Protein 7OD9 (pdb70)

CATH classification: 3.40.50.2300

Radius of gyration: 24.14 Å; Cα contacts (8 Å, |Δi|>4): 744; chains: 4; bounding box: 56×52×69 Å

Organism: NCBI:txid1053692

Foldseek 3Di:
DLQAFAEEEEALDVVVVVVVCVLQVVDRHYDHPYYHNALVVLLVCCVVVVTQEYAAEAPGPPHGRLVSLLSNCVVPVNRAYAYEYQDPPVVVVVSSVVSNHPHYDHPPDDSVVVVVRVCVVRPDDDPDD/DAFAEEEEALDPVVSVVVVVLCVPDPHYDHPYYHNFLVVLQVVCVVPVTQEYAFEADGPPHGRLVSLLSNCVVPVNRAYEYAYQDPDVVVVVSNVVSNHQYYHHPPDDSVVSVVSVCVVVPD/DCVVVVVPDPVNVCVVVVVDDPVLVVCLVCVVVPQDLVRPCVPPVHDNVVSVVSVVVCVVVPVDDDPDDDDDDDDDVVNVVVCVVCVVVD/DVVVVVVVVVQDVLNVVQLVCVVVPNDLQCSCVVVVHDNVVSVVSVVVCVVVPSDDDPDDDDDDDADPVRVVVCVVCVVVD

InterPro domains:
  IPR001789 Signal transduction response regulator, receiver domain [PF00072] (8-117)
  IPR001789 Signal transduction response regulator, receiver domain [PS50110] (6-122)
  IPR001789 Signal transduction response regulator, receiver domain [SM00448] (5-118)
  IPR011006 CheY-like superfamily [SSF52172] (7-122)
  IPR052048 Signal Transduction Response Regulator [PTHR43228] (8-114)

Nearest PDB structures (foldseek):
  7od9-assembly1_B  TM=1.008E+00  e=4.216E-27  Methanococcus maripaludis X1
  6ekh-assembly1_Y  TM=9.976E-01  e=4.167E-21  Methanococcus maripaludis
  5hev-assembly1_A  TM=9.602E-01  e=1.058E-12  Enterococcus faecium SD3B-2
  7ve6-assembly1_B  TM=9.636E-01  e=3.472E-12  Staphylococcus aureus subsp. aureus Mu50
  4gvp-assembly1_A  TM=9.614E-01  e=1.218E-11  Staphylococcus aureus subsp. aureus Mu50

Sequence (422 aa):
HHSIVKTMIVDDSAFMRNILKRILSTTNKYVVIGEAANGADAIKMAEELQPDLISMDIVMPETDGITATKAIKEKTPEIKIVMCTSVDQEQKMIDAVNAGADGYIVKPFQAPKILEQFNKLFPVLFQGPSIVKTMIVDDSAFMRNILKRILSTTNKYVVIGEAANGADAIKMAEELQPDLISMDIVMPETDGITATKAIKEKTPEIKIVMCTSVDQEQKMIDAVNAGADGYIVKPFQAPKILEQFNKLFPVSEMAVESWSGDKLKNEVEQLAPEEQEILTAIYTGITSLELPGMMGMDIDEVEKVLEKLIDQGFLDLVRIRKETDLTEKGRAVTNFIITNFGDKLKNEVEQLAPEEQEILTAIYTGITSLELPGMMGMDIDEVEKVLEKLIDQGFLDLVRIRKETDLTEKGRAVTNFIITNF

B-factor: mean 79.76, std 21.7, range [36.81, 163.74]

Structure (mmCIF, N/CA/C/O backbone):
data_7OD9
#
_entry.id   7OD9
#
_cell.length_a   56.290
_cell.length_b   70.870
_cell.length_c   59.820
_cell.angle_alpha   90.000
_cell.angle_beta   91.603
_cell.angle_gamma   90.000
#
_symmetry.space_group_name_H-M   'P 1 21 1'
#
loop_
_entity.id
_entity.type
_entity.pdbx_description
1 polymer 'Response regulator receiver protein'
2 polymer 'C-terminal domain of CheF from Methanococcus maripaludis'
3 non-polymer 'MAGNESIUM ION'
4 non-polymer 'BERYLLIUM TRIFLUORIDE ION'
5 water water
#
loop_
_atom_site.group_PDB
_atom_site.id
_atom_site.type_symbol
_atom_site.label_atom_id
_atom_site.label_alt_id
_atom_site.label_comp_id
_atom_site.label_asym_id
_atom_site.label_entity_id
_atom_site.label_seq_id
_atom_site.pdbx_PDB_ins_code
_atom_site.Cartn_x
_atom_site.Cartn_y
_atom_site.Cartn_z
_atom_site.occupancy
_atom_site.B_iso_or_equiv
_atom_site.auth_seq_id
_atom_site.auth_comp_id
_atom_site.auth_asym_id
_atom_site.auth_atom_id
_atom_site.pdbx_PDB_model_num
ATOM 1 N N . HIS A 1 7 ? 31.16121 -12.82630 10.61350 1.000 110.53358 1 HIS B N 1
ATOM 2 C CA . HIS A 1 7 ? 29.94808 -13.58006 10.90784 1.000 110.09385 1 HIS B CA 1
ATOM 3 C C . HIS A 1 7 ? 28.71446 -12.87879 10.34544 1.000 107.41427 1 HIS B C 1
ATOM 4 O O . HIS A 1 7 ? 27.66599 -13.50115 10.16771 1.000 108.46859 1 HIS B O 1
ATOM 11 N N . HIS A 1 8 ? 28.85765 -11.58041 10.07868 1.000 91.88741 2 HIS B N 1
ATOM 12 C CA . HIS A 1 8 ? 27.86997 -10.66882 9.49484 1.000 85.45567 2 HIS B CA 1
ATOM 13 C C . HIS A 1 8 ? 26.80810 -10.22202 10.49479 1.000 82.58887 2 HIS B C 1
ATOM 14 O O . HIS A 1 8 ? 25.91954 -9.45138 10.11110 1.000 85.37115 2 HIS B O 1
ATOM 21 N N . SER A 1 9 ? 26.85758 -10.66759 11.75217 1.000 78.62773 3 SER B N 1
ATOM 22 C CA . SER A 1 9 ? 25.90346 -10.17346 12.73788 1.000 73.49579 3 SER B CA 1
ATOM 23 C C . SER A 1 9 ? 26.12138 -8.69953 13.05544 1.000 69.07081 3 SER B C 1
ATOM 24 O O . SER A 1 9 ? 25.19504 -8.03731 13.53502 1.000 61.38691 3 SER B O 1
ATOM 27 N N . ILE A 1 10 ? 27.32077 -8.17671 12.80188 1.000 61.96214 4 ILE B N 1
ATOM 28 C CA . ILE A 1 10 ? 27.63026 -6.76009 12.96793 1.000 60.03138 4 ILE B CA 1
ATOM 29 C C . ILE A 1 10 ? 28.44420 -6.32278 11.75875 1.000 66.34911 4 ILE B C 1
ATOM 30 O O . ILE A 1 10 ? 29.50880 -6.88940 11.48789 1.000 69.40543 4 ILE B O 1
ATOM 35 N N . VAL A 1 11 ? 27.95260 -5.32295 11.03370 1.000 59.38490 5 VAL B N 1
ATOM 36 C CA . VAL A 1 11 ? 28.59500 -4.84273 9.81439 1.000 60.77965 5 VAL B CA 1
ATOM 37 C C . VAL A 1 11 ? 29.02033 -3.40132 10.06151 1.000 64.50656 5 VAL B C 1
ATOM 38 O O . VAL A 1 11 ? 28.18636 -2.48711 10.05862 1.000 56.11462 5 VAL B O 1
ATOM 42 N N . LYS A 1 12 ? 30.31725 -3.19166 10.27790 1.000 64.61600 6 LYS B N 1
ATOM 43 C CA . LYS A 1 12 ? 30.85154 -1.84206 10.40644 1.000 53.44699 6 LYS B CA 1
ATOM 44 C C . LYS A 1 12 ? 30.68761 -1.10861 9.08131 1.000 58.61774 6 LYS B C 1
ATOM 45 O O . LYS A 1 12 ? 31.27617 -1.50177 8.06869 1.000 49.04075 6 LYS B O 1
ATOM 51 N N . THR A 1 13 ? 29.88293 -0.04986 9.08508 1.000 56.17278 7 THR B N 1
ATOM 52 C CA . THR A 1 13 ? 29.47963 0.63304 7.86568 1.000 47.45538 7 THR B CA 1
ATOM 53 C C . THR A 1 13 ? 29.99513 2.06494 7.86385 1.000 53.76118 7 THR B C 1
ATOM 54 O O . THR A 1 13 ? 30.05215 2.72117 8.90867 1.000 55.12633 7 THR B O 1
ATOM 58 N N . MET A 1 14 ? 30.36663 2.53916 6.67815 1.000 55.16810 8 MET B N 1
ATOM 59 C CA . MET A 1 14 ? 30.89037 3.88315 6.47835 1.000 44.74180 8 MET B CA 1
ATOM 60 C C . MET A 1 14 ? 30.09686 4.53293 5.35611 1.000 44.19441 8 MET B C 1
ATOM 61 O O . MET A 1 14 ? 30.01183 3.97988 4.25563 1.000 47.73400 8 MET B O 1
ATOM 66 N N . ILE A 1 15 ? 29.50859 5.69192 5.63394 1.000 52.47418 9 ILE B N 1
ATOM 67 C CA . ILE A 1 15 ? 28.61737 6.36650 4.69660 1.000 46.13724 9 ILE B CA 1
ATOM 68 C C . ILE A 1 15 ? 29.37201 7.51762 4.04983 1.000 52.74248 9 ILE B C 1
ATOM 69 O O . ILE A 1 15 ? 29.86788 8.41505 4.74129 1.000 52.59311 9 ILE B O 1
ATOM 74 N N . VAL A 1 16 ? 29.44740 7.50224 2.72359 1.000 50.25322 10 VAL B N 1
ATOM 75 C CA . VAL A 1 16 ? 30.20011 8.49093 1.96480 1.000 51.41382 10 VAL B CA 1
ATOM 76 C C . VAL A 1 16 ? 29.23086 9.21368 1.03934 1.000 53.84092 10 VAL B C 1
ATOM 77 O O . VAL A 1 16 ? 28.75717 8.63856 0.05048 1.000 45.31018 10 VAL B O 1
ATOM 81 N N . ASP A 1 17 ? 28.93455 10.47155 1.36146 1.000 47.61734 11 ASP B N 1
ATOM 82 C CA . ASP A 1 17 ? 28.11148 11.32941 0.52058 1.000 45.22795 11 ASP B CA 1
ATOM 83 C C . ASP A 1 17 ? 28.36122 12.77212 0.93223 1.000 50.42413 11 ASP B C 1
ATOM 84 O O . ASP A 1 17 ? 28.49202 13.06765 2.12253 1.000 49.48139 11 ASP B O 1
ATOM 89 N N . ASP A 1 18 ? 28.42299 13.66452 -0.05678 1.000 49.75607 12 ASP B N 1
ATOM 90 C CA . ASP A 1 18 ? 28.60731 15.07993 0.23572 1.000 47.08359 12 ASP B CA 1
ATOM 91 C C . ASP A 1 18 ? 27.33933 15.73749 0.75948 1.000 46.30156 12 ASP B C 1
ATOM 92 O O . ASP A 1 18 ? 27.42405 16.78614 1.40791 1.000 54.23737 12 ASP B O 1
ATOM 97 N N . SER A 1 19 ? 26.17382 15.15315 0.49262 1.000 42.74706 13 SER B N 1
ATOM 98 C CA . SER A 1 19 ? 24.91653 15.65981 1.03097 1.000 43.75758 13 SER B CA 1
ATOM 99 C C . SER A 1 19 ? 24.76836 15.16413 2.46311 1.000 53.65957 13 SER B C 1
ATOM 100 O O . SER A 1 19 ? 24.61043 13.96114 2.69772 1.000 52.16318 13 SER B O 1
ATOM 103 N N . ALA A 1 20 ? 24.83066 16.08909 3.42367 1.000 48.18333 14 ALA B N 1
ATOM 104 C CA . ALA A 1 20 ? 24.66004 15.70978 4.82189 1.000 56.46640 14 ALA B CA 1
ATOM 105 C C . ALA A 1 20 ? 23.28494 15.10205 5.06064 1.000 53.99039 14 ALA B C 1
ATOM 106 O O . ALA A 1 20 ? 23.14656 14.14272 5.82887 1.000 53.30595 14 ALA B O 1
ATOM 108 N N . PHE A 1 21 ? 22.25587 15.64247 4.40258 1.000 46.41561 15 PHE B N 1
ATOM 109 C CA . PHE A 1 21 ? 20.91148 15.10011 4.56402 1.000 54.39253 15 PHE B CA 1
ATOM 110 C C . PHE A 1 21 ? 20.82890 13.66641 4.05527 1.000 54.23174 15 PHE B C 1
ATOM 111 O O . PHE A 1 21 ? 20.21572 12.80787 4.69940 1.000 53.81963 15 PHE B O 1
ATOM 119 N N . MET A 1 22 ? 21.43985 13.38801 2.90020 1.000 54.06695 16 MET B N 1
ATOM 120 C CA . MET A 1 22 ? 21.45528 12.02235 2.38383 1.000 54.77045 16 MET B CA 1
ATOM 121 C C . MET A 1 22 ? 22.20870 11.09043 3.32389 1.000 55.00883 16 MET B C 1
ATOM 122 O O . MET A 1 22 ? 21.78349 9.95228 3.55391 1.000 45.60716 16 MET B O 1
ATOM 127 N N . ARG A 1 23 ? 23.33427 11.55468 3.87397 1.000 53.07704 17 ARG B N 1
ATOM 128 C CA . ARG A 1 23 ? 24.03173 10.77575 4.89169 1.000 53.44358 17 ARG B CA 1
ATOM 129 C C . ARG A 1 23 ? 23.12538 10.50909 6.08432 1.000 59.16924 17 ARG B C 1
ATOM 130 O O . ARG A 1 23 ? 23.12005 9.40304 6.63723 1.000 59.92309 17 ARG B O 1
ATOM 138 N N . ASN A 1 24 ? 22.34504 11.51356 6.49007 1.000 55.98627 18 ASN B N 1
ATOM 139 C CA . ASN A 1 24 ? 21.38835 11.31918 7.57213 1.000 58.04618 18 ASN B CA 1
ATOM 140 C C . ASN A 1 24 ? 20.28908 10.34078 7.17821 1.000 60.20605 18 ASN B C 1
ATOM 141 O O . ASN A 1 24 ? 19.78589 9.60419 8.03407 1.000 66.66383 18 ASN B O 1
ATOM 146 N N . ILE A 1 25 ? 19.89462 10.32758 5.90139 1.000 56.79150 19 ILE B N 1
ATOM 147 C CA . ILE A 1 25 ? 18.92574 9.33915 5.42794 1.000 53.93341 19 ILE B CA 1
ATOM 148 C C . ILE A 1 25 ? 19.44759 7.93558 5.69136 1.000 61.16344 19 ILE B C 1
ATOM 149 O O . ILE A 1 25 ? 18.80302 7.12272 6.36390 1.000 50.16149 19 ILE B O 1
ATOM 154 N N . LEU A 1 26 ? 20.64101 7.64424 5.17340 1.000 60.36108 20 LEU B N 1
ATOM 155 C CA . LEU A 1 26 ? 21.24080 6.32704 5.32535 1.000 58.45415 20 LEU B CA 1
ATOM 156 C C . LEU A 1 26 ? 21.50302 5.97134 6.78218 1.000 55.03022 20 LEU B C 1
ATOM 157 O O . LEU A 1 26 ? 21.68428 4.79064 7.09509 1.000 59.66673 20 LEU B O 1
ATOM 162 N N . LYS A 1 27 ? 21.51846 6.95706 7.68118 1.000 59.13466 21 LYS B N 1
ATOM 163 C CA . LYS A 1 27 ? 21.75569 6.65768 9.08829 1.000 60.10248 21 LYS B CA 1
ATOM 164 C C . LYS A 1 27 ? 20.47774 6.22284 9.79432 1.000 63.93537 21 LYS B C 1
ATOM 165 O O . LYS A 1 27 ? 20.51596 5.32490 10.64133 1.000 65.96796 21 LYS B O 1
ATOM 171 N N . ARG A 1 28 ? 19.34151 6.84573 9.46847 1.000 56.48946 22 ARG B N 1
ATOM 172 C CA . ARG A 1 28 ? 18.06564 6.37196 9.99846 1.000 74.06553 22 ARG B CA 1
ATOM 173 C C . ARG A 1 28 ? 17.79184 4.94222 9.55103 1.000 73.30336 22 ARG B C 1
ATOM 174 O O . ARG A 1 28 ? 17.37683 4.09568 10.35052 1.000 75.73758 22 ARG B O 1
ATOM 182 N N . ILE A 1 29 ? 18.02871 4.65767 8.26859 1.000 62.47781 23 ILE B N 1
ATOM 183 C CA . ILE A 1 29 ? 17.74767 3.33330 7.71936 1.000 64.59995 23 ILE B CA 1
ATOM 184 C C . ILE A 1 29 ? 18.57572 2.27166 8.43095 1.000 62.16543 23 ILE B C 1
ATOM 185 O O . ILE A 1 29 ? 18.04957 1.25160 8.89158 1.000 72.79396 23 ILE B O 1
ATOM 190 N N . LEU A 1 30 ? 19.88711 2.49514 8.52888 1.000 60.72503 24 LEU B N 1
ATOM 191 C CA . LEU A 1 30 ? 20.76821 1.50212 9.12988 1.000 64.93593 24 LEU B CA 1
ATOM 192 C C . LEU A 1 30 ? 20.63267 1.44126 10.64590 1.000 68.88539 24 LEU B C 1
ATOM 193 O O . LEU A 1 30 ? 21.01272 0.43082 11.24708 1.000 72.30849 24 LEU B O 1
ATOM 198 N N . SER A 1 31 ? 20.09878 2.49096 11.27535 1.000 66.78393 25 SER B N 1
ATOM 199 C CA . SER A 1 31 ? 19.98240 2.49768 12.73048 1.000 68.47291 25 SER B CA 1
ATOM 200 C C . SER A 1 31 ? 18.96142 1.47530 13.21351 1.000 72.76642 25 SER B C 1
ATOM 201 O O . SER A 1 31 ? 19.18599 0.79786 14.22346 1.000 72.03981 25 SER B O 1
ATOM 204 N N . THR A 1 32 ? 17.83129 1.35259 12.51056 1.000 69.30731 26 THR B N 1
ATOM 205 C CA . THR A 1 32 ? 16.80392 0.40242 12.92653 1.000 73.76077 26 THR B CA 1
ATOM 206 C C . THR A 1 32 ? 17.28802 -1.03675 12.81253 1.000 60.88603 26 THR B C 1
ATOM 207 O O . THR A 1 32 ? 16.81895 -1.90665 13.55515 1.000 80.62142 26 THR B O 1
ATOM 211 N N . THR A 1 33 ? 18.21339 -1.30809 11.89731 1.000 65.98206 27 THR B N 1
ATOM 212 C CA . THR A 1 33 ? 18.77401 -2.64458 11.78369 1.000 67.72818 27 THR B CA 1
ATOM 213 C C . THR A 1 33 ? 19.64941 -2.95519 12.99022 1.000 65.66090 27 THR B C 1
ATOM 214 O O . THR A 1 33 ? 20.21307 -2.06108 13.62724 1.000 68.68343 27 THR B O 1
ATOM 218 N N . ASN A 1 34 ? 19.75713 -4.24207 13.30141 1.000 52.67944 28 ASN B N 1
ATOM 219 C CA . ASN A 1 34 ? 20.55514 -4.70616 14.42458 1.000 56.20756 28 ASN B CA 1
ATOM 220 C C . ASN A 1 34 ? 21.97236 -5.09240 14.02457 1.000 56.76840 28 ASN B C 1
ATOM 221 O O . ASN A 1 34 ? 22.68989 -5.68119 14.83688 1.000 65.29633 28 ASN B O 1
ATOM 226 N N . LYS A 1 35 ? 22.39107 -4.78332 12.81032 1.000 59.03746 29 LYS B N 1
ATOM 227 C CA . LYS A 1 35 ? 23.72517 -5.19651 12.38839 1.000 54.55100 29 LYS B CA 1
ATOM 228 C C . LYS A 1 35 ? 24.56694 -4.05620 11.83910 1.000 53.53155 29 LYS B C 1
ATOM 229 O O . LYS A 1 35 ? 25.77847 -4.03170 12.07112 1.000 50.03534 29 LYS B O 1
ATOM 235 N N . TYR A 1 36 ? 23.96221 -3.11009 11.12460 1.000 41.70748 30 TYR B N 1
ATOM 236 C CA . TYR A 1 36 ? 24.71998 -2.06038 10.45216 1.000 52.12825 30 TYR B CA 1
ATOM 237 C C . TYR A 1 36 ? 25.00162 -0.93245 11.43594 1.000 46.01323 30 TYR B C 1
ATOM 238 O O . TYR A 1 36 ? 24.08134 -0.24403 11.88952 1.000 37.54774 30 TYR B O 1
ATOM 247 N N . VAL A 1 37 ? 26.27624 -0.74923 11.76617 1.000 39.94437 31 VAL B N 1
ATOM 248 C CA . VAL A 1 37 ? 26.72523 0.26883 12.70728 1.000 60.40988 31 VAL B CA 1
ATOM 249 C C . VAL A 1 37 ? 27.56288 1.27124 11.92374 1.000 50.97758 31 VAL B C 1
ATOM 250 O O . VAL A 1 37 ? 28.65731 0.94343 11.44887 1.000 48.35697 31 VAL B O 1
ATOM 254 N N . VAL A 1 38 ? 27.04934 2.49066 11.77896 1.000 43.78435 32 VAL B N 1
ATOM 255 C CA . VAL A 1 38 ? 27.74130 3.53391 11.02570 1.000 53.64427 32 VAL B CA 1
ATOM 256 C C . VAL A 1 38 ? 28.96351 3.97602 11.82542 1.000 54.37524 32 VAL B C 1
ATOM 257 O O . VAL A 1 38 ? 28.84346 4.72837 12.79450 1.000 57.21565 32 VAL B O 1
ATOM 261 N N . ILE A 1 39 ? 30.15145 3.52911 11.41677 1.000 52.04904 33 ILE B N 1
ATOM 262 C CA . ILE A 1 39 ? 31.36361 3.84746 12.16075 1.000 48.36666 33 ILE B CA 1
ATOM 263 C C . ILE A 1 39 ? 32.09541 5.06097 11.60692 1.000 46.34683 33 ILE B C 1
ATOM 264 O O . ILE A 1 39 ? 33.17313 5.40195 12.11237 1.000 50.18042 33 ILE B O 1
ATOM 269 N N . GLY A 1 40 ? 31.54848 5.72873 10.59920 1.000 41.92775 34 GLY B N 1
ATOM 270 C CA . GLY A 1 40 ? 32.21041 6.89735 10.04949 1.000 51.81575 34 GLY B CA 1
ATOM 271 C C . GLY A 1 40 ? 31.42152 7.48444 8.89898 1.000 53.73123 34 GLY B C 1
ATOM 272 O O . GLY A 1 40 ? 30.56564 6.82523 8.29839 1.000 56.38678 34 GLY B O 1
ATOM 273 N N . GLU A 1 41 ? 31.72903 8.74830 8.60635 1.000 55.59343 35 GLU B N 1
ATOM 274 C CA . GLU A 1 41 ? 31.14383 9.47167 7.48655 1.000 47.28130 35 GLU B CA 1
ATOM 275 C C . GLU A 1 41 ? 32.21495 10.30546 6.80589 1.000 57.50422 35 GLU B C 1
ATOM 276 O O . GLU A 1 41 ? 33.02557 10.95018 7.47575 1.000 57.89277 35 GLU B O 1
ATOM 282 N N . ALA A 1 42 ? 32.19392 10.31371 5.47699 1.000 60.08858 36 ALA B N 1
ATOM 283 C CA . ALA A 1 42 ? 33.07338 11.15510 4.68085 1.000 55.38978 36 ALA B CA 1
ATOM 284 C C . ALA A 1 42 ? 32.23696 12.05133 3.77990 1.000 46.36689 36 ALA B C 1
ATOM 285 O O . ALA A 1 42 ? 31.23315 11.61169 3.20980 1.000 47.58751 36 ALA B O 1
ATOM 287 N N . ALA A 1 43 ? 32.65129 13.31251 3.65945 1.000 49.60335 37 ALA B N 1
ATOM 288 C CA . ALA A 1 43 ? 31.95363 14.26894 2.81222 1.000 51.78703 37 ALA B CA 1
ATOM 289 C C . ALA A 1 43 ? 32.54459 14.37768 1.41384 1.000 57.53565 37 ALA B C 1
ATOM 290 O O . ALA A 1 43 ? 31.85862 14.86052 0.50629 1.000 56.96304 37 ALA B O 1
ATOM 292 N N . ASN A 1 44 ? 33.78943 13.94803 1.21741 1.000 63.00235 38 ASN B N 1
ATOM 293 C CA . ASN A 1 44 ? 34.40682 13.95606 -0.09942 1.000 48.46741 38 ASN B CA 1
ATOM 294 C C . ASN A 1 44 ? 35.13645 12.63459 -0.31010 1.000 56.21325 38 ASN B C 1
ATOM 295 O O . ASN A 1 44 ? 35.43293 11.90665 0.64095 1.000 46.32599 38 ASN B O 1
ATOM 300 N N . GLY A 1 45 ? 35.40633 12.32248 -1.58056 1.000 49.02252 39 GLY B N 1
ATOM 301 C CA . GLY A 1 45 ? 36.06871 11.07038 -1.90472 1.000 47.46286 39 GLY B CA 1
ATOM 302 C C . GLY A 1 45 ? 37.47092 10.96331 -1.34059 1.000 54.10086 39 GLY B C 1
ATOM 303 O O . GLY A 1 45 ? 37.92697 9.86382 -1.01228 1.000 54.86320 39 GLY B O 1
ATOM 304 N N . ALA A 1 46 ? 38.17575 12.09237 -1.22376 1.000 51.88583 40 ALA B N 1
ATOM 305 C CA . ALA A 1 46 ? 39.50593 12.07017 -0.62312 1.000 53.48569 40 ALA B CA 1
ATOM 306 C C . ALA A 1 46 ? 39.44075 11.65469 0.84085 1.000 57.84878 40 ALA B C 1
ATOM 307 O O . ALA A 1 46 ? 40.28252 10.88093 1.31250 1.000 64.28919 40 ALA B O 1
ATOM 309 N N . ASP A 1 47 ? 38.45053 12.16273 1.57944 1.000 59.74161 41 ASP B N 1
ATOM 310 C CA . ASP A 1 47 ? 38.26691 11.72004 2.95785 1.000 57.50202 41 ASP B CA 1
ATOM 311 C C . ASP A 1 47 ? 37.77378 10.28005 3.00552 1.000 58.92199 41 ASP B C 1
ATOM 312 O O . ASP A 1 47 ? 38.13341 9.52498 3.91576 1.000 59.07004 41 ASP B O 1
ATOM 317 N N . ALA A 1 48 ? 36.94889 9.88388 2.03230 1.000 52.08519 42 ALA B N 1
ATOM 318 C CA . ALA A 1 48 ? 36.49124 8.50033 1.96392 1.000 52.54478 42 ALA B CA 1
ATOM 319 C C . ALA A 1 48 ? 37.66152 7.53960 1.82098 1.000 58.00898 42 ALA B C 1
ATOM 320 O O . ALA A 1 48 ? 37.69691 6.48889 2.47195 1.000 54.05528 42 ALA B O 1
ATOM 322 N N . ILE A 1 49 ? 38.62807 7.88565 0.97073 1.000 56.09185 43 ILE B N 1
ATOM 323 C CA . ILE A 1 49 ? 39.80039 7.03779 0.77690 1.000 58.25191 43 ILE B CA 1
ATOM 324 C C . ILE A 1 49 ? 40.56054 6.87893 2.08728 1.000 60.13444 43 ILE B C 1
ATOM 325 O O . ILE A 1 49 ? 40.90628 5.76427 2.49753 1.000 53.94079 43 ILE B O 1
ATOM 330 N N . LYS A 1 50 ? 40.81784 7.99507 2.77142 1.000 57.96122 44 LYS B N 1
ATOM 331 C CA . LYS A 1 50 ? 41.63300 7.95101 3.98032 1.000 67.41833 44 LYS B CA 1
ATOM 332 C C . LYS A 1 50 ? 40.88788 7.29549 5.13592 1.000 68.95918 44 LYS B C 1
ATOM 333 O O . LYS A 1 50 ? 41.46903 6.50400 5.88750 1.000 63.21709 44 LYS B O 1
ATOM 339 N N . MET A 1 51 ? 39.60365 7.61577 5.29631 1.000 62.82068 45 MET B N 1
ATOM 340 C CA . MET A 1 51 ? 38.83650 7.06876 6.40959 1.000 61.92383 45 MET B CA 1
ATOM 341 C C . MET A 1 51 ? 38.67231 5.55927 6.28238 1.000 64.77466 45 MET B C 1
ATOM 342 O O . MET A 1 51 ? 38.77567 4.83314 7.27785 1.000 59.20792 45 MET B O 1
ATOM 347 N N . ALA A 1 52 ? 38.41799 5.06832 5.06642 1.000 61.70416 46 ALA B N 1
ATOM 348 C CA . ALA A 1 52 ? 38.37669 3.62606 4.84778 1.000 55.73376 46 ALA B CA 1
ATOM 349 C C . ALA A 1 52 ? 39.72552 2.99020 5.15348 1.000 61.68900 46 ALA B C 1
ATOM 350 O O . ALA A 1 52 ? 39.79172 1.87197 5.67814 1.000 65.99772 46 ALA B O 1
ATOM 352 N N . GLU A 1 53 ? 40.81282 3.69074 4.82683 1.000 56.56512 47 GLU B N 1
ATOM 353 C CA . GLU A 1 53 ? 42.14481 3.22065 5.19003 1.000 65.23245 47 GLU B CA 1
ATOM 354 C C . GLU A 1 53 ? 42.28721 3.09413 6.70190 1.000 73.75007 47 GLU B C 1
ATOM 355 O O . GLU A 1 53 ? 42.77399 2.07770 7.21112 1.000 73.32412 47 GLU B O 1
ATOM 361 N N . GLU A 1 54 ? 41.84944 4.11733 7.43745 1.000 70.81054 48 GLU B N 1
ATOM 362 C CA . GLU A 1 54 ? 42.07891 4.16275 8.87706 1.000 72.26769 48 GLU B CA 1
ATOM 363 C C . GLU A 1 54 ? 41.04657 3.35008 9.64963 1.000 65.58502 48 GLU B C 1
ATOM 364 O O . GLU A 1 54 ? 41.39212 2.67551 10.62611 1.000 67.15012 48 GLU B O 1
ATOM 370 N N . LEU A 1 55 ? 39.78128 3.40147 9.23738 1.000 64.65184 49 LEU B N 1
ATOM 371 C CA . LEU A 1 55 ? 38.71022 2.77578 10.00148 1.000 65.40215 49 LEU B CA 1
ATOM 372 C C . LEU A 1 55 ? 38.40048 1.35243 9.55668 1.000 60.97104 49 LEU B C 1
ATOM 373 O O . LEU A 1 55 ? 37.72868 0.62695 10.29858 1.000 58.10870 49 LEU B O 1
ATOM 378 N N . GLN A 1 56 ? 38.87209 0.94204 8.38047 1.000 62.39263 50 GLN B N 1
ATOM 379 C CA . GLN A 1 56 ? 38.69546 -0.41501 7.87226 1.000 58.81249 50 GLN B CA 1
ATOM 380 C C . GLN A 1 56 ? 37.25420 -0.90592 7.97344 1.000 54.44737 50 GLN B C 1
ATOM 381 O O . GLN A 1 56 ? 36.99711 -1.97254 8.57044 1.000 59.96053 50 GLN B O 1
ATOM 387 N N . PRO A 1 57 ? 36.28657 -0.18981 7.41609 1.000 54.21013 51 PRO B N 1
ATOM 388 C CA . PRO A 1 57 ? 34.89081 -0.60991 7.54972 1.000 49.79700 51 PRO B CA 1
ATOM 389 C C . PRO A 1 57 ? 34.62866 -1.89501 6.78260 1.000 52.95411 51 PRO B C 1
ATOM 390 O O . PRO A 1 57 ? 35.35443 -2.26403 5.85734 1.000 56.32537 51 PRO B O 1
ATOM 394 N N . ASP A 1 58 ? 33.57305 -2.59308 7.19741 1.000 58.68261 52 ASP B N 1
ATOM 395 C CA . ASP A 1 58 ? 33.14009 -3.76415 6.44801 1.000 59.92560 52 ASP B CA 1
ATOM 396 C C . ASP A 1 58 ? 32.42642 -3.37262 5.16310 1.000 55.32626 52 ASP B C 1
ATOM 397 O O . ASP A 1 58 ? 32.44386 -4.13449 4.19056 1.000 41.74354 52 ASP B O 1
ATOM 402 N N . LEU A 1 59 ? 31.81545 -2.19115 5.13495 1.000 50.25821 53 LEU B N 1
ATOM 403 C CA . LEU A 1 59 ? 30.95440 -1.79620 4.03240 1.000 49.84475 53 LEU B CA 1
ATOM 404 C C . LEU A 1 59 ? 30.95374 -0.27979 3.90850 1.000 55.34585 53 LEU B C 1
ATOM 405 O O . LEU A 1 59 ? 30.94105 0.43177 4.91635 1.000 47.69060 53 LEU B O 1
ATOM 410 N N . ILE A 1 60 ? 30.97066 0.20553 2.66887 1.000 50.25200 54 ILE B N 1
ATOM 411 C CA . ILE A 1 60 ? 30.96401 1.63414 2.37747 1.000 46.64018 54 ILE B CA 1
ATOM 412 C C . ILE A 1 60 ? 29.80357 1.93222 1.43941 1.000 47.94402 54 ILE B C 1
ATOM 413 O O . ILE A 1 60 ? 29.72875 1.36898 0.34081 1.000 43.15993 54 ILE B O 1
ATOM 418 N N . SER A 1 61 ? 28.90140 2.80936 1.87036 1.000 40.08206 55 SER B N 1
ATOM 419 C CA . SER A 1 61 ? 27.90424 3.39669 0.98485 1.000 41.04901 55 SER B CA 1
ATOM 420 C C . SER A 1 61 ? 28.54078 4.60392 0.30747 1.000 53.67079 55 SER B C 1
ATOM 421 O O . SER A 1 61 ? 28.95923 5.54841 0.98556 1.000 50.35714 55 SER B O 1
ATOM 424 N N . MET A 1 62 ? 28.62113 4.57408 -1.02201 1.000 40.71943 56 MET B N 1
ATOM 425 C CA . MET A 1 62 ? 29.49988 5.47319 -1.76479 1.000 48.66854 56 MET B CA 1
ATOM 426 C C . MET A 1 62 ? 28.71075 6.28257 -2.78704 1.000 46.04977 56 MET B C 1
ATOM 427 O O . MET A 1 62 ? 28.28580 5.74907 -3.81695 1.000 46.82973 56 MET B O 1
ATOM 432 N N . ASP A 1 63 ? 28.53535 7.57179 -2.51042 1.000 53.60322 57 ASP B N 1
ATOM 433 C CA . ASP A 1 63 ? 28.05623 8.50453 -3.51817 1.000 47.90658 57 ASP B CA 1
ATOM 434 C C . ASP A 1 63 ? 29.12517 8.69519 -4.59356 1.000 49.22068 57 ASP B C 1
ATOM 435 O O . ASP A 1 63 ? 30.30019 8.37564 -4.39715 1.000 42.02973 57 ASP B O 1
ATOM 440 N N . ILE A 1 64 ? 28.70703 9.20973 -5.75045 1.000 50.31195 58 ILE B N 1
ATOM 441 C CA . ILE A 1 64 ? 29.63580 9.40681 -6.85988 1.000 52.81965 58 ILE B CA 1
ATOM 442 C C . ILE A 1 64 ? 29.97809 10.88557 -7.00632 1.000 48.79123 58 ILE B C 1
ATOM 443 O O . ILE A 1 64 ? 31.15167 11.26726 -6.93791 1.000 47.73481 58 ILE B O 1
ATOM 448 N N . VAL A 1 65 ? 28.96547 11.72939 -7.20141 1.000 42.92891 59 VAL B N 1
ATOM 449 C CA . VAL A 1 65 ? 29.18691 13.14919 -7.47976 1.000 55.02900 59 VAL B CA 1
ATOM 450 C C . VAL A 1 65 ? 29.47407 13.84308 -6.15156 1.000 54.00011 59 VAL B C 1
ATOM 451 O O . VAL A 1 65 ? 28.56401 14.10968 -5.36495 1.000 42.83205 59 VAL B O 1
ATOM 455 N N . MET A 1 66 ? 30.74651 14.12568 -5.89261 1.000 46.83743 60 MET B N 1
ATOM 456 C CA . MET A 1 66 ? 31.19512 14.66014 -4.61558 1.000 49.18602 60 MET B CA 1
ATOM 457 C C . MET A 1 66 ? 32.39278 15.56352 -4.87036 1.000 59.68473 60 MET B C 1
ATOM 458 O O . MET A 1 66 ? 33.05578 15.44049 -5.90663 1.000 57.06148 60 MET B O 1
ATOM 463 N N . PRO A 1 67 ? 32.68581 16.49175 -3.95965 1.000 56.63637 61 PRO B N 1
ATOM 464 C CA . PRO A 1 67 ? 33.84695 17.36874 -4.15155 1.000 45.17526 61 PRO B CA 1
ATOM 465 C C . PRO A 1 67 ? 35.15605 16.59916 -4.04770 1.000 50.85054 61 PRO B C 1
ATOM 466 O O . PRO A 1 67 ? 35.21011 15.44457 -3.61758 1.000 43.14501 61 PRO B O 1
ATOM 470 N N . GLU A 1 68 ? 36.22575 17.27255 -4.47819 1.000 47.75407 62 GLU B N 1
ATOM 471 C CA . GLU A 1 68 ? 37.60161 16.80551 -4.32899 1.000 54.29710 62 GLU B CA 1
ATOM 472 C C . GLU A 1 68 ? 37.87989 15.53959 -5.13310 1.000 59.03221 62 GLU B C 1
ATOM 473 O O . GLU A 1 68 ? 38.72422 15.54836 -6.03472 1.000 63.58450 62 GLU B O 1
ATOM 479 N N . THR A 1 69 ? 37.19252 14.44591 -4.81308 1.000 61.68541 63 THR B N 1
ATOM 480 C CA . THR A 1 69 ? 37.34936 13.19573 -5.54199 1.000 57.78896 63 THR B CA 1
ATOM 481 C C . THR A 1 69 ? 35.99820 12.50440 -5.63460 1.000 48.91251 63 THR B C 1
ATOM 482 O O . THR A 1 69 ? 35.23438 12.48551 -4.66591 1.000 51.97475 63 THR B O 1
ATOM 486 N N . ASP A 1 70 ? 35.70448 11.95074 -6.80779 1.000 47.99212 64 ASP B N 1
ATOM 487 C CA . ASP A 1 70 ? 34.44178 11.26746 -7.02779 1.000 45.61445 64 ASP B CA 1
ATOM 488 C C . ASP A 1 70 ? 34.43157 9.91065 -6.32547 1.000 46.17198 64 ASP B C 1
ATOM 489 O O . ASP A 1 70 ? 35.44273 9.43825 -5.79720 1.000 42.81122 64 ASP B O 1
ATOM 494 N N . GLY A 1 71 ? 33.25981 9.27070 -6.34419 1.000 42.48342 65 GLY B N 1
ATOM 495 C CA . GLY A 1 71 ? 33.10656 7.99504 -5.66814 1.000 53.64320 65 GLY B CA 1
ATOM 496 C C . GLY A 1 71 ? 33.69275 6.81978 -6.41756 1.000 53.77720 65 GLY B C 1
ATOM 497 O O . GLY A 1 71 ? 34.16205 5.86262 -5.79458 1.000 42.55409 65 GLY B O 1
ATOM 498 N N . ILE A 1 72 ? 33.67069 6.86112 -7.75150 1.000 48.93093 66 ILE B N 1
ATOM 499 C CA . ILE A 1 72 ? 34.26875 5.77958 -8.52813 1.000 51.40630 66 ILE B CA 1
ATOM 500 C C . ILE A 1 72 ? 35.78055 5.76732 -8.34259 1.000 55.05080 66 ILE B C 1
ATOM 501 O O . ILE A 1 72 ? 36.38773 4.70691 -8.14856 1.000 58.21948 66 ILE B O 1
ATOM 506 N N . THR A 1 73 ? 36.41163 6.94347 -8.39473 1.000 53.51544 67 THR B N 1
ATOM 507 C CA . THR A 1 73 ? 37.83625 7.03186 -8.09092 1.000 50.23010 67 THR B CA 1
ATOM 508 C C . THR A 1 73 ? 38.11478 6.60213 -6.65617 1.000 55.09402 67 THR B C 1
ATOM 509 O O . THR A 1 73 ? 39.13222 5.95593 -6.37805 1.000 54.42590 67 THR B O 1
ATOM 513 N N . ALA A 1 74 ? 37.21712 6.94844 -5.73095 1.000 49.03771 68 ALA B N 1
ATOM 514 C CA . ALA A 1 74 ? 37.36394 6.49710 -4.35181 1.000 55.96787 68 ALA B CA 1
ATOM 515 C C . ALA A 1 74 ? 37.15868 4.99199 -4.24802 1.000 55.45407 68 ALA B C 1
ATOM 516 O O . ALA A 1 74 ? 37.95635 4.29094 -3.61454 1.000 52.88999 68 ALA B O 1
ATOM 518 N N . THR A 1 75 ? 36.09026 4.47921 -4.86739 1.000 47.99878 69 THR B N 1
ATOM 519 C CA . THR A 1 75 ? 35.84664 3.03969 -4.87917 1.000 47.35774 69 THR B CA 1
ATOM 520 C C . THR A 1 75 ? 37.08087 2.28191 -5.34690 1.000 59.40656 69 THR B C 1
ATOM 521 O O . THR A 1 75 ? 37.50097 1.30439 -4.71935 1.000 50.88805 69 THR B O 1
ATOM 525 N N . LYS A 1 76 ? 37.69379 2.74209 -6.43811 1.000 55.17796 70 LYS B N 1
ATOM 526 C CA . LYS A 1 76 ? 38.84878 2.03967 -6.98473 1.000 60.47731 70 LYS B CA 1
ATOM 527 C C . LYS A 1 76 ? 40.04980 2.12959 -6.05121 1.000 57.45735 70 LYS B C 1
ATOM 528 O O . LYS A 1 76 ? 40.71837 1.12348 -5.78738 1.000 65.32053 70 LYS B O 1
ATOM 534 N N . ALA A 1 77 ? 40.34506 3.32956 -5.54604 1.000 57.31174 71 ALA B N 1
ATOM 535 C CA . ALA A 1 77 ? 41.52685 3.50049 -4.70681 1.000 57.77327 71 ALA B CA 1
ATOM 536 C C . ALA A 1 77 ? 41.39304 2.73750 -3.39524 1.000 59.94729 71 ALA B C 1
ATOM 537 O O . ALA A 1 77 ? 42.37282 2.16803 -2.90037 1.000 56.87542 71 ALA B O 1
ATOM 539 N N . ILE A 1 78 ? 40.18990 2.71375 -2.81701 1.000 60.57637 72 ILE B N 1
ATOM 540 C CA . ILE A 1 78 ? 39.97416 1.93597 -1.60170 1.000 63.13086 72 ILE B CA 1
ATOM 541 C C . ILE A 1 78 ? 40.12218 0.44608 -1.88474 1.000 67.89731 72 ILE B C 1
ATOM 542 O O . ILE A 1 78 ? 40.60744 -0.31039 -1.03410 1.000 56.60905 72 ILE B O 1
ATOM 547 N N . LYS A 1 79 ? 39.74010 0.00206 -3.08467 1.000 66.78716 73 LYS B N 1
ATOM 548 C CA . LYS A 1 79 ? 39.72759 -1.42622 -3.37887 1.000 60.54896 73 LYS B CA 1
ATOM 549 C C . LYS A 1 79 ? 41.11340 -1.97960 -3.68029 1.000 66.69829 73 LYS B C 1
ATOM 550 O O . LYS A 1 79 ? 41.37096 -3.15473 -3.40418 1.000 74.89202 73 LYS B O 1
ATOM 556 N N . GLU A 1 80 ? 42.01359 -1.17831 -4.25139 1.000 62.01588 74 GLU B N 1
ATOM 557 C CA . GLU A 1 80 ? 43.36125 -1.68479 -4.47648 1.000 70.93985 74 GLU B CA 1
ATOM 558 C C . GLU A 1 80 ? 44.19368 -1.71708 -3.20093 1.000 72.67111 74 GLU B C 1
ATOM 559 O O . GLU A 1 80 ? 45.21180 -2.41697 -3.16460 1.000 77.81107 74 GLU B O 1
ATOM 565 N N . LYS A 1 81 ? 43.79307 -0.98503 -2.15909 1.000 74.52489 75 LYS B N 1
ATOM 566 C CA . LYS A 1 81 ? 44.33395 -1.22924 -0.82457 1.000 84.51650 75 LYS B CA 1
ATOM 567 C C . LYS A 1 81 ? 43.47949 -2.27681 -0.11518 1.000 76.36816 75 LYS B C 1
ATOM 568 O O . LYS A 1 81 ? 43.98193 -3.33822 0.26547 1.000 76.98845 75 LYS B O 1
ATOM 574 N N . THR A 1 82 ? 42.19094 -1.99620 0.06472 1.000 74.46227 76 THR B N 1
ATOM 575 C CA . THR A 1 82 ? 41.33641 -2.93389 0.78062 1.000 61.87668 76 THR B CA 1
ATOM 576 C C . THR A 1 82 ? 40.32557 -3.58521 -0.15512 1.000 68.04473 76 THR B C 1
ATOM 577 O O . THR A 1 82 ? 39.16254 -3.16295 -0.19353 1.000 68.27406 76 THR B O 1
ATOM 581 N N . PRO A 1 83 ? 40.71340 -4.61324 -0.91646 1.000 72.54071 77 PRO B N 1
ATOM 582 C CA . PRO A 1 83 ? 39.70708 -5.34581 -1.69923 1.000 69.50832 77 PRO B CA 1
ATOM 583 C C . PRO A 1 83 ? 38.67532 -6.04634 -0.83491 1.000 58.68167 77 PRO B C 1
ATOM 584 O O . PRO A 1 83 ? 37.58250 -6.34713 -1.32934 1.000 53.16161 77 PRO B O 1
ATOM 588 N N . GLU A 1 84 ? 38.97521 -6.30375 0.44192 1.000 65.78416 78 GLU B N 1
ATOM 589 C CA . GLU A 1 84 ? 38.01459 -6.98158 1.30511 1.000 67.48814 78 GLU B CA 1
ATOM 590 C C . GLU A 1 84 ? 36.84517 -6.08541 1.68994 1.000 57.03586 78 GLU B C 1
ATOM 591 O O . GLU A 1 84 ? 35.81005 -6.59730 2.12926 1.000 57.76875 78 GLU B O 1
ATOM 597 N N . ILE A 1 85 ? 36.98442 -4.76773 1.54508 1.000 51.43313 79 ILE B N 1
ATOM 598 C CA . ILE A 1 85 ? 35.88438 -3.86301 1.85031 1.000 51.16947 79 ILE B CA 1
ATOM 599 C C . ILE A 1 85 ? 34.82378 -3.97713 0.76656 1.000 40.05983 79 ILE B C 1
ATOM 600 O O . ILE A 1 85 ? 35.12827 -3.92731 -0.43147 1.000 52.46792 79 ILE B O 1
ATOM 605 N N . LYS A 1 86 ? 33.57249 -4.13686 1.18167 1.000 40.06818 80 LYS B N 1
ATOM 606 C CA . LYS A 1 86 ? 32.44910 -4.10965 0.25755 1.000 40.92537 80 LYS B CA 1
ATOM 607 C C . LYS A 1 86 ? 32.01034 -2.66412 0.06891 1.000 49.73939 80 LYS B C 1
ATOM 608 O O . LYS A 1 86 ? 31.80069 -1.94159 1.04716 1.000 47.07768 80 LYS B O 1
ATOM 614 N N . ILE A 1 87 ? 31.89591 -2.23608 -1.18407 1.000 48.92170 81 ILE B N 1
ATOM 615 C CA . ILE A 1 87 ? 31.50157 -0.87237 -1.51222 1.000 41.56623 81 ILE B CA 1
ATOM 616 C C . ILE A 1 87 ? 30.25108 -0.93003 -2.37447 1.000 39.77298 81 ILE B C 1
ATOM 617 O O . ILE A 1 87 ? 30.22326 -1.63032 -3.39314 1.000 45.61989 81 ILE B O 1
ATOM 622 N N . VAL A 1 88 ? 29.21962 -0.20229 -1.95856 1.000 39.49398 82 VAL B N 1
ATOM 623 C CA . VAL A 1 88 ? 27.95233 -0.12758 -2.67281 1.000 40.53062 82 VAL B CA 1
ATOM 624 C C . VAL A 1 88 ? 27.74557 1.31876 -3.09191 1.000 48.39446 82 VAL B C 1
ATOM 625 O O . VAL A 1 88 ? 27.61371 2.20372 -2.23710 1.000 39.36581 82 VAL B O 1
ATOM 629 N N . MET A 1 89 ? 27.72440 1.56268 -4.39889 1.000 46.90053 83 MET B N 1
ATOM 630 C CA . MET A 1 89 ? 27.47416 2.91061 -4.88689 1.000 40.30712 83 MET B CA 1
ATOM 631 C C . MET A 1 89 ? 26.05135 3.32941 -4.54792 1.000 52.06948 83 MET B C 1
ATOM 632 O O . MET A 1 89 ? 25.09001 2.61907 -4.85813 1.000 52.00087 83 MET B O 1
ATOM 637 N N . CYS A 1 90 ? 25.92228 4.47939 -3.89526 1.000 50.27384 84 CYS B N 1
ATOM 638 C CA . CYS A 1 90 ? 24.63086 5.06924 -3.55902 1.000 56.94335 84 CYS B CA 1
ATOM 639 C C . CYS A 1 90 ? 24.61741 6.45510 -4.18951 1.000 46.81514 84 CYS B C 1
ATOM 640 O O . CYS A 1 90 ? 25.09294 7.42552 -3.59716 1.000 41.06338 84 CYS B O 1
ATOM 643 N N . THR A 1 91 ? 24.07035 6.54375 -5.39732 1.000 55.77828 85 THR B N 1
ATOM 644 C CA . THR A 1 91 ? 24.20613 7.74246 -6.20565 1.000 55.14383 85 THR B CA 1
ATOM 645 C C . THR A 1 91 ? 22.92252 7.99354 -6.98021 1.000 54.72784 85 THR B C 1
ATOM 646 O O . THR A 1 91 ? 22.08601 7.10348 -7.14932 1.000 51.77909 85 THR B O 1
ATOM 650 N N . SER A 1 92 ? 22.77948 9.22939 -7.45030 1.000 56.49691 86 SER B N 1
ATOM 651 C CA . SER A 1 92 ? 21.66973 9.61444 -8.30653 1.000 57.47919 86 SER B CA 1
ATOM 652 C C . SER A 1 92 ? 22.02550 9.55909 -9.78450 1.000 61.06871 86 SER B C 1
ATOM 653 O O . SER A 1 92 ? 21.14875 9.77893 -10.62639 1.000 62.66886 86 SER B O 1
ATOM 656 N N . VAL A 1 93 ? 23.28083 9.27890 -10.12403 1.000 59.51827 87 VAL B N 1
ATOM 657 C CA . VAL A 1 93 ? 23.65694 9.12397 -11.52428 1.000 62.37846 87 VAL B CA 1
ATOM 658 C C . VAL A 1 93 ? 23.14028 7.77344 -12.01206 1.000 69.50793 87 VAL B C 1
ATOM 659 O O . VAL A 1 93 ? 23.49528 6.71760 -11.47609 1.000 64.37434 87 VAL B O 1
ATOM 663 N N . ASP A 1 94 ? 22.24614 7.80950 -12.99619 1.000 77.43593 88 ASP B N 1
ATOM 664 C CA . ASP A 1 94 ? 21.62976 6.60312 -13.52692 1.000 80.33022 88 ASP B CA 1
ATOM 665 C C . ASP A 1 94 ? 22.13822 6.25442 -14.91626 1.000 85.84589 88 ASP B C 1
ATOM 666 O O . ASP A 1 94 ? 21.61514 5.32582 -15.54087 1.000 80.78170 88 ASP B O 1
ATOM 671 N N . GLN A 1 95 ? 23.13713 6.96986 -15.41938 1.000 81.15224 89 GLN B N 1
ATOM 672 C CA . GLN A 1 95 ? 23.66290 6.65422 -16.73519 1.000 87.39982 89 GLN B CA 1
ATOM 673 C C . GLN A 1 95 ? 24.45718 5.35797 -16.67605 1.000 81.03531 89 GLN B C 1
ATOM 674 O O . GLN A 1 95 ? 25.38393 5.21705 -15.87179 1.000 68.79022 89 GLN B O 1
ATOM 680 N N . GLU A 1 96 ? 24.09368 4.42147 -17.55320 1.000 89.97467 90 GLU B N 1
ATOM 681 C CA . GLU A 1 96 ? 24.59671 3.05736 -17.46586 1.000 83.20510 90 GLU B CA 1
ATOM 682 C C . GLU A 1 96 ? 26.11176 2.99543 -17.61126 1.000 80.04829 90 GLU B C 1
ATOM 683 O O . GLU A 1 96 ? 26.73993 2.04293 -17.13442 1.000 73.07507 90 GLU B O 1
ATOM 689 N N . GLN A 1 97 ? 26.71711 3.99775 -18.25133 1.000 76.76361 91 GLN B N 1
ATOM 690 C CA . GLN A 1 97 ? 28.16907 4.01250 -18.40091 1.000 77.34740 91 GLN B CA 1
ATOM 691 C C . GLN A 1 97 ? 28.85900 4.18516 -17.05196 1.000 77.57392 91 GLN B C 1
ATOM 692 O O . GLN A 1 97 ? 29.67481 3.34756 -16.64956 1.000 83.67315 91 GLN B O 1
ATOM 698 N N . LYS A 1 98 ? 28.54042 5.27449 -16.33929 1.000 73.26602 92 LYS B N 1
ATOM 699 C CA . LYS A 1 98 ? 29.06134 5.49126 -14.98911 1.000 80.61106 92 LYS B CA 1
ATOM 700 C C . LYS A 1 98 ? 28.91646 4.24819 -14.12894 1.000 67.74774 92 LYS B C 1
ATOM 701 O O . LYS A 1 98 ? 29.77157 3.95982 -13.28274 1.000 68.27369 92 LYS B O 1
ATOM 707 N N . MET A 1 99 ? 27.84028 3.50125 -14.34655 1.000 69.59088 93 MET B N 1
ATOM 708 C CA . MET A 1 99 ? 27.54065 2.32000 -13.55559 1.000 59.04372 93 MET B CA 1
ATOM 709 C C . MET A 1 99 ? 28.46151 1.16503 -13.92929 1.000 64.16838 93 MET B C 1
ATOM 710 O O . MET A 1 99 ? 28.97325 0.45958 -13.05202 1.000 59.36348 93 MET B O 1
ATOM 715 N N . ILE A 1 100 ? 28.68963 0.96935 -15.22996 1.000 65.42686 94 ILE B N 1
ATOM 716 C CA . ILE A 1 100 ? 29.72313 0.04574 -15.68852 1.000 64.20202 94 ILE B CA 1
ATOM 717 C C . ILE A 1 100 ? 31.07835 0.44361 -15.11784 1.000 63.49355 94 ILE B C 1
ATOM 718 O O . ILE A 1 100 ? 31.86727 -0.41010 -14.69269 1.000 59.71722 94 ILE B O 1
ATOM 723 N N . ASP A 1 101 ? 31.36347 1.74911 -15.08775 1.000 61.51567 95 ASP B N 1
ATOM 724 C CA . ASP A 1 101 ? 32.62987 2.22222 -14.53768 1.000 63.81765 95 ASP B CA 1
ATOM 725 C C . ASP A 1 101 ? 32.73965 1.90838 -13.05198 1.000 59.81106 95 ASP B C 1
ATOM 726 O O . ASP A 1 101 ? 33.81464 1.53604 -12.56655 1.000 59.36543 95 ASP B O 1
ATOM 731 N N . ALA A 1 102 ? 31.63892 2.05937 -12.31252 1.000 62.32643 96 ALA B N 1
ATOM 732 C CA . ALA A 1 102 ? 31.66143 1.76872 -10.88312 1.000 67.69946 96 ALA B CA 1
ATOM 733 C C . ALA A 1 102 ? 31.94194 0.29280 -10.63086 1.000 55.99389 96 ALA B C 1
ATOM 734 O O . ALA A 1 102 ? 32.78996 -0.05729 -9.80167 1.000 54.85561 96 ALA B O 1
ATOM 736 N N . VAL A 1 103 ? 31.24135 -0.58937 -11.34852 1.000 57.45517 97 VAL B N 1
ATOM 737 C CA . VAL A 1 103 ? 31.45446 -2.02503 -11.18197 1.000 68.37411 97 VAL B CA 1
ATOM 738 C C . VAL A 1 103 ? 32.88242 -2.39967 -11.55798 1.000 60.58354 97 VAL B C 1
ATOM 739 O O . VAL A 1 103 ? 33.51957 -3.22532 -10.89248 1.000 64.63972 97 VAL B O 1
ATOM 743 N N . ASN A 1 104 ? 33.41229 -1.79372 -12.62319 1.000 61.44406 98 ASN B N 1
ATOM 744 C CA . ASN A 1 104 ? 34.78869 -2.06496 -13.01961 1.000 62.31894 98 ASN B CA 1
ATOM 745 C C . ASN A 1 104 ? 35.79789 -1.49111 -12.03505 1.000 57.37948 98 ASN B C 1
ATOM 746 O O . ASN A 1 104 ? 36.92811 -1.98572 -11.96856 1.000 57.38552 98 ASN B O 1
ATOM 751 N N . ALA A 1 105 ? 35.42163 -0.45962 -11.27667 1.000 57.09847 99 ALA B N 1
ATOM 752 C CA . ALA A 1 105 ? 36.30101 0.07053 -10.24373 1.000 56.82409 99 ALA B CA 1
ATOM 753 C C . ALA A 1 105 ? 36.33300 -0.80764 -9.00122 1.000 61.31627 99 ALA B C 1
ATOM 754 O O . ALA A 1 105 ? 37.27559 -0.70343 -8.20885 1.000 72.15561 99 ALA B O 1
ATOM 756 N N . GLY A 1 106 ? 35.33200 -1.66460 -8.81423 1.000 61.16110 100 GLY B N 1
ATOM 757 C CA . GLY A 1 106 ? 35.31099 -2.56651 -7.68079 1.000 55.90254 100 GLY B CA 1
ATOM 758 C C . GLY A 1 106 ? 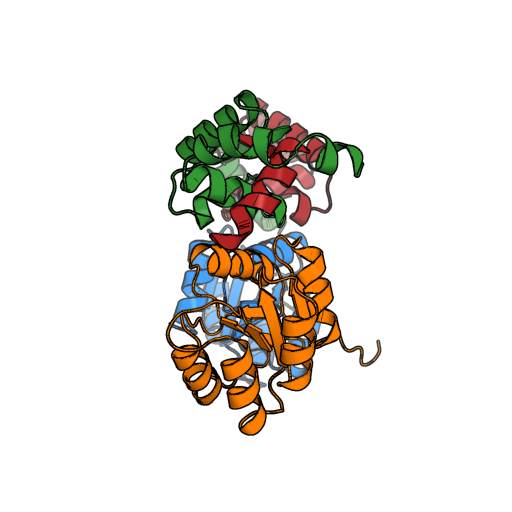33.99309 -2.57724 -6.93533 1.000 59.34935 100 GLY B C 1
ATOM 759 O O . GLY A 1 106 ? 33.81046 -3.36702 -6.00497 1.000 60.69550 100 GLY B O 1
ATOM 760 N N . ALA A 1 107 ? 33.06531 -1.71200 -7.33980 1.000 58.00102 101 ALA B N 1
ATOM 761 C CA . ALA A 1 107 ? 31.78927 -1.59833 -6.64546 1.000 49.10252 101 ALA B CA 1
ATOM 762 C C . ALA A 1 107 ? 31.05519 -2.93175 -6.62979 1.000 49.38211 101 ALA B C 1
ATOM 763 O O . ALA A 1 107 ? 30.87775 -3.57273 -7.66943 1.000 53.28147 101 ALA B O 1
ATOM 765 N N . ASP A 1 108 ? 30.63297 -3.34911 -5.43888 1.000 46.31415 102 ASP B N 1
ATOM 766 C CA . ASP A 1 108 ? 29.86572 -4.57557 -5.28732 1.000 45.19673 102 ASP B CA 1
ATOM 767 C C . ASP A 1 108 ? 28.36469 -4.34009 -5.35552 1.000 43.47084 102 ASP B C 1
ATOM 768 O O . ASP A 1 108 ? 27.60694 -5.29868 -5.54454 1.000 46.34608 102 ASP B O 1
ATOM 773 N N . GLY A 1 109 ? 27.92192 -3.08896 -5.20815 1.000 39.29394 103 GLY B N 1
ATOM 774 C CA . GLY A 1 109 ? 26.51591 -2.76538 -5.29881 1.000 42.81626 103 GLY B CA 1
ATOM 775 C C . GLY A 1 109 ? 26.31742 -1.43166 -5.99010 1.000 47.66001 103 GLY B C 1
ATOM 776 O O . GLY A 1 109 ? 27.26110 -0.66255 -6.18909 1.000 41.57732 103 GLY B O 1
ATOM 777 N N . TYR A 1 110 ? 25.06418 -1.17052 -6.35420 1.000 47.89691 104 TYR B N 1
ATOM 778 C CA . TYR A 1 110 ? 24.71949 0.06790 -7.04691 1.000 43.80823 104 TYR B CA 1
ATOM 779 C C . TYR A 1 110 ? 23.24219 0.34012 -6.80653 1.000 52.21367 104 TYR B C 1
ATOM 780 O O . TYR A 1 110 ? 22.39118 -0.41396 -7.28460 1.000 59.36391 104 TYR B O 1
ATOM 789 N N . ILE A 1 111 ? 22.94128 1.40303 -6.06911 1.000 46.50817 105 ILE B N 1
ATOM 790 C CA . ILE A 1 111 ? 21.56911 1.81542 -5.81027 1.000 57.57325 105 ILE B CA 1
ATOM 791 C C . ILE A 1 111 ? 21.39118 3.23184 -6.33884 1.000 55.13892 105 ILE B C 1
ATOM 792 O O . ILE A 1 111 ? 22.28619 4.07416 -6.20480 1.000 46.64080 105 ILE B O 1
ATOM 797 N N . VAL A 1 112 ? 20.24685 3.48264 -6.96733 1.000 54.16697 106 VAL B N 1
ATOM 798 C CA . VAL A 1 112 ? 19.96808 4.75636 -7.61867 1.000 61.80532 106 VAL B CA 1
ATOM 799 C C . VAL A 1 112 ? 19.01311 5.55820 -6.74838 1.000 57.62176 106 VAL B C 1
ATOM 800 O O . VAL A 1 112 ? 17.93350 5.07383 -6.38470 1.000 58.58828 106 VAL B O 1
ATOM 804 N N . LYS A 1 113 ? 19.41129 6.78100 -6.40910 1.000 51.90046 107 LYS B N 1
ATOM 805 C CA . LYS A 1 113 ? 18.49488 7.67037 -5.71464 1.000 58.62494 107 LYS B CA 1
ATOM 806 C C . LYS A 1 113 ? 17.49900 8.26759 -6.70987 1.000 54.86322 107 LYS B C 1
ATOM 807 O O . LYS A 1 113 ? 17.87274 8.59634 -7.83873 1.000 48.94994 107 LYS B O 1
ATOM 813 N N . PRO A 1 114 ? 16.22338 8.42253 -6.32155 1.000 53.78188 108 PRO B N 1
ATOM 814 C CA . PRO A 1 114 ? 15.70350 8.07922 -4.99616 1.000 58.07267 108 PRO B CA 1
ATOM 815 C C . PRO A 1 114 ? 15.47608 6.58144 -4.83129 1.000 57.65433 108 PRO B C 1
ATOM 816 O O . PRO A 1 114 ? 15.09612 5.89577 -5.78125 1.000 60.87437 108 PRO B O 1
ATOM 820 N N . PHE A 1 115 ? 15.72531 6.08584 -3.62470 1.000 62.24162 109 PHE B N 1
ATOM 821 C CA . PHE A 1 115 ? 15.59137 4.67424 -3.31014 1.000 60.91927 109 PHE B CA 1
ATOM 822 C C . PHE A 1 115 ? 14.67552 4.51384 -2.10866 1.000 63.15671 109 PHE B C 1
ATOM 823 O O . PHE A 1 115 ? 14.53606 5.42636 -1.29158 1.000 61.95260 109 PHE B O 1
ATOM 831 N N . GLN A 1 116 ? 14.05132 3.34627 -2.00826 1.000 63.57149 110 GLN B N 1
ATOM 832 C CA . GLN A 1 116 ? 13.28715 2.99285 -0.82341 1.000 62.42696 110 GLN B CA 1
ATOM 833 C C . GLN A 1 116 ? 14.17952 2.21912 0.13768 1.000 64.98109 110 GLN B C 1
ATOM 834 O O . GLN A 1 116 ? 15.01098 1.41006 -0.28456 1.000 67.27536 110 GLN B O 1
ATOM 840 N N . ALA A 1 117 ? 14.00992 2.48806 1.43257 1.000 65.09970 111 ALA B N 1
ATOM 841 C CA . ALA A 1 117 ? 14.87089 1.90152 2.46038 1.000 66.24637 111 ALA B CA 1
ATOM 842 C C . ALA A 1 117 ? 14.95539 0.37896 2.41280 1.000 67.69572 111 ALA B C 1
ATOM 843 O O . ALA A 1 117 ? 16.07095 -0.15165 2.53225 1.000 58.26980 111 ALA B O 1
ATOM 845 N N . PRO A 1 118 ? 13.86152 -0.37970 2.26444 1.000 64.10070 112 PRO B N 1
ATOM 846 C CA . PRO A 1 118 ? 14.02487 -1.84341 2.20164 1.000 77.37868 112 PRO B CA 1
ATOM 847 C C . PRO A 1 118 ? 14.87702 -2.29452 1.03068 1.000 74.96180 112 PRO B C 1
ATOM 848 O O . PRO A 1 118 ? 15.56977 -3.31342 1.13821 1.000 79.50297 112 PRO B O 1
ATOM 852 N N . LYS A 1 119 ? 14.86272 -1.55322 -0.07983 1.000 70.07032 113 LYS B N 1
ATOM 853 C CA . LYS A 1 119 ? 15.65168 -1.94545 -1.24183 1.000 72.81954 113 LYS B CA 1
ATOM 854 C C . LYS A 1 119 ? 17.14799 -1.80505 -0.98751 1.000 64.51048 113 LYS B C 1
ATOM 855 O O . LYS A 1 119 ? 17.93966 -2.58866 -1.52410 1.000 79.50122 113 LYS B O 1
ATOM 861 N N . ILE A 1 120 ? 17.56054 -0.82607 -0.18066 1.000 63.18593 114 ILE B N 1
ATOM 862 C CA . ILE A 1 120 ? 18.98790 -0.67581 0.08076 1.000 69.64582 114 ILE B CA 1
ATOM 863 C C . ILE A 1 120 ? 19.43990 -1.63104 1.18418 1.000 76.32934 114 ILE B C 1
ATOM 864 O O . ILE A 1 120 ? 20.59893 -2.06464 1.19627 1.000 73.68707 114 ILE B O 1
ATOM 869 N N . LEU A 1 121 ? 18.54911 -1.98844 2.11289 1.000 63.75852 115 LEU B N 1
ATOM 870 C CA . LEU A 1 121 ? 18.86975 -3.06299 3.04689 1.000 72.20432 115 LEU B CA 1
ATOM 871 C C . LEU A 1 121 ? 18.88316 -4.40986 2.33819 1.000 72.48994 115 LEU B C 1
ATOM 872 O O . LEU A 1 121 ? 19.77708 -5.23173 2.57187 1.000 64.51671 115 LEU B O 1
ATOM 877 N N . GLU A 1 122 ? 17.89385 -4.65376 1.47356 1.000 77.53012 116 GLU B N 1
ATOM 878 C CA . GLU A 1 122 ? 17.95052 -5.80572 0.58047 1.000 72.56321 116 GLU B CA 1
ATOM 879 C C . GLU A 1 122 ? 19.23982 -5.79722 -0.22624 1.000 70.78981 116 GLU B C 1
ATOM 880 O O . GLU A 1 122 ? 19.86712 -6.84326 -0.42602 1.000 72.16963 116 GLU B O 1
ATOM 886 N N . GLN A 1 123 ? 19.65314 -4.61799 -0.69228 1.000 71.82235 117 GLN B N 1
ATOM 887 C CA . GLN A 1 123 ? 20.95577 -4.48139 -1.33232 1.000 80.65432 117 GLN B CA 1
ATOM 888 C C . GLN A 1 123 ? 22.06995 -4.89938 -0.38099 1.000 59.28079 117 GLN B C 1
ATOM 889 O O . GLN A 1 123 ? 22.84994 -5.80780 -0.68128 1.000 61.84463 117 GLN B O 1
ATOM 895 N N . PHE A 1 124 ? 22.13379 -4.26493 0.79435 1.000 68.09147 118 PHE B N 1
ATOM 896 C CA . PHE A 1 124 ? 23.23175 -4.52134 1.72349 1.000 69.17432 118 PHE B CA 1
ATOM 897 C C . PHE A 1 124 ? 23.23706 -5.96467 2.21515 1.000 63.09850 118 PHE B C 1
ATOM 898 O O . PHE A 1 124 ? 24.30553 -6.55024 2.42587 1.000 61.33184 118 PHE B O 1
ATOM 906 N N . ASN A 1 125 ? 22.05573 -6.55333 2.41703 1.000 55.99949 119 ASN B N 1
ATOM 907 C CA . ASN A 1 125 ? 21.99010 -7.87468 3.03180 1.000 60.25417 119 ASN B CA 1
ATOM 908 C C . ASN A 1 125 ? 22.45803 -8.98525 2.09915 1.000 68.25537 119 ASN B C 1
ATOM 909 O O . ASN A 1 125 ? 22.75427 -10.08594 2.57420 1.000 61.14401 119 ASN B O 1
ATOM 914 N N . LYS A 1 126 ? 22.53129 -8.73354 0.79002 1.000 57.44632 120 LYS B N 1
ATOM 915 C CA . LYS A 1 126 ? 23.13501 -9.72078 -0.09945 1.000 63.16996 120 LYS B CA 1
ATOM 916 C C . LYS A 1 126 ? 24.62626 -9.86308 0.17889 1.000 62.57621 120 LYS B C 1
ATOM 917 O O . LYS A 1 126 ? 25.16458 -10.97653 0.16262 1.000 63.49337 120 LYS B O 1
ATOM 923 N N . LEU A 1 127 ? 25.30855 -8.74530 0.44476 1.000 60.69593 121 LEU B N 1
ATOM 924 C CA . LEU A 1 127 ? 26.74272 -8.79606 0.70699 1.000 61.36126 121 LEU B CA 1
ATOM 925 C C . LEU A 1 127 ? 27.04166 -9.32717 2.10322 1.000 62.81672 121 LEU B C 1
ATOM 926 O O . LEU A 1 127 ? 28.10771 -9.91159 2.32598 1.000 61.48159 121 LEU B O 1
ATOM 931 N N . PHE A 1 128 ? 26.12451 -9.13323 3.04924 1.000 55.29213 122 PHE B N 1
ATOM 932 C CA . PHE A 1 128 ? 26.29886 -9.57288 4.43361 1.000 63.52659 122 PHE B CA 1
ATOM 933 C C . PHE A 1 128 ? 25.03187 -10.28332 4.89048 1.000 69.32920 122 PHE B C 1
ATOM 934 O O . PHE A 1 128 ? 24.25148 -9.74845 5.68761 1.000 55.25302 122 PHE B O 1
ATOM 942 N N . PRO A 1 129 ? 24.80025 -11.49861 4.40662 1.000 57.33949 123 PRO B N 1
ATOM 943 C CA . PRO A 1 129 ? 23.56012 -12.20313 4.73340 1.000 56.12928 123 PRO B CA 1
ATOM 944 C C . PRO A 1 129 ? 23.59035 -12.79972 6.13130 1.000 56.87552 123 PRO B C 1
ATOM 945 O O . PRO A 1 129 ? 24.64618 -13.04003 6.72042 1.000 55.54172 123 PRO B O 1
ATOM 949 N N . VAL A 1 130 ? 22.38884 -13.02957 6.66053 1.000 56.87745 124 VAL B N 1
ATOM 950 C CA . VAL A 1 130 ? 22.25748 -13.80146 7.88835 1.000 56.84831 124 VAL B CA 1
ATOM 951 C C . VAL A 1 130 ? 22.75158 -15.21372 7.61729 1.000 61.52776 124 VAL B C 1
ATOM 952 O O . VAL A 1 130 ? 22.24646 -15.90341 6.72270 1.000 60.28570 124 VAL B O 1
ATOM 956 N N . LEU A 1 131 ? 23.75293 -15.64477 8.37761 1.000 55.87161 125 LEU B N 1
ATOM 957 C CA . LEU A 1 131 ? 24.39696 -16.93514 8.17462 1.000 59.08321 125 LEU B CA 1
ATOM 958 C C . LEU A 1 131 ? 23.92872 -17.90099 9.25491 1.000 66.63880 125 LEU B C 1
ATOM 959 O O . LEU A 1 131 ? 24.11522 -17.64249 10.44896 1.000 68.42989 125 LEU B O 1
ATOM 964 N N . PHE A 1 132 ? 23.32541 -19.00767 8.83388 1.000 59.06400 126 PHE B N 1
ATOM 965 C CA . PHE A 1 132 ? 22.75446 -19.98875 9.74527 1.000 56.63699 126 PHE B CA 1
ATOM 966 C C . PHE A 1 132 ? 23.71798 -21.15595 9.91940 1.000 65.05446 126 PHE B C 1
ATOM 967 O O . PHE A 1 132 ? 24.20385 -21.71904 8.93278 1.000 56.80710 126 PHE B O 1
ATOM 975 N N . GLN A 1 133 ? 23.99524 -21.50846 11.17425 1.000 57.75332 127 GLN B N 1
ATOM 976 C CA . GLN A 1 133 ? 24.83016 -22.65396 11.51126 1.000 65.88001 127 GLN B CA 1
ATOM 977 C C . GLN A 1 133 ? 24.00336 -23.89017 11.85260 1.000 64.87323 127 GLN B C 1
ATOM 978 O O . GLN A 1 133 ? 24.56622 -24.97264 12.04769 1.000 63.55062 127 GLN B O 1
ATOM 984 N N . GLY A 1 134 ? 22.68177 -23.76366 11.90566 1.000 66.75157 128 GLY B N 1
ATOM 985 C CA . GLY A 1 134 ? 21.83446 -24.86911 12.27742 1.000 66.76660 128 GLY B CA 1
ATOM 986 C C . GLY A 1 134 ? 21.25432 -24.71084 13.66489 1.000 89.55960 128 GLY B C 1
ATOM 987 O O . GLY A 1 134 ? 21.83651 -24.05965 14.53836 1.000 82.29626 128 GLY B O 1
ATOM 988 N N . PRO A 1 135 ? 20.05740 -25.27739 13.88207 1.000 98.71358 129 PRO B N 1
ATOM 989 C CA . PRO A 1 135 ? 19.44201 -25.33829 15.21143 1.000 84.26607 129 PRO B CA 1
ATOM 990 C C . PRO A 1 135 ? 20.28602 -26.13967 16.20161 1.000 80.80527 129 PRO B C 1
ATOM 991 O O . PRO A 1 135 ? 21.35916 -25.69471 16.60794 1.000 94.86933 129 PRO B O 1
ATOM 995 N N . SER B 1 9 ? 32.93936 2.53207 18.45748 1.000 67.94158 3 SER A N 1
ATOM 996 C CA . SER B 1 9 ? 32.62548 1.75246 19.64892 1.000 74.72791 3 SER A CA 1
ATOM 997 C C . SER B 1 9 ? 31.36782 0.91666 19.44110 1.000 70.07543 3 SER A C 1
ATOM 998 O O . SER B 1 9 ? 30.27835 1.45400 19.24188 1.000 72.63802 3 SER A O 1
ATOM 1001 N N . ILE B 1 10 ? 31.52777 -0.40304 19.48631 1.000 52.26487 4 ILE A N 1
ATOM 1002 C CA . ILE B 1 10 ? 30.42679 -1.34504 19.33098 1.000 55.73511 4 ILE A CA 1
ATOM 1003 C C . ILE B 1 10 ? 30.39095 -2.23612 20.56252 1.000 60.84164 4 ILE A C 1
ATOM 1004 O O . ILE B 1 10 ? 31.41212 -2.82185 20.94135 1.000 58.57172 4 ILE A O 1
ATOM 1009 N N . VAL B 1 11 ? 29.22225 -2.33543 21.18364 1.000 55.74696 5 VAL A N 1
ATOM 1010 C CA . VAL B 1 11 ? 29.04167 -3.10391 22.40780 1.000 54.54431 5 VAL A CA 1
ATOM 1011 C C . VAL B 1 11 ? 28.13216 -4.27875 22.07425 1.000 46.64954 5 VAL A C 1
ATOM 1012 O O . VAL B 1 11 ? 26.91543 -4.11570 21.92595 1.000 45.75926 5 VAL A O 1
ATOM 1016 N N . LYS B 1 12 ? 28.71954 -5.46829 21.94658 1.000 52.62377 6 LYS A N 1
ATOM 1017 C CA . LYS B 1 12 ? 27.92877 -6.68566 21.82655 1.000 56.66154 6 LYS A CA 1
ATOM 1018 C C . LYS B 1 12 ? 27.11234 -6.86138 23.09954 1.000 62.12167 6 LYS A C 1
ATOM 1019 O O . LYS B 1 12 ? 27.67403 -7.06716 24.18051 1.000 51.27772 6 LYS A O 1
ATOM 1025 N N . THR B 1 13 ? 25.79110 -6.76642 22.98545 1.000 58.37876 7 THR A N 1
ATOM 1026 C CA . THR B 1 13 ? 24.91040 -6.66829 24.13933 1.000 59.97522 7 THR A CA 1
ATOM 1027 C C . THR B 1 13 ? 23.96508 -7.86065 24.18733 1.000 61.67716 7 THR A C 1
ATOM 1028 O O . THR B 1 13 ? 23.46895 -8.31883 23.15355 1.000 56.96561 7 THR A O 1
ATOM 1032 N N . MET B 1 14 ? 23.73003 -8.36027 25.39721 1.000 58.54366 8 MET A N 1
ATOM 1033 C CA . MET B 1 14 ? 22.84457 -9.48675 25.64599 1.000 59.73184 8 MET A CA 1
ATOM 1034 C C . MET B 1 14 ? 21.76087 -9.04160 26.61764 1.000 58.83134 8 MET A C 1
ATOM 1035 O O . MET B 1 14 ? 22.05660 -8.38691 27.62147 1.000 50.53160 8 MET A O 1
ATOM 1040 N N . ILE B 1 15 ? 20.51050 -9.37744 26.31610 1.000 52.66837 9 ILE A N 1
ATOM 1041 C CA . ILE B 1 15 ? 19.36730 -8.93447 27.10786 1.000 63.04142 9 ILE A CA 1
ATOM 1042 C C . ILE B 1 15 ? 18.74832 -10.15120 27.78007 1.000 60.62041 9 ILE A C 1
ATOM 1043 O O . ILE B 1 15 ? 18.31894 -11.09339 27.10366 1.000 54.67667 9 ILE A O 1
ATOM 1048 N N . VAL B 1 16 ? 18.69947 -10.12978 29.10946 1.000 58.04326 10 VAL A N 1
ATOM 1049 C CA . VAL B 1 16 ? 18.20160 -11.24609 29.90548 1.000 63.93231 10 VAL A CA 1
ATOM 1050 C C . VAL B 1 16 ? 17.02910 -10.75715 30.74150 1.000 56.73613 10 VAL A C 1
ATOM 1051 O O . VAL B 1 16 ? 17.19796 -9.89935 31.61771 1.000 65.43982 10 VAL A O 1
ATOM 1055 N N . ASP B 1 17 ? 15.84817 -11.31188 30.47851 1.000 65.38096 11 ASP A N 1
ATOM 1056 C CA . ASP B 1 17 ? 14.63142 -10.95537 31.19292 1.000 64.33623 11 ASP A CA 1
ATOM 1057 C C . ASP B 1 17 ? 13.55032 -11.96218 30.83558 1.000 72.71310 11 ASP A C 1
ATOM 1058 O O . ASP B 1 17 ? 13.42385 -12.35204 29.67264 1.000 77.02272 11 ASP A O 1
ATOM 1063 N N . ASP B 1 18 ? 12.77812 -12.38070 31.83935 1.000 81.42061 12 ASP A N 1
ATOM 1064 C CA . ASP B 1 18 ? 11.67569 -13.29958 31.58541 1.000 81.63647 12 ASP A CA 1
ATOM 1065 C C . ASP B 1 18 ? 10.49798 -12.61376 30.91321 1.000 77.41781 12 ASP A C 1
ATOM 1066 O O . ASP B 1 18 ? 9.66158 -13.29405 30.30995 1.000 83.69652 12 ASP A O 1
ATOM 1071 N N . SER B 1 19 ? 10.40632 -11.29181 31.01411 1.000 72.66663 13 SER A N 1
ATOM 1072 C CA . SER B 1 19 ? 9.34315 -10.53380 30.36733 1.000 75.85498 13 SER A CA 1
ATOM 1073 C C . SER B 1 19 ? 9.75799 -10.26324 28.92607 1.000 82.94764 13 SER A C 1
ATOM 1074 O O . SER B 1 19 ? 10.72428 -9.53433 28.67636 1.000 77.33009 13 SER A O 1
ATOM 1077 N N . ALA B 1 20 ? 9.03445 -10.86381 27.97865 1.000 69.94407 14 ALA A N 1
ATOM 1078 C CA . ALA B 1 20 ? 9.34708 -10.66551 26.56725 1.000 77.45516 14 ALA A CA 1
ATOM 1079 C C . ALA B 1 20 ? 9.19163 -9.20337 26.17602 1.000 75.07928 14 ALA A C 1
ATOM 1080 O O . ALA B 1 20 ? 10.04883 -8.63610 25.48748 1.000 76.52298 14 ALA A O 1
ATOM 1082 N N . PHE B 1 21 ? 8.09855 -8.57407 26.61486 1.000 74.15417 15 PHE A N 1
ATOM 1083 C CA . PHE B 1 21 ? 7.89557 -7.15787 26.33650 1.000 75.04755 15 PHE A CA 1
ATOM 1084 C C . PHE B 1 21 ? 9.03227 -6.31049 26.88922 1.000 76.93984 15 PHE A C 1
ATOM 1085 O O . PHE B 1 21 ? 9.31921 -5.23407 26.35409 1.000 77.11594 15 PHE A O 1
ATOM 1093 N N . MET B 1 22 ? 9.70147 -6.78079 27.94287 1.000 72.04721 16 MET A N 1
ATOM 1094 C CA . MET B 1 22 ? 10.77208 -5.99465 28.54065 1.000 72.06755 16 MET A CA 1
ATOM 1095 C C . MET B 1 22 ? 12.09071 -6.16109 27.80069 1.000 69.25228 16 MET A C 1
ATOM 1096 O O . MET B 1 22 ? 12.86247 -5.20049 27.69989 1.000 67.89247 16 MET A O 1
ATOM 1101 N N . ARG B 1 23 ? 12.37401 -7.35575 27.28131 1.000 63.68383 17 ARG A N 1
ATOM 1102 C CA . ARG B 1 23 ? 13.46558 -7.46578 26.32464 1.000 70.12735 17 ARG A CA 1
ATOM 1103 C C . ARG B 1 23 ? 13.17011 -6.64096 25.08064 1.000 65.10226 17 ARG A C 1
ATOM 1104 O O . ARG B 1 23 ? 14.08689 -6.06817 24.48435 1.000 68.94836 17 ARG A O 1
ATOM 1112 N N . ASN B 1 24 ? 11.89307 -6.53020 24.70554 1.000 68.62854 18 ASN A N 1
ATOM 1113 C CA . ASN B 1 24 ? 11.51757 -5.71330 23.55531 1.000 71.56938 18 ASN A CA 1
ATOM 1114 C C . ASN B 1 24 ? 11.76300 -4.23146 23.82226 1.000 72.26107 18 ASN A C 1
ATOM 1115 O O . ASN B 1 24 ? 12.30421 -3.52185 22.96627 1.000 67.47156 18 ASN A O 1
ATOM 1120 N N . ILE B 1 25 ? 11.35744 -3.74021 24.99899 1.000 71.51233 19 ILE A N 1
ATOM 1121 C CA . ILE B 1 25 ? 11.63942 -2.35042 25.35991 1.000 69.69273 19 ILE A CA 1
ATOM 1122 C C . ILE B 1 25 ? 13.13852 -2.09235 25.32600 1.000 64.44916 19 ILE A C 1
ATOM 1123 O O . ILE B 1 25 ? 13.60437 -1.07911 24.79082 1.000 64.83506 19 ILE A O 1
ATOM 1128 N N . LEU B 1 26 ? 13.91639 -3.01014 25.90168 1.000 56.19003 20 LEU A N 1
ATOM 1129 C CA . LEU B 1 26 ? 15.35843 -2.81882 25.97305 1.000 57.57800 20 LEU A CA 1
ATOM 1130 C C . LEU B 1 26 ? 16.00653 -2.88960 24.59601 1.000 69.15318 20 LEU A C 1
ATOM 1131 O O . LEU B 1 26 ? 17.02226 -2.22711 24.36070 1.000 72.34538 20 LEU A O 1
ATOM 1136 N N . LYS B 1 27 ? 15.44022 -3.67476 23.67525 1.000 59.81760 21 LYS A N 1
ATOM 1137 C CA . LYS B 1 27 ? 15.97328 -3.72273 22.31533 1.000 68.40768 21 LYS A CA 1
ATOM 1138 C C . LYS B 1 27 ? 15.63689 -2.44987 21.54487 1.000 65.87797 21 LYS A C 1
ATOM 1139 O O . LYS B 1 27 ? 16.49671 -1.88052 20.86317 1.000 73.40067 21 LYS A O 1
ATOM 1145 N N . ARG B 1 28 ? 14.38291 -1.99786 21.62948 1.000 63.68856 22 ARG A N 1
ATOM 1146 C CA . ARG B 1 28 ? 13.97236 -0.79129 20.91407 1.000 77.27882 22 ARG A CA 1
ATOM 1147 C C . ARG B 1 28 ? 14.78820 0.41963 21.35736 1.000 76.18309 22 ARG A C 1
ATOM 1148 O O . ARG B 1 28 ? 15.09190 1.30582 20.54909 1.000 79.27272 22 ARG A O 1
ATOM 1156 N N . ILE B 1 29 ? 15.15687 0.46962 22.63972 1.000 69.29415 23 ILE A N 1
ATOM 1157 C CA . ILE B 1 29 ? 15.95196 1.58087 23.15264 1.000 71.14400 23 ILE A CA 1
ATOM 1158 C C . ILE B 1 29 ? 17.38517 1.49162 22.64487 1.000 60.03588 23 ILE A C 1
ATOM 1159 O O . ILE B 1 29 ? 17.99051 2.50246 22.26864 1.000 66.91265 23 ILE A O 1
ATOM 1164 N N 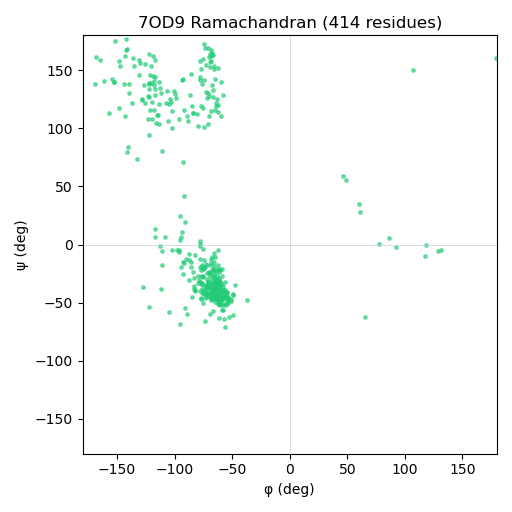. LEU B 1 30 ? 17.95351 0.28495 22.62907 1.000 63.20394 24 LEU A N 1
ATOM 1165 C CA . LEU B 1 30 ? 19.30949 0.10131 22.12940 1.000 70.22141 24 LEU A CA 1
ATOM 1166 C C . LEU B 1 30 ? 19.39253 0.18674 20.61206 1.000 70.90086 24 LEU A C 1
ATOM 1167 O O . LEU B 1 30 ? 20.50002 0.29874 20.07589 1.000 65.80168 24 LEU A O 1
ATOM 1172 N N . SER B 1 31 ? 18.25602 0.13987 19.91274 1.000 77.27675 25 SER A N 1
ATOM 1173 C CA . SER B 1 31 ? 18.27926 0.20376 18.45525 1.000 89.06282 25 SER A CA 1
ATOM 1174 C C . SER B 1 31 ? 18.63478 1.60226 17.96641 1.000 79.08846 25 SER A C 1
ATOM 1175 O O . SER B 1 31 ? 19.37007 1.75337 16.98395 1.000 78.17133 25 SER A O 1
ATOM 1178 N N . THR B 1 32 ? 18.12390 2.63722 18.63805 1.000 79.86023 26 THR A N 1
ATOM 1179 C CA . THR B 1 32 ? 18.41255 4.00678 18.22887 1.000 75.11516 26 THR A CA 1
ATOM 1180 C C . THR B 1 32 ? 19.86567 4.38926 18.47079 1.000 69.74563 26 THR A C 1
ATOM 1181 O O . THR B 1 32 ? 20.33773 5.37616 17.89639 1.000 78.27112 26 THR A O 1
ATOM 1185 N N . THR B 1 33 ? 20.57871 3.64237 19.30662 1.000 68.76461 27 THR A N 1
ATOM 1186 C CA . THR B 1 33 ? 21.99801 3.88095 19.49651 1.000 52.69458 27 THR A CA 1
ATOM 1187 C C . THR B 1 33 ? 22.78637 3.31749 18.32532 1.000 71.67183 27 THR A C 1
ATOM 1188 O O . THR B 1 33 ? 22.38161 2.34520 17.68081 1.000 79.36560 27 THR A O 1
ATOM 1192 N N . ASN B 1 34 ? 23.92309 3.94674 18.04965 1.000 82.25566 28 ASN A N 1
ATOM 1193 C CA . ASN B 1 34 ? 24.87590 3.42939 17.08397 1.000 59.38750 28 ASN A CA 1
ATOM 1194 C C . ASN B 1 34 ? 25.97229 2.61069 17.74761 1.000 59.99622 28 ASN A C 1
ATOM 1195 O O . ASN B 1 34 ? 27.06886 2.48256 17.19153 1.000 66.80719 28 ASN A O 1
ATOM 1200 N N . LYS B 1 35 ? 25.69375 2.06063 18.92618 1.000 60.56049 29 LYS A N 1
ATOM 1201 C CA . LYS B 1 35 ? 26.65758 1.31596 19.72339 1.000 59.92326 29 LYS A CA 1
ATOM 1202 C C . LYS B 1 35 ? 26.20040 -0.10130 20.01537 1.000 63.74448 29 LYS A C 1
ATOM 1203 O O . LYS B 1 35 ? 26.92922 -1.05980 19.73274 1.000 54.70808 29 LYS A O 1
ATOM 1209 N N . TYR B 1 36 ? 25.00744 -0.25571 20.57866 1.000 63.39800 30 TYR A N 1
ATOM 1210 C CA . TYR B 1 36 ? 24.60663 -1.49434 21.22754 1.000 61.49861 30 TYR A CA 1
ATOM 1211 C C . TYR B 1 36 ? 23.89238 -2.39875 20.23524 1.000 53.27895 30 TYR A C 1
ATOM 1212 O O . TYR B 1 36 ? 22.82106 -2.05581 19.72246 1.000 55.15681 30 TYR A O 1
ATOM 1221 N N . VAL B 1 37 ? 24.50088 -3.54495 19.96409 1.000 59.33871 31 VAL A N 1
ATOM 1222 C CA . VAL B 1 37 ? 23.95158 -4.56509 19.08547 1.000 54.11399 31 VAL A CA 1
ATOM 1223 C C . VAL B 1 37 ? 23.47384 -5.70280 19.97350 1.000 58.68127 31 VAL A C 1
ATOM 1224 O O . VAL B 1 37 ? 24.28913 -6.44913 20.52944 1.000 60.31473 31 VAL A O 1
ATOM 1228 N N . VAL B 1 38 ? 22.15924 -5.83047 20.13450 1.000 54.39936 32 VAL A N 1
ATOM 1229 C CA . VAL B 1 38 ? 21.62765 -6.94923 20.90577 1.000 61.56480 32 VAL A CA 1
ATOM 1230 C C . VAL B 1 38 ? 21.85236 -8.22440 20.09633 1.000 65.42228 32 VAL A C 1
ATOM 1231 O O . VAL B 1 38 ? 21.25161 -8.42170 19.03644 1.000 63.58774 32 VAL A O 1
ATOM 1235 N N . ILE B 1 39 ? 22.75440 -9.07942 20.58199 1.000 65.53546 33 ILE A N 1
ATOM 1236 C CA . ILE B 1 39 ? 23.12014 -10.30223 19.87495 1.000 77.39785 33 ILE A CA 1
ATOM 1237 C C . ILE B 1 39 ? 22.47190 -11.54178 20.46970 1.000 66.94966 33 ILE A C 1
ATOM 1238 O O . ILE B 1 39 ? 22.62801 -12.63742 19.90659 1.000 70.90578 33 ILE A O 1
ATOM 1243 N N . GLY B 1 40 ? 21.75545 -11.41186 21.58015 1.000 60.00933 34 GLY A N 1
ATOM 1244 C CA . GLY B 1 40 ? 21.12830 -12.56064 22.20109 1.000 70.39260 34 GLY A CA 1
ATOM 1245 C C . GLY B 1 40 ? 20.08649 -12.13177 23.20678 1.000 61.17573 34 GLY A C 1
ATOM 1246 O O . GLY B 1 40 ? 20.10086 -11.00108 23.70595 1.000 63.72160 34 GLY A O 1
ATOM 1247 N N . GLU B 1 41 ? 19.17431 -13.05760 23.49520 1.000 58.03076 35 GLU A N 1
ATOM 1248 C CA . GLU B 1 41 ? 18.10736 -12.83482 24.46080 1.000 60.97750 35 GLU A CA 1
ATOM 1249 C C . GLU B 1 41 ? 17.91573 -14.09252 25.29022 1.000 66.24287 35 GLU A C 1
ATOM 1250 O O . GLU B 1 41 ? 17.78978 -15.18858 24.73691 1.000 64.20546 35 GLU A O 1
ATOM 1256 N N . ALA B 1 42 ? 17.88747 -13.93189 26.60918 1.000 68.30368 36 ALA A N 1
ATOM 1257 C CA . ALA B 1 42 ? 17.62261 -15.02588 27.53051 1.000 65.80275 36 ALA A CA 1
ATOM 1258 C C . ALA B 1 42 ? 16.35356 -14.72761 28.31489 1.000 82.75260 36 ALA A C 1
ATOM 1259 O O . ALA B 1 42 ? 16.14073 -13.59616 28.76320 1.000 71.24734 36 ALA A O 1
ATOM 1261 N N . ALA B 1 43 ? 15.50801 -15.74622 28.46943 1.000 68.29787 37 ALA A N 1
ATOM 1262 C CA . ALA B 1 43 ? 14.25726 -15.61444 29.20282 1.000 64.99155 37 ALA A CA 1
ATOM 1263 C C . ALA B 1 43 ? 14.36139 -16.07590 30.64908 1.000 74.67224 37 ALA A C 1
ATOM 1264 O O . ALA B 1 43 ? 13.40075 -15.90972 31.40697 1.000 75.81820 37 ALA A O 1
ATOM 1266 N N . ASN B 1 44 ? 15.48938 -16.65534 31.04596 1.000 67.90438 38 ASN A N 1
ATOM 1267 C CA . ASN B 1 44 ? 15.69497 -17.06160 32.42602 1.000 65.74984 38 ASN A CA 1
ATOM 1268 C C . ASN B 1 44 ? 17.18457 -17.02034 32.71981 1.000 66.41840 38 ASN A C 1
ATOM 1269 O O . ASN B 1 44 ? 18.00748 -16.76888 31.83526 1.000 66.38690 38 ASN A O 1
ATOM 1274 N N . GLY B 1 45 ? 17.52211 -17.26671 33.98110 1.000 76.80512 39 GLY A N 1
ATOM 1275 C CA . GLY B 1 45 ? 18.91024 -17.36211 34.37383 1.000 77.92590 39 GLY A CA 1
ATOM 1276 C C . GLY B 1 45 ? 19.65265 -18.40996 33.57430 1.000 79.07011 39 GLY A C 1
ATOM 1277 O O . GLY B 1 45 ? 20.46071 -18.06121 32.71223 1.000 85.34262 39 GLY A O 1
ATOM 1278 N N . ALA B 1 46 ? 19.34883 -19.68864 33.82993 1.000 83.03824 40 ALA A N 1
ATOM 1279 C CA . ALA B 1 46 ? 20.07680 -20.81733 33.24778 1.000 83.36186 40 ALA A CA 1
ATOM 1280 C C . ALA B 1 46 ? 20.51653 -20.58187 31.80622 1.000 81.13993 40 ALA A C 1
ATOM 1281 O O . ALA B 1 46 ? 21.67818 -20.81229 31.45318 1.000 88.13173 40 ALA A O 1
ATOM 1283 N N . ASP B 1 47 ? 19.60018 -20.10696 30.95991 1.000 78.82578 41 ASP A N 1
ATOM 1284 C CA . ASP B 1 47 ? 19.95145 -19.85697 29.56651 1.000 77.12874 41 ASP A CA 1
ATOM 1285 C C . ASP B 1 47 ? 20.91667 -18.68624 29.42627 1.000 76.36577 41 ASP A C 1
ATOM 1286 O O . ASP B 1 47 ? 21.69777 -18.64367 28.46920 1.000 73.47683 41 ASP A O 1
ATOM 1291 N N . ALA B 1 48 ? 20.88897 -17.73678 30.36597 1.000 74.66949 42 ALA A N 1
ATOM 1292 C CA . ALA B 1 48 ? 21.77833 -16.58338 30.27082 1.000 71.92843 42 ALA A CA 1
ATOM 1293 C C . ALA B 1 48 ? 23.23009 -16.95991 30.53693 1.000 73.90501 42 ALA A C 1
ATOM 1294 O O . ALA B 1 48 ? 24.13832 -16.35320 29.95885 1.000 71.93933 42 ALA A O 1
ATOM 1296 N N . ILE B 1 49 ? 23.47924 -17.94530 31.40192 1.000 79.89575 43 ILE A N 1
ATOM 1297 C CA . ILE B 1 49 ? 24.86070 -18.31791 31.69755 1.000 83.96140 43 ILE A CA 1
ATOM 1298 C C . ILE B 1 49 ? 25.50965 -18.96342 30.47759 1.000 77.98866 43 ILE A C 1
ATOM 1299 O O . ILE B 1 49 ? 26.63667 -18.62275 30.10094 1.000 77.24703 43 ILE A O 1
ATOM 1304 N N . LYS B 1 50 ? 24.80796 -19.90157 29.83572 1.000 78.70322 44 LYS A N 1
ATOM 1305 C CA . LYS B 1 50 ? 25.40801 -20.62777 28.72174 1.000 78.86828 44 LYS A CA 1
ATOM 1306 C C . LYS B 1 50 ? 25.37948 -19.82605 27.42622 1.000 75.99096 44 LYS A C 1
ATOM 1307 O O . LYS B 1 50 ? 26.22924 -20.04233 26.55545 1.000 76.64403 44 LYS A O 1
ATOM 1313 N N . MET B 1 51 ? 24.42139 -18.90900 27.27008 1.000 77.44787 45 MET A N 1
ATOM 1314 C CA . MET B 1 51 ? 24.45936 -18.02000 26.11350 1.000 78.77671 45 MET A CA 1
ATOM 1315 C C . MET B 1 51 ? 25.58802 -17.00560 26.24734 1.000 74.76867 45 MET A C 1
ATOM 1316 O O . MET B 1 51 ? 26.21927 -16.63386 25.25078 1.000 75.51040 45 MET A O 1
ATOM 1321 N N . ALA B 1 52 ? 25.86189 -16.55397 27.47504 1.000 73.51462 46 ALA A N 1
ATOM 1322 C CA . ALA B 1 52 ? 26.99385 -15.66182 27.70070 1.000 72.24129 46 ALA A CA 1
ATOM 1323 C C . ALA B 1 52 ? 28.31440 -16.34683 27.38055 1.000 71.20475 46 ALA A C 1
ATOM 1324 O O . ALA B 1 52 ? 29.27697 -15.68346 26.97841 1.000 78.83322 46 ALA A O 1
ATOM 1326 N N . GLU B 1 53 ? 28.38345 -17.66751 27.55619 1.000 74.69601 47 GLU A N 1
ATOM 1327 C CA . GLU B 1 53 ? 29.56536 -18.41047 27.13456 1.000 77.20174 47 GLU A CA 1
ATOM 1328 C C . GLU B 1 53 ? 29.59441 -18.57617 25.62026 1.000 77.22498 47 GLU A C 1
ATOM 1329 O O . GLU B 1 53 ? 30.66948 -18.55943 25.00800 1.000 77.09472 47 GLU A O 1
ATOM 1335 N N . GLU B 1 54 ? 28.42110 -18.72833 25.00421 1.000 78.77513 48 GLU A N 1
ATOM 1336 C CA . GLU B 1 54 ? 28.32801 -18.82469 23.55160 1.000 82.24092 48 GLU A CA 1
ATOM 1337 C C . GLU B 1 54 ? 28.85347 -17.56076 22.88010 1.000 81.07654 48 GLU A C 1
ATOM 1338 O O . GLU B 1 54 ? 29.85418 -17.58930 22.15430 1.000 84.16905 48 GLU A O 1
ATOM 1344 N N . LEU B 1 55 ? 28.18995 -16.43722 23.12773 1.000 77.99116 49 LEU A N 1
ATOM 1345 C CA . LEU B 1 55 ? 28.38791 -15.22612 22.34770 1.000 77.40549 49 LEU A CA 1
ATOM 1346 C C . LEU B 1 55 ? 29.51362 -14.34354 22.86599 1.000 72.75201 49 LEU A C 1
ATOM 1347 O O . LEU B 1 55 ? 29.94380 -13.43872 22.14060 1.000 78.87149 49 LEU A O 1
ATOM 1352 N N . GLN B 1 56 ? 30.00317 -14.58891 24.07838 1.000 66.44508 50 GLN A N 1
ATOM 1353 C CA . GLN B 1 56 ? 30.98834 -13.72954 24.72856 1.000 81.72529 50 GLN A CA 1
ATOM 1354 C C . GLN B 1 56 ? 30.60088 -12.26199 24.61700 1.000 78.47121 50 GLN A C 1
ATOM 1355 O O . GLN B 1 56 ? 31.37508 -11.44636 24.05184 1.000 72.92342 50 GLN A O 1
ATOM 1361 N N . PRO B 1 57 ? 29.43932 -11.85917 25.11125 1.000 74.81848 51 PRO A N 1
ATOM 1362 C CA . PRO B 1 57 ? 28.99024 -10.47815 24.92791 1.000 69.43693 51 PRO A CA 1
ATOM 1363 C C . PRO B 1 57 ? 29.82975 -9.50605 25.74108 1.000 55.50786 51 PRO A C 1
ATOM 1364 O O . PRO B 1 57 ? 30.53359 -9.87788 26.68254 1.000 65.22932 51 PRO A O 1
ATOM 1368 N N . ASP B 1 58 ? 29.74921 -8.23333 25.35265 1.000 59.61542 52 ASP A N 1
ATOM 1369 C CA . ASP B 1 58 ? 30.39291 -7.17731 26.12155 1.000 63.68509 52 ASP A CA 1
ATOM 1370 C C . ASP B 1 58 ? 29.53514 -6.70532 27.28707 1.000 61.50248 52 ASP A C 1
ATOM 1371 O O . ASP B 1 58 ? 30.07684 -6.18983 28.27025 1.000 50.38907 52 ASP A O 1
ATOM 1376 N N . LEU B 1 59 ? 28.21843 -6.88792 27.20549 1.000 61.39549 53 LEU A N 1
ATOM 1377 C CA . LEU B 1 59 ? 27.28463 -6.31283 28.16214 1.000 53.53861 53 LEU A CA 1
ATOM 1378 C C . LEU B 1 59 ? 26.04822 -7.20001 28.22647 1.000 59.36167 53 LEU A C 1
ATOM 1379 O O . LEU B 1 59 ? 25.58625 -7.70208 27.19909 1.000 54.99049 53 LEU A O 1
ATOM 1384 N N . ILE B 1 60 ? 25.52526 -7.39675 29.43564 1.000 53.09517 54 ILE A N 1
ATOM 1385 C CA . ILE B 1 60 ? 24.32588 -8.19516 29.66994 1.000 57.89221 54 ILE A CA 1
ATOM 1386 C C . ILE B 1 60 ? 23.35050 -7.36487 30.49346 1.000 59.97316 54 ILE A C 1
ATOM 1387 O O . ILE B 1 60 ? 23.71053 -6.86260 31.56387 1.000 53.56963 54 ILE A O 1
ATOM 1392 N N . SER B 1 61 ? 22.12587 -7.21195 29.99677 1.000 65.54830 55 SER A N 1
ATOM 1393 C CA . SER B 1 61 ? 21.05672 -6.57402 30.75908 1.000 48.46877 55 SER A CA 1
ATOM 1394 C C . SER B 1 61 ? 20.34449 -7.66575 31.54975 1.000 58.44867 55 SER A C 1
ATOM 1395 O O . SER B 1 61 ? 19.65656 -8.51154 30.96951 1.000 61.13209 55 SER A O 1
ATOM 1398 N N . MET B 1 62 ? 20.50716 -7.64840 32.87257 1.000 61.98219 56 MET A N 1
ATOM 1399 C CA . MET B 1 62 ? 20.18747 -8.79267 33.72278 1.000 51.94794 56 MET A CA 1
ATOM 1400 C C . MET B 1 62 ? 19.04099 -8.45987 34.67118 1.000 67.33583 56 MET A C 1
ATOM 1401 O O . MET B 1 62 ? 19.19893 -7.64746 35.58825 1.000 56.56868 56 MET A O 1
ATOM 1406 N N . ASP B 1 63 ? 17.89451 -9.09511 34.45019 1.000 59.02606 57 ASP A N 1
ATOM 1407 C CA . ASP B 1 63 ? 16.85052 -9.17789 35.45884 1.000 68.85022 57 ASP A CA 1
ATOM 1408 C C . ASP B 1 63 ? 17.31698 -10.08785 36.59282 1.000 68.92674 57 ASP A C 1
ATOM 1409 O O . ASP B 1 63 ? 18.20248 -10.92609 36.40842 1.000 70.68248 57 ASP A O 1
ATOM 1414 N N . ILE B 1 64 ? 16.73222 -9.92119 37.78326 1.000 75.29823 58 ILE A N 1
ATOM 1415 C CA . ILE B 1 64 ? 16.97319 -10.93245 38.81214 1.000 68.20970 58 ILE A CA 1
ATOM 1416 C C . ILE B 1 64 ? 15.85201 -11.95918 38.81876 1.000 71.08845 58 ILE A C 1
ATOM 1417 O O . ILE B 1 64 ? 16.07129 -13.13417 38.50032 1.000 77.61475 58 ILE A O 1
ATOM 1422 N N . VAL B 1 65 ? 14.65700 -11.53511 39.23168 1.000 79.84707 59 VAL A N 1
ATOM 1423 C CA . VAL B 1 65 ? 13.53750 -12.45288 39.39055 1.000 84.63532 59 VAL A CA 1
ATOM 1424 C C . VAL B 1 65 ? 13.24726 -13.09705 38.04269 1.000 89.95961 59 VAL A C 1
ATOM 1425 O O . VAL B 1 65 ? 12.79498 -12.43019 37.10497 1.000 94.11804 59 VAL A O 1
ATOM 1429 N N . MET B 1 66 ? 13.53499 -14.39128 37.93404 1.000 85.79434 60 MET A N 1
ATOM 1430 C CA . MET B 1 66 ? 13.35826 -15.13854 36.69840 1.000 93.64625 60 MET A CA 1
ATOM 1431 C C . MET B 1 66 ? 12.97298 -16.57204 37.03336 1.000 102.73239 60 MET A C 1
ATOM 1432 O O . MET B 1 66 ? 13.29750 -17.06240 38.12049 1.000 96.87127 60 MET A O 1
ATOM 1437 N N . PRO B 1 67 ? 12.25460 -17.25610 36.12977 1.000 100.62272 61 PRO A N 1
ATOM 1438 C CA . PRO B 1 67 ? 11.77198 -18.61779 36.40183 1.000 108.07669 61 PRO A CA 1
ATOM 1439 C C . PRO B 1 67 ? 12.78881 -19.61983 36.93487 1.000 118.63933 61 PRO A C 1
ATOM 1440 O O . PRO B 1 67 ? 12.59394 -20.15878 38.02680 1.000 123.63528 61 PRO A O 1
ATOM 1444 N N . GLU B 1 68 ? 13.85106 -19.90643 36.18447 1.000 94.40425 62 GLU A N 1
ATOM 1445 C CA . GLU B 1 68 ? 14.71367 -21.03253 36.53274 1.000 95.84319 62 GLU A CA 1
ATOM 1446 C C . GLU B 1 68 ? 15.86346 -20.64192 37.45514 1.000 91.50756 62 GLU A C 1
ATOM 1447 O O . GLU B 1 68 ? 16.05112 -21.25796 38.50929 1.000 88.80621 62 GLU A O 1
ATOM 1453 N N . THR B 1 69 ? 16.65391 -19.65008 37.06314 1.000 93.21485 63 THR A N 1
ATOM 1454 C CA . THR B 1 69 ? 17.75670 -19.15857 37.87321 1.000 80.78645 63 THR A CA 1
ATOM 1455 C C . THR B 1 69 ? 17.60255 -17.65633 38.03767 1.000 75.76777 63 THR A C 1
ATOM 1456 O O . THR B 1 69 ? 17.26495 -16.95318 37.08146 1.000 88.35602 63 THR A O 1
ATOM 1460 N N . ASP B 1 70 ? 17.82830 -17.16981 39.25373 1.000 76.88108 64 ASP A N 1
ATOM 1461 C CA . ASP B 1 70 ? 17.75685 -15.73815 39.48587 1.000 75.27100 64 ASP A CA 1
ATOM 1462 C C . ASP B 1 70 ? 18.89933 -15.02951 38.76434 1.000 71.39373 64 ASP A C 1
ATOM 1463 O O . ASP B 1 70 ? 19.88043 -15.64398 38.33511 1.000 63.31526 64 ASP A O 1
ATOM 1468 N N . GLY B 1 71 ? 18.76306 -13.70980 38.63819 1.000 76.76349 65 GLY A N 1
ATOM 1469 C CA . GLY B 1 71 ? 19.78797 -12.93683 37.96238 1.000 67.42267 65 GLY A CA 1
ATOM 1470 C C . GLY B 1 71 ? 21.06855 -12.80703 38.75682 1.000 76.93118 65 GLY A C 1
ATOM 1471 O O . GLY B 1 71 ? 22.15045 -12.69146 38.17351 1.000 68.19003 65 GLY A O 1
ATOM 1472 N N . ILE B 1 72 ? 20.97105 -12.81732 40.08924 1.000 72.19482 66 ILE A N 1
ATOM 1473 C CA . ILE B 1 72 ? 22.17217 -12.75529 40.91926 1.000 74.28260 66 ILE A CA 1
ATOM 1474 C C . ILE B 1 72 ? 23.05179 -13.97062 40.66156 1.000 75.45915 66 ILE A C 1
ATOM 1475 O O . ILE B 1 72 ? 24.25302 -13.84449 40.39746 1.000 76.38046 66 ILE A O 1
ATOM 1480 N N . THR B 1 73 ? 22.46534 -15.16911 40.73899 1.000 81.69135 67 THR A N 1
ATOM 1481 C CA . THR B 1 73 ? 23.23949 -16.38387 40.50176 1.000 76.88265 67 THR A CA 1
ATOM 1482 C C . THR B 1 73 ? 23.79350 -16.41531 39.08468 1.000 73.31772 67 THR A C 1
ATOM 1483 O O . THR B 1 73 ? 24.94912 -16.80021 38.87119 1.000 81.88980 67 THR A O 1
ATOM 1487 N N . ALA B 1 74 ? 22.98354 -16.01338 38.10230 1.000 70.85520 68 ALA A N 1
ATOM 1488 C CA . ALA B 1 74 ? 23.47473 -15.92951 36.73198 1.000 66.37305 68 ALA A CA 1
ATOM 1489 C C . ALA B 1 74 ? 24.65402 -14.97025 36.62785 1.000 74.03085 68 ALA A C 1
ATOM 1490 O O . ALA B 1 74 ? 25.66726 -15.29036 35.99840 1.000 64.45834 68 ALA A O 1
ATOM 1492 N N . THR B 1 75 ? 24.54218 -13.79051 37.24308 1.000 67.40205 69 THR A N 1
ATOM 1493 C CA . THR B 1 75 ? 25.62290 -12.80787 37.18774 1.000 67.16693 69 THR A CA 1
ATOM 1494 C C . THR B 1 75 ? 26.88892 -13.37894 37.78919 1.000 69.43236 69 THR A C 1
ATOM 1495 O O . THR B 1 75 ? 27.98139 -13.31303 37.21354 1.000 61.41836 69 THR A O 1
ATOM 1499 N N . LYS B 1 76 ? 26.72457 -13.96312 38.95408 1.000 76.36617 70 LYS A N 1
ATOM 1500 C CA . LYS B 1 76 ? 27.80313 -14.52928 39.72845 1.000 80.78865 70 LYS A CA 1
ATOM 1501 C C . LYS B 1 76 ? 28.47667 -15.67569 38.95449 1.000 80.77532 70 LYS A C 1
ATOM 1502 O O . LYS B 1 76 ? 29.71091 -15.72768 38.83679 1.000 89.35690 70 LYS A O 1
ATOM 1508 N N . ALA B 1 77 ? 27.66555 -16.53093 38.31731 1.000 68.08807 71 ALA A N 1
ATOM 1509 C CA . ALA B 1 77 ? 28.18276 -17.63294 37.51032 1.000 79.82147 71 ALA A CA 1
ATOM 1510 C C . ALA B 1 77 ? 28.93149 -17.12433 36.28628 1.000 81.05306 71 ALA A C 1
ATOM 1511 O O . ALA B 1 77 ? 29.96264 -17.68917 35.90317 1.000 84.08361 71 ALA A O 1
ATOM 1513 N N . ILE B 1 78 ? 28.43806 -16.05021 35.66994 1.000 81.05073 72 ILE A N 1
ATOM 1514 C CA . ILE B 1 78 ? 29.08975 -15.51700 34.47966 1.000 79.58896 72 ILE A CA 1
ATOM 1515 C C . ILE B 1 78 ? 30.34100 -14.72741 34.84958 1.000 77.38158 72 ILE A C 1
ATOM 1516 O O . ILE B 1 78 ? 31.33668 -14.75436 34.11872 1.000 80.80950 72 ILE A O 1
ATOM 1521 N N . LYS B 1 79 ? 30.33615 -14.04472 35.99764 1.000 80.23818 73 LYS A N 1
ATOM 1522 C CA . LYS B 1 79 ? 31.42123 -13.11553 36.29462 1.000 79.27954 73 LYS A CA 1
ATOM 1523 C C . LYS B 1 79 ? 32.72472 -13.86743 36.55474 1.000 91.71778 73 LYS A C 1
ATOM 1524 O O . LYS B 1 79 ? 33.70727 -13.68292 35.83383 1.000 96.39864 73 LYS A O 1
ATOM 1530 N N . GLU B 1 80 ? 32.77652 -14.74780 37.56763 1.000 108.16514 74 GLU A N 1
ATOM 1531 C CA . GLU B 1 80 ? 34.02357 -15.55370 37.60383 1.000 110.81181 74 GLU A CA 1
ATOM 1532 C C . GLU B 1 80 ? 33.86559 -16.83150 36.84309 1.000 114.31448 74 GLU A C 1
ATOM 1533 O O . GLU B 1 80 ? 34.21989 -17.89681 37.32944 1.000 135.58712 74 GLU A O 1
ATOM 1539 N N . LYS B 1 81 ? 33.22644 -16.77714 35.68614 1.000 100.38192 75 LYS A N 1
ATOM 1540 C CA . LYS B 1 81 ? 33.63068 -17.57906 34.53677 1.000 96.27187 75 LYS A CA 1
ATOM 1541 C C . LYS B 1 81 ? 34.18939 -16.68565 33.44711 1.000 104.84239 75 LYS A C 1
ATOM 1542 O O . LYS B 1 81 ? 35.21037 -17.00947 32.83805 1.000 97.64055 75 LYS A O 1
ATOM 1548 N N . THR B 1 82 ? 33.57842 -15.51175 33.26627 1.000 101.95586 76 THR A N 1
ATOM 1549 C CA . THR B 1 82 ? 33.98391 -14.53829 32.24921 1.000 98.57264 76 THR A CA 1
ATOM 1550 C C . THR B 1 82 ? 33.87695 -13.14442 32.85419 1.000 95.22358 76 THR A C 1
ATOM 1551 O O . THR B 1 82 ? 32.87799 -12.44024 32.66325 1.000 85.73353 76 THR A O 1
ATOM 1555 N N . PRO B 1 83 ? 34.90665 -12.70418 33.58835 1.000 101.29501 77 PRO A N 1
ATOM 1556 C CA . PRO B 1 83 ? 34.79198 -11.43718 34.33995 1.000 96.65825 77 PRO A CA 1
ATOM 1557 C C . PRO B 1 83 ? 34.74130 -10.20876 33.46281 1.000 100.20189 77 PRO A C 1
ATOM 1558 O O . PRO B 1 83 ? 34.20530 -9.18086 33.89620 1.000 99.05203 77 PRO A O 1
ATOM 1562 N N . GLU B 1 84 ? 35.28089 -10.28204 32.24934 1.000 102.43943 78 GLU A N 1
ATOM 1563 C CA . GLU B 1 84 ? 35.30350 -9.14140 31.34695 1.000 98.35033 78 GLU A CA 1
ATOM 1564 C C . GLU B 1 84 ? 33.90873 -8.69149 30.93390 1.000 87.37841 78 GLU A C 1
ATOM 1565 O O . GLU B 1 84 ? 33.73206 -7.52597 30.55976 1.000 83.30512 78 GLU A O 1
ATOM 1571 N N . ILE B 1 85 ? 32.91946 -9.58055 30.98741 1.000 86.65667 79 ILE A N 1
ATOM 1572 C CA . ILE B 1 85 ? 31.55298 -9.22712 30.61474 1.000 82.54890 79 ILE A CA 1
ATOM 1573 C C . ILE B 1 85 ? 31.00977 -8.25495 31.65573 1.000 75.32617 79 ILE A C 1
ATOM 1574 O O . ILE B 1 85 ? 30.83865 -8.61501 32.82310 1.000 82.21571 79 ILE A O 1
ATOM 1579 N N . LYS B 1 86 ? 30.74043 -7.02196 31.23954 1.000 58.30954 80 LYS A N 1
ATOM 1580 C CA . LYS B 1 86 ? 30.04887 -6.08357 32.11061 1.000 63.66265 80 LYS A CA 1
ATOM 1581 C C . LYS B 1 86 ? 28.60011 -6.52429 32.26911 1.000 63.27091 80 LYS A C 1
ATOM 1582 O O . LYS B 1 86 ? 27.90943 -6.77639 31.27715 1.000 57.27015 80 LYS A O 1
ATOM 1588 N N . ILE B 1 87 ? 28.13921 -6.63870 33.51290 1.000 59.12612 81 ILE A N 1
ATOM 1589 C CA . ILE B 1 87 ? 26.76612 -7.03849 33.79852 1.000 58.00088 81 ILE A CA 1
ATOM 1590 C C . ILE B 1 87 ? 26.06440 -5.89837 34.52046 1.000 52.06257 81 ILE A C 1
ATOM 1591 O O . ILE B 1 87 ? 26.57702 -5.37535 35.51668 1.000 59.23884 81 ILE A O 1
ATOM 1596 N N . VAL B 1 88 ? 24.90020 -5.50959 34.00626 1.000 45.49205 82 VAL A N 1
ATOM 1597 C CA . VAL B 1 88 ? 24.07888 -4.45634 34.58958 1.000 54.16586 82 VAL A CA 1
ATOM 1598 C C . VAL B 1 88 ? 22.73566 -5.06105 34.96193 1.000 57.03150 82 VAL A C 1
ATOM 1599 O O . VAL B 1 88 ? 22.03951 -5.61649 34.10227 1.000 50.40798 82 VAL A O 1
ATOM 1603 N N . MET B 1 89 ? 22.36858 -4.94749 36.23377 1.000 48.34322 83 MET A N 1
ATOM 1604 C CA . MET B 1 89 ? 21.05729 -5.40405 36.66390 1.000 56.23037 83 MET A CA 1
ATOM 1605 C C . MET B 1 89 ? 19.98299 -4.43096 36.19520 1.000 58.67491 83 MET A C 1
ATOM 1606 O O . MET B 1 89 ? 20.18006 -3.21269 36.19545 1.000 63.16095 83 MET A O 1
ATOM 1611 N N . CYS B 1 90 ? 18.84476 -4.98013 35.77822 1.000 44.91978 84 CYS A N 1
ATOM 1612 C CA . CYS B 1 90 ? 17.72266 -4.19109 35.27488 1.000 63.36252 84 CYS A CA 1
ATOM 1613 C C . CYS B 1 90 ? 16.44969 -4.86710 35.76065 1.000 61.28903 84 CYS A C 1
ATOM 1614 O O . CYS B 1 90 ? 16.11987 -5.96439 35.29978 1.000 60.31906 84 CYS A O 1
ATOM 1617 N N . THR B 1 91 ? 15.73174 -4.22317 36.67820 1.000 62.67420 85 THR A N 1
ATOM 1618 C CA . THR B 1 91 ? 14.83396 -5.00316 37.51711 1.000 70.63575 85 THR A CA 1
ATOM 1619 C C . THR B 1 91 ? 13.88603 -4.11633 38.30445 1.000 70.64147 85 THR A C 1
ATOM 1620 O O . THR B 1 91 ? 14.12770 -2.92244 38.49600 1.000 68.04212 85 THR A O 1
ATOM 1624 N N . SER B 1 92 ? 12.80926 -4.74021 38.78254 1.000 63.63423 86 SER A N 1
ATOM 1625 C CA . SER B 1 92 ? 11.85974 -4.11516 39.69001 1.000 72.55764 86 SER A CA 1
ATOM 1626 C C . SER B 1 92 ? 12.25402 -4.27136 41.15150 1.000 71.97258 86 SER A C 1
ATOM 1627 O O . SER B 1 92 ? 11.62025 -3.65858 42.01666 1.000 77.42118 86 SER A O 1
ATOM 1630 N N . VAL B 1 93 ? 13.27330 -5.07305 41.44479 1.000 70.52979 87 VAL A N 1
ATOM 1631 C CA . VAL B 1 93 ? 13.74070 -5.25611 42.81461 1.000 78.23509 87 VAL A CA 1
ATOM 1632 C C . VAL B 1 93 ? 14.55516 -4.03394 43.22261 1.000 83.00843 87 VAL A C 1
ATOM 1633 O O . VAL B 1 93 ? 15.58095 -3.72709 42.60518 1.000 78.79482 87 VAL A O 1
ATOM 1637 N N . ASP B 1 94 ? 14.09509 -3.32820 44.25992 1.000 98.90730 88 ASP A N 1
ATOM 1638 C CA . ASP B 1 94 ? 14.84204 -2.21637 44.83438 1.000 103.72992 88 ASP A CA 1
ATOM 1639 C C . ASP B 1 94 ? 15.33390 -2.49094 46.24442 1.000 103.62713 88 ASP A C 1
ATOM 1640 O O . ASP B 1 94 ? 15.97453 -1.62079 46.84197 1.000 104.79064 88 ASP A O 1
ATOM 1645 N N . GLN B 1 95 ? 15.03182 -3.65709 46.80415 1.000 107.59311 89 GLN A N 1
ATOM 1646 C CA . GLN B 1 95 ? 15.45690 -3.94663 48.16576 1.000 98.33135 89 GLN A CA 1
ATOM 1647 C C . GLN B 1 95 ? 16.97790 -3.96145 48.23146 1.000 86.04225 89 GLN A C 1
ATOM 1648 O O . GLN B 1 95 ? 17.63869 -4.68144 47.47608 1.000 88.88038 89 GLN A O 1
ATOM 1654 N N . GLU B 1 96 ? 17.52800 -3.14982 49.13577 1.000 77.09243 90 GLU A N 1
ATOM 1655 C CA . GLU B 1 96 ? 18.96384 -2.89706 49.13448 1.000 81.32867 90 GLU A CA 1
ATOM 1656 C C . GLU B 1 96 ? 19.77051 -4.16699 49.35983 1.000 78.68630 90 GLU A C 1
ATOM 1657 O O . GLU B 1 96 ? 20.88847 -4.28492 48.84675 1.000 75.92033 90 GLU A O 1
ATOM 1663 N N . GLN B 1 97 ? 19.23159 -5.12345 50.11841 1.000 72.46978 91 GLN A N 1
ATOM 1664 C CA . GLN B 1 97 ? 19.95232 -6.37285 50.33936 1.000 79.57547 91 GLN A CA 1
ATOM 1665 C C . GLN B 1 97 ? 20.16723 -7.11545 49.02674 1.000 89.15502 91 GLN A C 1
ATOM 1666 O O . GLN B 1 97 ? 21.28216 -7.55606 48.72513 1.000 78.81542 91 GLN A O 1
ATOM 1672 N N . LYS B 1 98 ? 19.10734 -7.25353 48.22529 1.000 88.64549 92 LYS A N 1
ATOM 1673 C CA . LYS B 1 98 ? 19.24779 -7.88781 46.91825 1.000 91.37272 92 LYS A CA 1
ATOM 1674 C C . LYS B 1 98 ? 20.16213 -7.07508 46.01175 1.000 75.34148 92 LYS A C 1
ATOM 1675 O O . LYS B 1 98 ? 20.90337 -7.63853 45.19725 1.000 78.22816 92 LYS A O 1
ATOM 1681 N N . MET B 1 99 ? 20.11542 -5.74636 46.13254 1.000 74.99058 93 MET A N 1
ATOM 1682 C CA . MET B 1 99 ? 21.10431 -4.90669 45.46589 1.000 67.50272 93 MET A CA 1
ATOM 1683 C C . MET B 1 99 ? 22.51271 -5.28122 45.90578 1.000 72.73298 93 MET A C 1
ATOM 1684 O O . MET B 1 99 ? 23.39003 -5.53395 45.07301 1.000 63.40156 93 MET A O 1
ATOM 1689 N N . ILE B 1 100 ? 22.73873 -5.32852 47.22282 1.000 85.37860 94 ILE A N 1
ATOM 1690 C CA . ILE B 1 100 ? 24.05232 -5.66712 47.76798 1.000 77.10732 94 ILE A CA 1
ATOM 1691 C C . ILE B 1 100 ? 24.53731 -6.99970 47.21445 1.000 68.21686 94 ILE A C 1
ATOM 1692 O O . ILE B 1 100 ? 25.71337 -7.15377 46.86076 1.000 65.28392 94 ILE A O 1
ATOM 1697 N N . ASP B 1 101 ? 23.63732 -7.98175 47.12288 1.000 74.23599 95 ASP A N 1
ATOM 1698 C CA . ASP B 1 101 ? 24.01092 -9.27266 46.55492 1.000 65.09820 95 ASP A CA 1
ATOM 1699 C C . ASP B 1 101 ? 24.40803 -9.13486 45.09096 1.000 69.34638 95 ASP A C 1
ATOM 1700 O O . ASP B 1 101 ? 25.36374 -9.77527 44.63728 1.000 71.96144 95 ASP A O 1
ATOM 1705 N N . ALA B 1 102 ? 23.68888 -8.29819 44.33788 1.000 70.26269 96 ALA A N 1
ATOM 1706 C CA . ALA B 1 102 ? 24.02449 -8.08449 42.93317 1.000 72.56006 96 ALA A CA 1
ATOM 1707 C C . ALA B 1 102 ? 25.42847 -7.51414 42.78599 1.000 68.30661 96 ALA A C 1
ATOM 1708 O O . ALA B 1 102 ? 26.23871 -8.02197 42.00197 1.000 64.77170 96 ALA A O 1
ATOM 1710 N N . VAL B 1 103 ? 25.73595 -6.45728 43.54175 1.000 68.75695 97 VAL A N 1
ATOM 1711 C CA . VAL B 1 103 ? 27.06045 -5.84692 43.46471 1.000 68.86710 97 VAL A CA 1
ATOM 1712 C C . VAL B 1 103 ? 28.13159 -6.83311 43.91118 1.000 64.97219 97 VAL A C 1
ATOM 1713 O O . VAL B 1 103 ? 29.23295 -6.87245 43.34912 1.000 66.25841 97 VAL A O 1
ATOM 1717 N N . ASN B 1 104 ? 27.82871 -7.64682 44.92495 1.000 71.91957 98 ASN A N 1
ATOM 1718 C CA . ASN B 1 104 ? 28.80310 -8.62014 45.40382 1.000 66.25698 98 ASN A CA 1
ATOM 1719 C C . ASN B 1 104 ? 28.90492 -9.82726 44.48180 1.000 72.07815 98 ASN A C 1
ATOM 1720 O O . ASN B 1 104 ? 29.95962 -10.46957 44.42567 1.000 70.42354 98 ASN A O 1
ATOM 1725 N N . ALA B 1 105 ? 27.83237 -10.15159 43.75568 1.000 64.28947 99 ALA A N 1
ATOM 1726 C CA . ALA B 1 105 ? 27.93217 -11.16092 42.70956 1.000 71.49437 99 ALA A CA 1
ATOM 1727 C C . ALA B 1 105 ? 28.83671 -10.70874 41.57205 1.000 81.55655 99 ALA A C 1
ATOM 1728 O O . ALA B 1 105 ? 29.25036 -11.53864 40.75530 1.000 72.56451 99 ALA A O 1
ATOM 1730 N N . GLY B 1 106 ? 29.15151 -9.41773 41.50470 1.000 65.83790 100 GLY A N 1
ATOM 1731 C CA . GLY B 1 106 ? 30.03239 -8.87593 40.48573 1.000 70.08936 100 GLY A CA 1
ATOM 1732 C C . GLY B 1 106 ? 29.39316 -7.85371 39.57004 1.000 69.16843 100 GLY A C 1
ATOM 1733 O O . GLY B 1 106 ? 30.08467 -7.33473 38.68285 1.000 67.04244 100 GLY A O 1
ATOM 1734 N N . ALA B 1 107 ? 28.11293 -7.52747 39.74594 1.000 62.82171 101 ALA A N 1
ATOM 1735 C CA . ALA B 1 107 ? 27.42641 -6.63355 38.82224 1.000 61.78305 101 ALA A CA 1
ATOM 1736 C C . ALA B 1 107 ? 28.10621 -5.27116 38.76873 1.000 66.43954 101 ALA A C 1
ATOM 1737 O O . ALA B 1 107 ? 28.54173 -4.73155 39.78953 1.000 69.86358 101 ALA A O 1
ATOM 1739 N N . ASP B 1 108 ? 28.19678 -4.71858 37.55938 1.000 61.19153 102 ASP A N 1
ATOM 1740 C CA . ASP B 1 108 ? 28.84632 -3.43255 37.34251 1.000 59.41598 102 ASP A CA 1
ATOM 1741 C C . ASP B 1 108 ? 27.87108 -2.26663 37.38739 1.000 59.12917 102 ASP A C 1
ATOM 1742 O O . ASP B 1 108 ? 28.28034 -1.13612 37.67669 1.000 64.05750 102 ASP A O 1
ATOM 1747 N N . GLY B 1 109 ? 26.59209 -2.51430 37.09621 1.000 58.70787 103 GLY A N 1
ATOM 1748 C CA . GLY B 1 109 ? 25.58543 -1.47845 37.16197 1.000 58.48383 103 GLY A CA 1
ATOM 1749 C C . GLY B 1 109 ? 24.29031 -2.03120 37.72133 1.000 58.58229 103 GLY A C 1
ATOM 1750 O O . GLY B 1 109 ? 24.11207 -3.24509 37.84764 1.000 59.06880 103 GLY A O 1
ATOM 1751 N N . TYR B 1 110 ? 23.38531 -1.11591 38.05775 1.000 58.58068 104 TYR A N 1
ATOM 1752 C CA . TYR B 1 110 ? 22.09100 -1.50115 38.60824 1.000 63.44029 104 TYR A CA 1
ATOM 1753 C C . TYR B 1 110 ? 21.04732 -0.48413 38.17849 1.000 60.78673 104 TYR A C 1
ATOM 1754 O O . TYR B 1 110 ? 21.13983 0.69337 38.53909 1.000 61.68640 104 TYR A O 1
ATOM 1763 N N . ILE B 1 111 ? 20.05996 -0.94114 37.41289 1.000 60.87522 105 ILE A N 1
ATOM 1764 C CA . ILE B 1 111 ? 18.91523 -0.13009 37.01575 1.000 71.08590 105 ILE A CA 1
ATOM 1765 C C . ILE B 1 111 ? 17.67615 -0.69968 37.69027 1.000 62.97478 105 ILE A C 1
ATOM 1766 O O . ILE B 1 111 ? 17.47414 -1.91960 37.70295 1.000 69.60745 105 ILE A O 1
ATOM 1771 N N . VAL B 1 112 ? 16.85689 0.17930 38.25664 1.000 58.63217 106 VAL A N 1
ATOM 1772 C CA . VAL B 1 112 ? 15.61973 -0.20432 38.92059 1.000 69.94011 106 VAL A CA 1
ATOM 1773 C C . VAL B 1 112 ? 14.47122 0.10108 37.97080 1.000 68.71243 106 VAL A C 1
ATOM 1774 O O . VA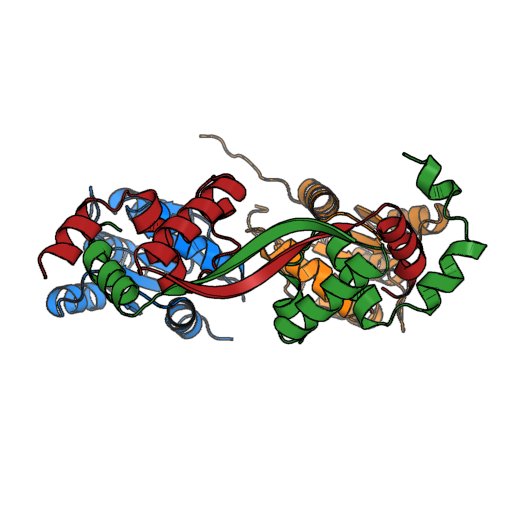L B 1 112 ? 14.21756 1.26336 37.63733 1.000 70.73128 106 VAL A O 1
ATOM 1778 N N . LYS B 1 113 ? 13.75990 -0.97261 37.50444 1.000 63.86501 107 LYS A N 1
ATOM 1779 C CA . LYS B 1 113 ? 12.62248 -0.57796 36.68739 1.000 73.80179 107 LYS A CA 1
ATOM 1780 C C . LYS B 1 113 ? 11.40328 -0.29576 37.57352 1.000 76.01244 107 LYS A C 1
ATOM 1781 O O . LYS B 1 113 ? 11.24503 -0.92351 38.62641 1.000 72.94062 107 LYS A O 1
ATOM 1787 N N . PRO B 1 114 ? 10.54672 0.65613 37.18801 1.000 73.66823 108 PRO A N 1
ATOM 1788 C CA . PRO B 1 114 ? 10.49621 1.29957 35.87494 1.000 76.02202 108 PRO A CA 1
ATOM 1789 C C . PRO B 1 114 ? 11.59020 2.33984 35.65744 1.000 73.88158 108 PRO A C 1
ATOM 1790 O O . PRO B 1 114 ? 11.91216 3.12822 36.54210 1.000 77.42965 108 PRO A O 1
ATOM 1794 N N . PHE B 1 115 ? 12.17020 2.33177 34.45553 1.000 74.54324 109 PHE A N 1
ATOM 1795 C CA . PHE B 1 115 ? 13.29365 3.19409 34.15408 1.000 72.02220 109 PHE A CA 1
ATOM 1796 C C . PHE B 1 115 ? 12.93308 4.14303 33.02469 1.000 82.26995 109 PHE A C 1
ATOM 1797 O O . PHE B 1 115 ? 11.96352 3.93756 32.28710 1.000 84.72471 109 PHE A O 1
ATOM 1805 N N . GLN B 1 116 ? 13.72006 5.20175 32.91735 1.000 83.20535 110 GLN A N 1
ATOM 1806 C CA . GLN B 1 116 ? 13.69456 6.06746 31.75131 1.000 81.72799 110 GLN A CA 1
ATOM 1807 C C . GLN B 1 116 ? 14.74859 5.59253 30.76050 1.000 79.91507 110 GLN A C 1
ATOM 1808 O O . GLN B 1 116 ? 15.83066 5.14717 31.15692 1.000 81.24773 110 GLN A O 1
ATOM 1814 N N . ALA B 1 117 ? 14.41424 5.67373 29.47170 1.000 78.22225 111 ALA A N 1
ATOM 1815 C CA . ALA B 1 117 ? 15.36030 5.28457 28.42817 1.000 69.58638 111 ALA A CA 1
ATOM 1816 C C . ALA B 1 117 ? 16.71205 5.98179 28.53567 1.000 76.02974 111 ALA A C 1
ATOM 1817 O O . ALA B 1 117 ? 17.73756 5.29223 28.39415 1.000 75.27383 111 ALA A O 1
ATOM 1819 N N . PRO B 1 118 ? 16.80200 7.29935 28.75739 1.000 78.53266 112 PRO A N 1
ATOM 1820 C CA . PRO B 1 118 ? 18.13203 7.92696 28.85470 1.000 83.88059 112 PRO A CA 1
ATOM 1821 C C . PRO B 1 118 ? 18.97960 7.39311 29.99459 1.000 75.86300 112 PRO A C 1
ATOM 1822 O O . PRO B 1 118 ? 20.20783 7.53413 29.94802 1.000 79.06174 112 PRO A O 1
ATOM 1826 N N . LYS B 1 119 ? 18.37406 6.79004 31.01594 1.000 74.43202 113 LYS A N 1
ATOM 1827 C CA . LYS B 1 119 ? 19.14612 6.27581 32.13977 1.000 82.30375 113 LYS A CA 1
ATOM 1828 C C . LYS B 1 119 ? 19.62795 4.85443 31.89849 1.000 73.95308 113 LYS A C 1
ATOM 1829 O O . LYS B 1 119 ? 20.68332 4.47052 32.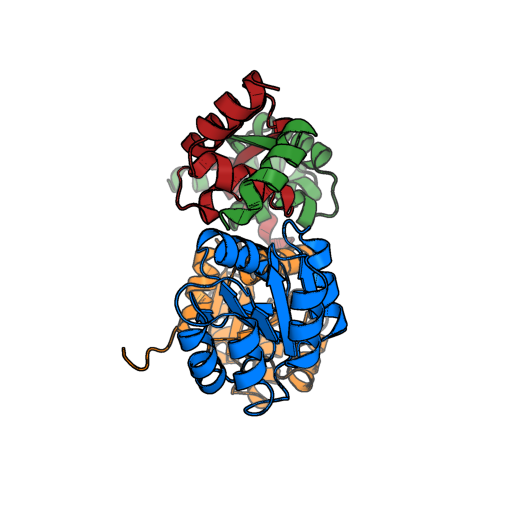41646 1.000 80.25608 113 LYS A O 1
ATOM 1835 N N . ILE B 1 120 ? 18.86803 4.06459 31.13424 1.000 64.01180 114 ILE A N 1
ATOM 1836 C CA . ILE B 1 120 ? 19.38763 2.80346 30.61021 1.000 61.11610 114 ILE A CA 1
ATOM 1837 C C . ILE B 1 120 ? 20.69486 3.05438 29.87603 1.000 69.77919 114 ILE A C 1
ATOM 1838 O O . ILE B 1 120 ? 21.70083 2.36769 30.09194 1.000 68.48633 114 ILE A O 1
ATOM 1843 N N . LEU B 1 121 ? 20.69685 4.06052 29.00218 1.000 75.42437 115 LEU A N 1
ATOM 1844 C CA . LEU B 1 121 ? 21.89869 4.40582 28.26013 1.000 67.81774 115 LEU A CA 1
ATOM 1845 C C . LEU B 1 121 ? 22.96543 5.02037 29.15210 1.000 65.99577 115 LEU A C 1
ATOM 1846 O O . LEU B 1 121 ? 24.14976 4.94424 28.81618 1.000 61.62873 115 LEU A O 1
ATOM 1851 N N . GLU B 1 122 ? 22.58129 5.60988 30.28598 1.000 68.64766 116 GLU A N 1
ATOM 1852 C CA . GLU B 1 122 ? 23.57141 6.27825 31.12215 1.000 68.02082 116 GLU A CA 1
ATOM 1853 C C . GLU B 1 122 ? 24.42622 5.28068 31.89450 1.000 63.20327 116 GLU A C 1
ATOM 1854 O O . GLU B 1 122 ? 25.63721 5.48258 32.03245 1.000 74.40516 116 GLU A O 1
ATOM 1860 N N . GLN B 1 123 ? 23.82240 4.21000 32.41617 1.000 67.51454 117 GLN A N 1
ATOM 1861 C CA . GLN B 1 123 ? 24.61936 3.11515 32.96328 1.000 69.31194 117 GLN A CA 1
ATOM 1862 C C . GLN B 1 123 ? 25.50672 2.50744 31.88736 1.000 69.28074 117 GLN A C 1
ATOM 1863 O O . GLN B 1 123 ? 26.72460 2.38316 32.06223 1.000 71.04954 117 GLN A O 1
ATOM 1869 N N . PHE B 1 124 ? 24.90533 2.13809 30.75476 1.000 65.34903 118 PHE A N 1
ATOM 1870 C CA . PHE B 1 124 ? 25.64069 1.44788 29.70129 1.000 60.76124 118 PHE A CA 1
ATOM 1871 C C . PHE B 1 124 ? 26.76387 2.31963 29.15368 1.000 63.56517 118 PHE A C 1
ATOM 1872 O O . PHE B 1 124 ? 27.90022 1.85880 28.99411 1.000 67.81886 118 PHE A O 1
ATOM 1880 N N . ASN B 1 125 ? 26.46537 3.58906 28.86073 1.000 59.94239 119 ASN A N 1
ATOM 1881 C CA . ASN B 1 125 ? 27.50775 4.48834 28.37631 1.000 61.04402 119 ASN A CA 1
ATOM 1882 C C . ASN B 1 125 ? 28.56160 4.75060 29.44244 1.000 61.00231 119 ASN A C 1
ATOM 1883 O O . ASN B 1 125 ? 29.71840 5.02735 29.10900 1.000 59.36194 119 ASN A O 1
ATOM 1888 N N . LYS B 1 126 ? 28.19009 4.67283 30.72290 1.000 69.35687 120 LYS A N 1
ATOM 1889 C CA . LYS B 1 126 ? 29.18866 4.84067 31.77228 1.000 63.33148 120 LYS A CA 1
ATOM 1890 C C . LYS B 1 126 ? 30.20180 3.70372 31.76478 1.000 64.09274 120 LYS A C 1
ATOM 1891 O O . LYS B 1 126 ? 31.37176 3.91316 32.10568 1.000 65.53900 120 LYS A O 1
ATOM 1897 N N . LEU B 1 127 ? 29.78089 2.50412 31.37287 1.000 63.15241 121 LEU A N 1
ATOM 1898 C CA . LEU B 1 127 ? 30.68012 1.36236 31.30548 1.000 63.76151 121 LEU A CA 1
ATOM 1899 C C . LEU B 1 127 ? 31.35397 1.21521 29.94879 1.000 71.26542 121 LEU A C 1
ATOM 1900 O O . LEU B 1 127 ? 32.30829 0.43935 29.82959 1.000 69.99703 121 LEU A O 1
ATOM 1905 N N . PHE B 1 128 ? 30.88363 1.93412 28.93264 1.000 63.96313 122 PHE A N 1
ATOM 1906 C CA . PHE B 1 128 ? 31.50518 1.94242 27.60774 1.000 70.89457 122 PHE A CA 1
ATOM 1907 C C . PHE B 1 128 ? 31.42870 3.36462 27.07492 1.000 67.41583 122 PHE A C 1
ATOM 1908 O O . PHE B 1 128 ? 30.56309 3.69788 26.25641 1.000 67.16164 122 PHE A O 1
ATOM 1916 N N . PRO B 1 129 ? 32.32693 4.23714 27.52194 1.000 76.61762 123 PRO A N 1
ATOM 1917 C CA . PRO B 1 129 ? 32.18255 5.66861 27.24090 1.000 74.31265 123 PRO A CA 1
ATOM 1918 C C . PRO B 1 129 ? 32.54845 6.03114 25.80904 1.000 75.34765 123 PRO A C 1
ATOM 1919 O O . PRO B 1 129 ? 33.26078 5.30999 25.10797 1.000 72.50646 123 PRO A O 1
ATOM 1923 N N . VAL B 1 130 ? 32.03789 7.18536 25.38909 1.000 85.92478 124 VAL A N 1
ATOM 1924 C CA . VAL B 1 130 ? 32.40272 7.78184 24.11167 1.000 96.59480 124 VAL A CA 1
ATOM 1925 C C . VAL B 1 130 ? 33.59061 8.71684 24.31877 1.000 89.55341 124 VAL A C 1
ATOM 1926 O O . VAL B 1 130 ? 34.01192 9.42346 23.40322 1.000 103.92969 124 VAL A O 1
ATOM 1930 N N . SER C 2 26 ? -0.14528 4.70524 -12.88190 1.000 79.71794 259 SER C N 1
ATOM 1931 C CA . SER C 2 26 ? 1.04501 3.86314 -12.82197 1.000 102.43169 259 SER C CA 1
ATOM 1932 C C . SER C 2 26 ? 2.26899 4.63541 -13.29832 1.000 113.08987 259 SER C C 1
ATOM 1933 O O . SER C 2 26 ? 2.79055 5.49476 -12.58654 1.000 109.35167 259 SER C O 1
ATOM 1936 N N . GLU C 2 27 ? 2.73657 4.30981 -14.50293 1.000 115.02448 260 GLU C N 1
ATOM 1937 C CA . GLU C 2 27 ? 3.71812 5.14821 -15.17517 1.000 118.42037 260 GLU C CA 1
ATOM 1938 C C . GLU C 2 27 ? 3.06959 6.32711 -15.88228 1.000 119.03506 260 GLU C C 1
ATOM 1939 O O . GLU C 2 27 ? 3.78356 7.21389 -16.36193 1.000 130.08680 260 GLU C O 1
ATOM 1945 N N . MET C 2 28 ? 1.73685 6.34024 -15.95864 1.000 102.77133 261 MET C N 1
ATOM 1946 C CA . MET C 2 28 ? 1.01806 7.49092 -16.49227 1.000 105.79797 261 MET C CA 1
ATOM 1947 C C . MET C 2 28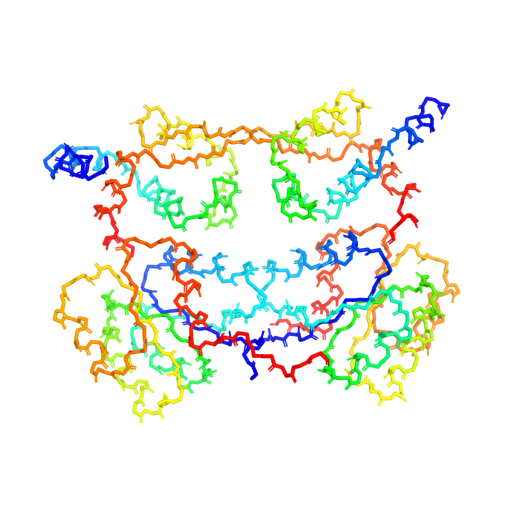 ? 1.36170 8.75909 -15.72979 1.000 106.72356 261 MET C C 1
ATOM 1948 O O . MET C 2 28 ? 1.50316 9.83390 -16.32521 1.000 113.71021 261 MET C O 1
ATOM 1953 N N . ALA C 2 29 ? 1.49188 8.65280 -14.40768 1.000 102.11689 262 ALA C N 1
ATOM 1954 C CA . ALA C 2 29 ? 1.79366 9.82428 -13.59637 1.000 109.98279 262 ALA C CA 1
ATOM 1955 C C . ALA C 2 29 ? 3.17709 10.37445 -13.91232 1.000 110.32057 262 ALA C C 1
ATOM 1956 O O . ALA C 2 29 ? 3.38265 11.59370 -13.89802 1.000 107.38942 262 ALA C O 1
ATOM 1958 N N . VAL C 2 30 ? 4.13865 9.49224 -14.19632 1.000 105.79509 263 VAL C N 1
ATOM 1959 C CA . VAL C 2 30 ? 5.46876 9.94730 -14.59138 1.000 102.05369 263 VAL C CA 1
ATOM 1960 C C . VAL C 2 30 ? 5.38363 10.79416 -15.85358 1.000 109.16733 263 VAL C C 1
ATOM 1961 O O . VAL C 2 30 ? 6.06505 11.81902 -15.98147 1.000 111.95490 263 VAL C O 1
ATOM 1965 N N . GLU C 2 31 ? 4.53709 10.38699 -16.80033 1.000 107.41836 264 GLU C N 1
ATOM 1966 C CA . GLU C 2 31 ? 4.37556 11.15022 -18.03152 1.000 108.76220 264 GLU C CA 1
ATOM 1967 C C . GLU C 2 31 ? 3.49415 12.37466 -17.82100 1.000 112.43476 264 GLU C C 1
ATOM 1968 O O . GLU C 2 31 ? 3.78115 13.44613 -18.36614 1.000 115.87232 264 GLU C O 1
ATOM 1974 N N . SER C 2 32 ? 2.41918 12.23433 -17.03927 1.000 127.38727 265 SER C N 1
ATOM 1975 C CA . SER C 2 32 ? 1.55259 13.37554 -16.76090 1.000 126.07693 265 SER C CA 1
ATOM 1976 C C . SER C 2 32 ? 2.33257 14.51257 -16.11574 1.000 115.96298 265 SER C C 1
ATOM 1977 O O . SER C 2 32 ? 2.10305 15.68817 -16.42419 1.000 125.83132 265 SER C O 1
ATOM 1980 N N . TRP C 2 33 ? 3.26370 14.18235 -15.22247 1.000 112.92954 266 TRP C N 1
ATOM 1981 C CA . TRP C 2 33 ? 4.13395 15.18522 -14.61183 1.000 113.35741 266 TRP C CA 1
ATOM 1982 C C . TRP C 2 33 ? 5.41642 15.30526 -15.43385 1.000 115.85016 266 TRP C C 1
ATOM 1983 O O . TRP C 2 33 ? 6.50612 14.88194 -15.04223 1.000 112.72300 266 TRP C O 1
ATOM 1994 N N . SER C 2 34 ? 5.24929 15.89410 -16.61531 1.000 109.36413 267 SER C N 1
ATOM 1995 C CA . SER C 2 34 ? 6.37354 16.19676 -17.48058 1.000 108.86117 267 SER C CA 1
ATOM 1996 C C . SER C 2 34 ? 7.19328 17.34187 -16.88945 1.000 111.48589 267 SER C C 1
ATOM 1997 O O . SER C 2 34 ? 6.78007 18.01737 -15.94212 1.000 109.44143 267 SER C O 1
ATOM 2000 N N . GLY C 2 35 ? 8.37036 17.56275 -17.47754 1.000 107.49515 268 GLY C N 1
ATOM 2001 C CA . GLY C 2 35 ? 9.33371 18.47077 -16.87404 1.000 115.66359 268 GLY C CA 1
ATOM 2002 C C . GLY C 2 35 ? 8.82289 19.89259 -16.73360 1.000 124.87425 268 GLY C C 1
ATOM 2003 O O . GLY C 2 35 ? 9.11315 20.56896 -15.74374 1.000 120.50752 268 GLY C O 1
ATOM 2004 N N . ASP C 2 36 ? 8.04989 20.36307 -17.71520 1.000 128.28822 269 ASP C N 1
ATOM 2005 C CA . ASP C 2 36 ? 7.62025 21.75944 -17.71925 1.000 128.70001 269 ASP C CA 1
ATOM 2006 C C . ASP C 2 36 ? 6.69912 22.06527 -16.54336 1.000 123.30156 269 ASP C C 1
ATOM 2007 O O . ASP C 2 36 ? 6.87250 23.07653 -15.85406 1.000 125.74906 269 ASP C O 1
ATOM 2012 N N . LYS C 2 37 ? 5.70503 21.20793 -16.30415 1.000 121.94310 270 LYS C N 1
ATOM 2013 C CA . LYS C 2 37 ? 4.78995 21.43665 -15.19017 1.000 122.51226 270 LYS C CA 1
ATOM 2014 C C . LYS C 2 37 ? 5.50146 21.30007 -13.85014 1.000 119.97826 270 LYS C C 1
ATOM 2015 O O . LYS C 2 37 ? 5.24137 22.07373 -12.92059 1.000 121.30088 270 LYS C O 1
ATOM 2021 N N . LEU C 2 38 ? 6.41052 20.32824 -13.73812 1.000 114.29550 271 LEU C N 1
ATOM 2022 C CA . LEU C 2 38 ? 7.03185 20.03059 -12.45149 1.000 117.44623 271 LEU C CA 1
ATOM 2023 C C . LEU C 2 38 ? 7.85539 21.20359 -11.93686 1.000 109.86975 271 LEU C C 1
ATOM 2024 O O . LEU C 2 38 ? 7.84221 21.49625 -10.73500 1.000 118.57892 271 LEU C O 1
ATOM 2029 N N . LYS C 2 39 ? 8.57725 21.89003 -12.82889 1.000 114.13405 272 LYS C N 1
ATOM 2030 C CA . LYS C 2 39 ? 9.52856 22.89805 -12.37195 1.000 114.20896 272 LYS C CA 1
ATOM 2031 C C . LYS C 2 39 ? 8.83647 24.04554 -11.64739 1.000 113.73519 272 LYS C C 1
ATOM 2032 O O . LYS C 2 39 ? 9.40182 24.60853 -10.70453 1.000 111.22424 272 LYS C O 1
ATOM 2038 N N . ASN C 2 40 ? 7.61346 24.39331 -12.05149 1.000 111.49683 273 ASN C N 1
ATOM 2039 C CA . ASN C 2 40 ? 6.88149 25.44884 -11.35735 1.000 117.80863 273 ASN C CA 1
ATOM 2040 C C . ASN C 2 40 ? 6.65388 25.08661 -9.89686 1.000 124.09530 273 ASN C C 1
ATOM 20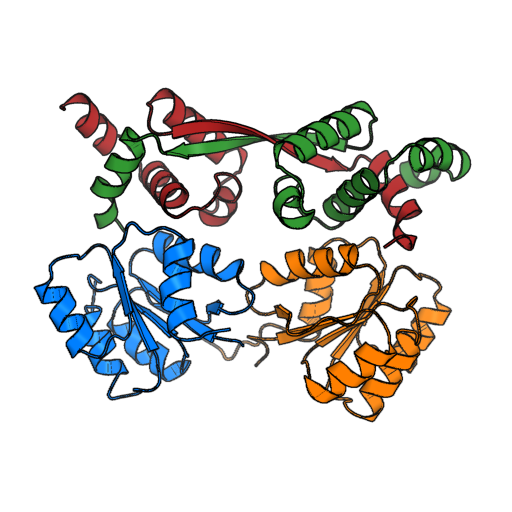41 O O . ASN C 2 40 ? 6.94180 25.88020 -8.99328 1.000 121.65329 273 ASN C O 1
ATOM 2046 N N . GLU C 2 41 ? 6.13703 23.88541 -9.64367 1.000 128.49156 274 GLU C N 1
ATOM 2047 C CA . GLU C 2 41 ? 5.92190 23.47915 -8.26244 1.000 119.60543 274 GLU C CA 1
ATOM 2048 C C . GLU C 2 41 ? 7.23591 23.16197 -7.56116 1.000 113.91949 274 GLU C C 1
ATOM 2049 O O . GLU C 2 41 ? 7.38360 23.45961 -6.37121 1.000 115.37507 274 GLU C O 1
ATOM 2055 N N . VAL C 2 42 ? 8.21083 22.59601 -8.27537 1.000 105.54639 275 VAL C N 1
ATOM 2056 C CA . VAL C 2 42 ? 9.46698 22.24236 -7.62214 1.000 104.77719 275 VAL C CA 1
ATOM 2057 C C . VAL C 2 42 ? 10.21802 23.49563 -7.18377 1.000 107.43906 275 VAL C C 1
ATOM 2058 O O . VAL C 2 42 ? 10.80415 23.53088 -6.09512 1.000 108.34585 275 VAL C O 1
ATOM 2062 N N . GLU C 2 43 ? 10.20499 24.54659 -8.00988 1.000 107.20007 276 GLU C N 1
ATOM 2063 C CA . GLU C 2 43 ? 10.88556 25.77878 -7.63393 1.000 104.90634 276 GLU C CA 1
ATOM 2064 C C . GLU C 2 43 ? 10.13511 26.49188 -6.52203 1.000 108.41841 276 GLU C C 1
ATOM 2065 O O . GLU C 2 43 ? 10.73108 27.26882 -5.76764 1.000 114.31533 276 GLU C O 1
ATOM 2071 N N . GLN C 2 44 ? 8.83200 26.23348 -6.40688 1.000 108.68933 277 GLN C N 1
ATOM 2072 C CA . GLN C 2 44 ? 8.07017 26.73284 -5.27017 1.000 111.56496 277 GLN C CA 1
ATOM 2073 C C . GLN C 2 44 ? 8.57500 26.12634 -3.96929 1.000 114.11677 277 GLN C C 1
ATOM 2074 O O . GLN C 2 44 ? 8.64647 26.81043 -2.94177 1.000 111.64962 277 GLN C O 1
ATOM 2080 N N . LEU C 2 45 ? 8.93247 24.84556 -3.99738 1.000 111.68631 278 LEU C N 1
ATOM 2081 C CA . LEU C 2 45 ? 9.22581 24.11454 -2.77264 1.000 104.20471 278 LEU C CA 1
ATOM 2082 C C . LEU C 2 45 ? 10.47978 24.64263 -2.08679 1.000 89.60583 278 LEU C C 1
ATOM 2083 O O . LEU C 2 45 ? 11.51634 24.86865 -2.71910 1.000 96.63964 278 LEU C O 1
ATOM 2088 N N . ALA C 2 46 ? 10.36941 24.84475 -0.78022 1.000 90.31343 279 ALA C N 1
ATOM 2089 C CA . ALA C 2 46 ? 11.48542 25.29149 0.02869 1.000 89.81151 279 ALA C CA 1
ATOM 2090 C C . ALA C 2 46 ? 12.49441 24.16060 0.19850 1.000 85.43836 279 ALA C C 1
ATOM 2091 O O . ALA C 2 46 ? 12.14059 22.98315 0.09614 1.000 85.50839 279 ALA C O 1
ATOM 2093 N N . PRO C 2 47 ? 13.76689 24.49426 0.44418 1.000 83.48259 280 PRO C N 1
ATOM 2094 C CA . PRO C 2 47 ? 14.77965 23.43296 0.59712 1.000 75.04272 280 PRO C CA 1
ATOM 2095 C C . PRO C 2 47 ? 14.43220 22.42264 1.67263 1.000 85.72435 280 PRO C C 1
ATOM 2096 O O . PRO C 2 47 ? 14.67265 21.22103 1.49496 1.000 85.76513 280 PRO C O 1
ATOM 2100 N N . GLU C 2 48 ? 13.86615 22.88121 2.79001 1.000 97.04760 281 GLU C N 1
ATOM 2101 C CA . GLU C 2 48 ? 13.40503 21.95308 3.81538 1.000 102.02865 281 GLU C CA 1
ATOM 2102 C C . GLU C 2 48 ? 12.31274 21.04468 3.25630 1.000 93.09210 281 GLU C C 1
ATOM 2103 O O . GLU C 2 48 ? 12.40235 19.81604 3.35126 1.000 91.54333 281 GLU C O 1
ATOM 2109 N N . GLU C 2 49 ? 11.29311 21.63810 2.62488 1.000 89.14679 282 GLU C N 1
ATOM 2110 C CA . GLU C 2 49 ? 10.18080 20.86190 2.08563 1.000 84.05372 282 GLU C CA 1
ATOM 2111 C C . GLU C 2 49 ? 10.66539 19.82013 1.08767 1.000 79.18062 282 GLU C C 1
ATOM 2112 O O . GLU C 2 49 ? 10.11837 18.71338 1.02024 1.000 68.02468 282 GLU C O 1
ATOM 2118 N N . GLN C 2 50 ? 11.69882 20.15248 0.31029 1.000 80.48916 283 GLN C N 1
ATOM 2119 C CA . GLN C 2 50 ? 12.33357 19.14983 -0.53685 1.000 73.48402 283 GLN C CA 1
ATOM 2120 C C . GLN C 2 50 ? 12.94262 18.02687 0.29243 1.000 70.63202 283 GLN C C 1
ATOM 2121 O O . GLN C 2 50 ? 13.00537 16.88047 -0.16713 1.000 65.66463 283 GLN C O 1
ATOM 2127 N N . GLU C 2 51 ? 13.38550 18.33008 1.51580 1.000 70.45469 284 GLU C N 1
ATOM 2128 C CA . GLU C 2 51 ? 13.99608 17.30693 2.35827 1.000 67.86979 284 GLU C CA 1
ATOM 2129 C C . GLU C 2 51 ? 12.95173 16.37466 2.96627 1.000 63.01439 284 GLU C C 1
ATOM 2130 O O . GLU C 2 51 ? 13.19939 15.16904 3.08363 1.000 57.02756 284 GLU C O 1
ATOM 2136 N N . ILE C 2 52 ? 11.78429 16.90063 3.36418 1.000 68.35028 285 ILE C N 1
ATOM 2137 C CA . ILE C 2 52 ? 10.71615 16.02791 3.86004 1.000 75.07739 285 ILE C CA 1
ATOM 2138 C C . ILE C 2 52 ? 10.35592 14.98565 2.80795 1.000 62.13323 285 ILE C C 1
ATOM 2139 O O . ILE C 2 52 ? 10.21724 13.79389 3.10753 1.000 66.47398 285 ILE C O 1
ATOM 2144 N N . LEU C 2 53 ? 10.19938 15.42417 1.55685 1.000 65.45525 286 LEU C N 1
ATOM 2145 C CA . LEU C 2 53 ? 9.76185 14.52426 0.49546 1.000 65.20069 286 LEU C CA 1
ATOM 2146 C C . LEU C 2 53 ? 10.79773 13.43983 0.22496 1.000 61.79438 286 LEU C C 1
ATOM 2147 O O . LEU C 2 53 ? 10.46296 12.25068 0.16843 1.000 63.67924 286 LEU C O 1
ATOM 2152 N N . THR C 2 54 ? 12.06312 13.83367 0.04911 1.000 57.73180 287 THR C N 1
ATOM 2153 C CA . THR C 2 54 ? 13.12046 12.85674 -0.19850 1.000 60.01023 287 THR C CA 1
ATOM 2154 C C . THR C 2 54 ? 13.19878 11.83308 0.92725 1.000 63.77906 287 THR C C 1
ATOM 2155 O O . THR C 2 54 ? 13.40562 10.63844 0.68062 1.000 63.26239 287 THR C O 1
ATOM 2159 N N . ALA C 2 55 ? 13.01962 12.28074 2.17052 1.000 62.58659 288 ALA C N 1
ATOM 2160 C CA . ALA C 2 55 ? 13.04860 11.35645 3.29733 1.000 58.77176 288 ALA C CA 1
ATOM 2161 C C . ALA C 2 55 ? 11.80841 10.47265 3.32247 1.000 60.48634 288 ALA C C 1
ATOM 2162 O O . ALA C 2 55 ? 11.90739 9.26331 3.56250 1.000 58.84206 288 ALA C O 1
ATOM 2164 N N . ILE C 2 56 ? 10.63252 11.05650 3.07771 1.000 56.39757 289 ILE C N 1
ATOM 2165 C CA . ILE C 2 56 ? 9.40153 10.27017 3.06376 1.000 61.77731 289 ILE C CA 1
ATOM 2166 C C . ILE C 2 56 ? 9.44021 9.24067 1.94084 1.000 71.15778 289 ILE C C 1
ATOM 2167 O O . ILE C 2 56 ? 8.97943 8.10360 2.10620 1.000 71.81338 289 ILE C O 1
ATOM 2172 N N . TYR C 2 57 ? 9.99672 9.61825 0.78492 1.000 66.96847 290 TYR C N 1
ATOM 2173 C CA . TYR C 2 57 ? 10.14849 8.67139 -0.31689 1.000 69.48373 290 TYR C CA 1
ATOM 2174 C C . TYR C 2 57 ? 10.91629 7.43839 0.12828 1.000 67.31581 290 TYR C C 1
ATOM 2175 O O . TYR C 2 57 ? 10.47280 6.30246 -0.07620 1.000 62.31993 290 TYR C O 1
ATOM 2184 N N . THR C 2 58 ? 12.08233 7.65226 0.73598 1.000 57.14086 291 THR C N 1
ATOM 2185 C CA . THR C 2 58 ? 12.94660 6.55004 1.12826 1.000 63.12588 291 THR C CA 1
ATOM 2186 C C . THR C 2 58 ? 12.26170 5.58577 2.08752 1.000 66.61189 291 THR C C 1
ATOM 2187 O O . THR C 2 58 ? 12.67242 4.42478 2.18312 1.000 68.87731 291 THR C O 1
ATOM 2191 N N . GLY C 2 59 ? 11.21290 6.02511 2.77192 1.000 77.92079 292 GLY C N 1
ATOM 2192 C CA . GLY C 2 59 ? 10.51072 5.20193 3.73744 1.000 70.14690 292 GLY C CA 1
ATOM 2193 C C . GLY C 2 59 ? 10.54930 5.73900 5.14726 1.000 71.43664 292 GLY C C 1
ATOM 2194 O O . GLY C 2 59 ? 9.84129 5.20909 6.01681 1.000 95.19695 292 GLY C O 1
ATOM 2195 N N . ILE C 2 60 ? 11.35645 6.76610 5.41163 1.000 66.70537 293 ILE C N 1
ATOM 2196 C CA . ILE C 2 60 ? 11.37059 7.39415 6.72552 1.000 75.44593 293 ILE C CA 1
ATOM 2197 C C . ILE C 2 60 ? 9.99656 7.98933 6.99194 1.000 72.73775 293 ILE C C 1
ATOM 2198 O O . ILE C 2 60 ? 9.51668 8.84690 6.23997 1.000 80.18149 293 ILE C O 1
ATOM 2203 N N . THR C 2 61 ? 9.35037 7.52129 8.05563 1.000 71.65853 294 THR C N 1
ATOM 2204 C CA . THR C 2 61 ? 7.98225 7.91887 8.34946 1.000 85.32682 294 THR C CA 1
ATOM 2205 C C . THR C 2 61 ? 7.90734 9.39961 8.70005 1.000 96.48175 294 THR C C 1
ATOM 2206 O O . THR C 2 61 ? 8.87154 9.99655 9.18509 1.000 92.60261 294 THR C O 1
ATOM 2210 N N . SER C 2 62 ? 6.73462 9.99162 8.45839 1.000 93.03965 295 SER C N 1
ATOM 2211 C CA . SER C 2 62 ? 6.51104 11.37935 8.84611 1.000 97.86153 295 SER C CA 1
ATOM 2212 C C . SER C 2 62 ? 6.55013 11.57649 10.35495 1.000 104.11693 295 SER C C 1
ATOM 2213 O O . SER C 2 62 ? 6.57081 12.72280 10.81634 1.000 94.79265 295 SER C O 1
ATOM 2216 N N . LEU C 2 63 ? 6.55927 10.49150 11.12479 1.000 101.71038 296 LEU C N 1
ATOM 2217 C CA . LEU C 2 63 ? 6.79638 10.53475 12.55935 1.000 99.71069 296 LEU C CA 1
ATOM 2218 C C . LEU C 2 63 ? 8.26924 10.69765 12.90197 1.000 93.68896 296 LEU C C 1
ATOM 2219 O O . LEU C 2 63 ? 8.59534 10.99587 14.05604 1.000 105.94121 296 LEU C O 1
ATOM 2224 N N . GLU C 2 64 ? 9.15213 10.52476 11.92099 1.000 95.35415 297 GLU C N 1
ATOM 2225 C CA . GLU C 2 64 ? 10.56850 10.28726 12.14542 1.000 90.32998 297 GLU C CA 1
ATOM 2226 C C . GLU C 2 64 ? 11.45786 11.44918 11.72105 1.000 91.79764 297 GLU C C 1
ATOM 2227 O O . GLU C 2 64 ? 12.66852 11.40162 11.97020 1.000 88.10267 297 GLU C O 1
ATOM 2233 N N . LEU C 2 65 ? 10.89416 12.49096 11.10020 1.000 89.41403 298 LEU C N 1
ATOM 2234 C CA . LEU C 2 65 ? 11.65567 13.61072 10.54955 1.000 90.63025 298 LEU C CA 1
ATOM 2235 C C . LEU C 2 65 ? 12.19693 14.59411 11.58453 1.000 96.33898 298 LEU C C 1
ATOM 2236 O O . LEU C 2 65 ? 13.38022 14.94632 11.50818 1.000 99.70458 298 LEU C O 1
ATOM 2241 N N . PRO C 2 66 ? 11.38319 15.10394 12.52576 1.000 92.23107 299 PRO C N 1
ATOM 2242 C CA . PRO C 2 66 ? 11.89280 16.17128 13.40927 1.000 95.09231 299 PRO C CA 1
ATOM 2243 C C . PRO C 2 66 ? 13.16716 15.79546 14.14426 1.000 95.99362 299 PRO C C 1
ATOM 2244 O O . PRO C 2 66 ? 14.09333 16.61171 14.22530 1.000 100.96386 299 PRO C O 1
ATOM 2248 N N . GLY C 2 67 ? 13.24721 14.57347 14.66947 1.000 89.10148 300 GLY C N 1
ATOM 2249 C CA . GLY C 2 67 ? 14.49235 14.08899 15.23538 1.000 102.72939 300 GLY C CA 1
ATOM 2250 C C . GLY C 2 67 ? 15.60981 13.92089 14.22849 1.000 100.19088 300 GLY C C 1
ATOM 2251 O O . GLY C 2 67 ? 16.75225 13.67541 14.63081 1.000 114.16004 300 GLY C O 1
ATOM 2252 N N . MET C 2 68 ? 15.31449 14.07249 12.93709 1.000 99.25154 301 MET C N 1
ATOM 2253 C CA . MET C 2 68 ? 16.30585 13.92323 11.88464 1.000 92.22330 301 MET C CA 1
ATOM 2254 C C . MET C 2 68 ? 16.65572 15.22939 11.17992 1.000 99.75049 301 MET C C 1
ATOM 2255 O O . MET C 2 68 ? 17.71011 15.30328 10.54088 1.000 93.46546 301 MET C O 1
ATOM 2260 N N . MET C 2 69 ? 15.82739 16.26763 11.30466 1.000 101.61476 302 MET C N 1
ATOM 2261 C CA . MET C 2 69 ? 16.02769 17.50550 10.55844 1.000 96.18565 302 MET C CA 1
ATOM 226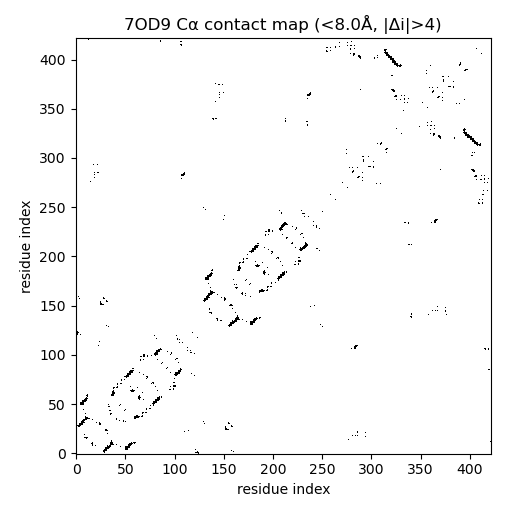2 C C . MET C 2 69 ? 16.30199 18.71539 11.44336 1.000 96.58885 302 MET C C 1
ATOM 2263 O O . MET C 2 69 ? 16.24346 19.84927 10.95200 1.000 96.81480 302 MET C O 1
ATOM 2268 N N . GLY C 2 70 ? 16.60208 18.51393 12.72377 1.000 97.88309 303 GLY C N 1
ATOM 2269 C CA . GLY C 2 70 ? 16.84939 19.63777 13.61253 1.000 98.38085 303 GLY C CA 1
ATOM 2270 C C . GLY C 2 70 ? 15.67214 20.57269 13.75766 1.000 99.72445 303 GLY C C 1
ATOM 2271 O O . GLY C 2 70 ? 15.86164 21.76335 14.02965 1.000 104.68214 303 GLY C O 1
ATOM 2272 N N . MET C 2 71 ? 14.45528 20.06426 13.58643 1.000 96.77490 304 MET C N 1
ATOM 2273 C CA . MET C 2 71 ? 13.25323 20.88031 13.60668 1.000 97.89832 304 MET C CA 1
ATOM 2274 C C . MET C 2 71 ? 12.34349 20.44346 14.73257 1.000 92.83844 304 MET C C 1
ATOM 2275 O O . MET C 2 71 ? 12.22991 19.24890 15.02192 1.000 84.51937 304 MET C O 1
ATOM 2280 N N . ASP C 2 72 ? 11.66717 21.41418 15.33123 1.000 104.47898 305 ASP C N 1
ATOM 2281 C CA . ASP C 2 72 ? 10.65957 21.09726 16.32341 1.000 100.42752 305 ASP C CA 1
ATOM 2282 C C . ASP C 2 72 ? 9.49835 20.36414 15.67068 1.000 95.66239 305 ASP C C 1
ATOM 2283 O O . ASP C 2 72 ? 9.19836 20.54486 14.48689 1.000 91.91949 305 ASP C O 1
ATOM 2288 N N . ILE C 2 73 ? 8.84168 19.52649 16.46918 1.000 99.97691 306 ILE C N 1
ATOM 2289 C CA . ILE C 2 73 ? 7.83430 18.62195 15.93574 1.000 89.18731 306 ILE C CA 1
ATOM 2290 C C . ILE C 2 73 ? 6.64819 19.37948 15.35471 1.000 92.59439 306 ILE C C 1
ATOM 2291 O O . ILE C 2 73 ? 6.00870 18.90935 14.40557 1.000 93.91343 306 ILE C O 1
ATOM 2296 N N . ASP C 2 74 ? 6.33955 20.56071 15.89257 1.000 97.33928 307 ASP C N 1
ATOM 2297 C CA . ASP C 2 74 ? 5.20950 21.32634 15.37805 1.000 98.13300 307 ASP C CA 1
ATOM 2298 C C . ASP C 2 74 ? 5.52803 22.00682 14.05155 1.000 98.95333 307 ASP C C 1
ATOM 2299 O O . ASP C 2 74 ? 4.63236 22.15931 13.21271 1.000 94.31827 307 ASP C O 1
ATOM 2304 N N . GLU C 2 75 ? 6.78034 22.42272 13.84009 1.000 96.28638 308 GLU C N 1
ATOM 2305 C CA . GLU C 2 75 ? 7.16405 22.95446 12.53503 1.000 92.25008 308 GLU C CA 1
ATOM 2306 C C . GLU C 2 75 ? 6.98129 21.90299 11.45035 1.000 90.95752 308 GLU C C 1
ATOM 2307 O O . GLU C 2 75 ? 6.41141 22.18051 10.38791 1.000 88.33038 308 GLU C O 1
ATOM 2313 N N . VAL C 2 76 ? 7.47893 20.68817 11.70226 1.000 87.93679 309 VAL C N 1
ATOM 2314 C CA . VAL C 2 76 ? 7.29117 19.57882 10.76917 1.000 87.96571 309 VAL C CA 1
ATOM 2315 C C . VAL C 2 76 ? 5.81261 19.40598 10.44963 1.000 90.24139 309 VAL C C 1
ATOM 2316 O O . VAL C 2 76 ? 5.41690 19.28595 9.28410 1.000 88.98414 309 VAL C O 1
ATOM 2320 N N . GLU C 2 77 ? 4.97120 19.42082 11.48635 1.000 90.68523 310 GLU C N 1
ATOM 2321 C CA . GLU C 2 77 ? 3.54174 19.20980 11.28556 1.000 92.57699 310 GLU C CA 1
ATOM 2322 C C . GLU C 2 77 ? 2.91718 20.34813 10.48794 1.000 96.17419 310 GLU C C 1
ATOM 2323 O O . GLU C 2 77 ? 2.00715 20.11950 9.68237 1.000 92.43724 310 GLU C O 1
ATOM 2329 N N . LYS C 2 78 ? 3.38829 21.58028 10.69663 1.000 93.54727 311 LYS C N 1
ATOM 2330 C CA . LYS C 2 78 ? 2.95822 22.68045 9.83965 1.000 88.26123 311 LYS C CA 1
ATOM 2331 C C . LYS C 2 78 ? 3.39360 22.44928 8.39922 1.000 93.56892 311 LYS C C 1
ATOM 2332 O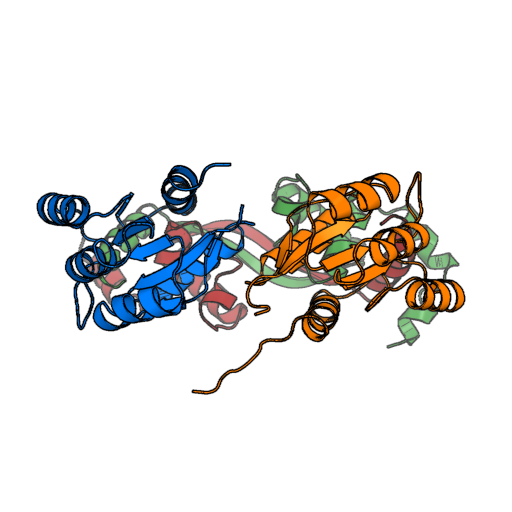 O . LYS C 2 78 ? 2.61260 22.65855 7.46334 1.000 89.30330 311 LYS C O 1
ATOM 2338 N N . VAL C 2 79 ? 4.63995 22.01390 8.20420 1.000 93.34715 312 VAL C N 1
ATOM 2339 C CA . VAL C 2 79 ? 5.15364 21.78899 6.85689 1.000 84.04161 312 VAL C CA 1
ATOM 2340 C C . VAL C 2 79 ? 4.41201 20.63845 6.18969 1.000 88.22957 312 VAL C C 1
ATOM 2341 O O . VAL C 2 79 ? 4.03184 20.72391 5.01570 1.000 88.16447 312 VAL C O 1
ATOM 2345 N N . LEU C 2 80 ? 4.20133 19.54293 6.92550 1.000 87.77474 313 LEU C N 1
ATOM 2346 C CA . LEU C 2 80 ? 3.41963 18.43059 6.39492 1.000 88.33342 313 LEU C CA 1
ATOM 2347 C C . LEU C 2 80 ? 2.06175 18.90985 5.90159 1.000 89.99859 313 LEU C C 1
ATOM 2348 O O . LEU C 2 80 ? 1.67034 18.63377 4.76355 1.000 97.18333 313 LEU C O 1
ATOM 2353 N N . GLU C 2 81 ? 1.34790 19.67125 6.73607 1.000 93.94225 314 GLU C N 1
ATOM 2354 C CA . GLU C 2 81 ? 0.00668 20.11920 6.37517 1.000 96.90827 314 GLU C CA 1
ATOM 2355 C C . GLU C 2 81 ? 0.01255 21.02058 5.14562 1.000 104.09556 314 GLU C C 1
ATOM 2356 O O . GLU C 2 81 ? -0.99103 21.08517 4.42696 1.000 112.72165 314 GLU C O 1
ATOM 2362 N N . LYS C 2 82 ? 1.11653 21.72445 4.88557 1.000 100.75897 315 LYS C N 1
ATOM 2363 C CA . LYS C 2 82 ? 1.21966 22.47996 3.64091 1.000 100.71460 315 LYS C CA 1
ATOM 2364 C C . LYS C 2 82 ? 1.38735 21.54050 2.45316 1.000 102.31009 315 LYS C C 1
ATOM 2365 O O . LYS C 2 82 ? 0.71935 21.69699 1.42478 1.000 101.07024 315 LYS C O 1
ATOM 2371 N N . LEU C 2 83 ? 2.26678 20.54341 2.58485 1.000 94.35726 316 LEU C N 1
ATOM 2372 C CA . LEU C 2 83 ? 2.48199 19.58804 1.50461 1.000 93.62659 316 LEU C CA 1
ATOM 2373 C C . LEU C 2 83 ? 1.25929 18.71676 1.24206 1.000 98.55521 316 LEU C C 1
ATOM 2374 O O . LEU C 2 83 ? 1.15048 18.14251 0.15352 1.000 97.56021 316 LEU C O 1
ATOM 2379 N N . ILE C 2 84 ? 0.34535 18.59281 2.20713 1.000 97.66733 317 ILE C N 1
ATOM 2380 C CA . ILE C 2 84 ? -0.94500 17.98569 1.89629 1.000 102.11658 317 ILE C CA 1
ATOM 2381 C C . ILE C 2 84 ? -1.85218 18.99759 1.20754 1.000 107.95700 317 ILE C C 1
ATOM 2382 O O . ILE C 2 84 ? -2.66470 18.62689 0.35254 1.000 98.59597 317 ILE C O 1
ATOM 2387 N N . ASP C 2 85 ? -1.73294 20.28027 1.56062 1.000 120.86927 318 ASP C N 1
ATOM 2388 C CA . ASP C 2 85 ? -2.47350 21.31558 0.84705 1.000 123.55007 318 ASP C CA 1
ATOM 2389 C C . ASP C 2 85 ? -1.87405 21.56572 -0.52973 1.000 122.11697 318 ASP C C 1
ATOM 2390 O O . ASP C 2 85 ? -2.60586 21.71442 -1.51532 1.000 126.40648 318 ASP C O 1
ATOM 2395 N N . GLN C 2 86 ? -0.54352 21.61550 -0.61685 1.000 108.96568 319 GLN C N 1
ATOM 2396 C CA . GLN C 2 86 ? 0.12597 21.77158 -1.90084 1.000 103.88553 319 GLN C CA 1
ATOM 2397 C C . GLN C 2 86 ? -0.04349 20.55516 -2.80144 1.000 99.88426 319 GLN C C 1
ATOM 2398 O O . GLN C 2 86 ? 0.31391 20.62770 -3.98156 1.000 100.40311 319 GLN C O 1
ATOM 2404 N N . GLY C 2 87 ? -0.56699 19.44731 -2.27670 1.000 105.51535 320 GLY C N 1
ATOM 2405 C CA . GLY C 2 87 ? -0.87161 18.27736 -3.07079 1.000 103.67418 320 GLY C CA 1
ATOM 2406 C C . GLY C 2 87 ? 0.22702 17.24195 -3.16297 1.000 98.80462 320 GLY C C 1
ATOM 2407 O O . GLY C 2 87 ? 0.02009 16.20305 -3.80292 1.000 94.99025 320 GLY C O 1
ATOM 2408 N N . PHE C 2 88 ? 1.39019 17.48827 -2.55942 1.000 99.37656 321 PHE C N 1
ATOM 2409 C CA . PHE C 2 88 ? 2.49707 16.54601 -2.66203 1.000 94.99902 321 PHE C CA 1
ATOM 2410 C C . PHE C 2 88 ? 2.33857 15.34575 -1.74147 1.000 94.59008 321 PHE C C 1
ATOM 2411 O O . PHE C 2 88 ? 2.98551 14.31805 -1.97081 1.000 88.01700 321 PHE C O 1
ATOM 2419 N N . LEU C 2 89 ? 1.49563 15.44545 -0.71778 1.000 92.54730 322 LEU C N 1
ATOM 2420 C CA . LEU C 2 89 ? 1.33978 14.38477 0.26285 1.000 91.47175 322 LEU C CA 1
ATOM 2421 C C . LEU C 2 89 ? -0.13493 14.07416 0.47156 1.000 94.04991 322 LEU C C 1
ATOM 2422 O O . LEU C 2 89 ? -1.01590 14.88634 0.17732 1.000 96.55110 322 LEU C O 1
ATOM 2427 N N . ASP C 2 90 ? -0.38716 12.87423 0.98442 1.000 92.48552 323 ASP C N 1
ATOM 2428 C CA . ASP C 2 90 ? -1.71085 12.44263 1.39862 1.000 92.13517 323 ASP C CA 1
ATOM 2429 C C . ASP C 2 90 ? -1.66726 12.04732 2.86808 1.000 94.69777 323 ASP C C 1
ATOM 2430 O O . ASP C 2 90 ? -0.59731 11.83138 3.44155 1.000 95.43309 323 ASP C O 1
ATOM 2435 N N . LEU C 2 91 ? -2.84528 11.95260 3.47617 1.000 101.53111 324 LEU C N 1
ATOM 2436 C CA . LEU C 2 91 ? -2.97392 11.66469 4.90413 1.000 87.26302 324 LEU C CA 1
ATOM 2437 C C . LEU C 2 91 ? -3.36238 10.19726 5.07524 1.000 88.49668 324 LEU C C 1
ATOM 2438 O O . LEU C 2 91 ? -4.53455 9.83873 4.94010 1.000 98.28593 324 LEU C O 1
ATOM 2443 N N . VAL C 2 92 ? -2.38061 9.34780 5.39688 1.000 94.46223 325 VAL C N 1
ATOM 2444 C CA . VAL C 2 92 ? -2.62327 7.91077 5.53096 1.000 100.71503 325 VAL C CA 1
ATOM 2445 C C . VAL C 2 92 ? -3.38689 7.65744 6.82955 1.000 94.47507 325 VAL C C 1
ATOM 2446 O O . VAL C 2 92 ? -4.55685 7.26107 6.80393 1.000 90.99891 325 VAL C O 1
ATOM 2450 N N . ARG C 2 93 ? -2.77277 7.91400 7.98030 1.000 114.89948 326 ARG C N 1
ATOM 2451 C CA . ARG C 2 93 ? -3.57050 8.00156 9.19918 1.000 104.14951 326 ARG C CA 1
ATOM 2452 C C . ARG C 2 93 ? -3.00727 9.11738 10.06737 1.000 102.38967 326 ARG C C 1
ATOM 2453 O O . ARG C 2 93 ? -1.97962 9.73179 9.76109 1.000 101.85300 326 ARG C O 1
ATOM 2461 N N . ILE C 2 94 ? -3.69722 9.34607 11.17824 1.000 108.21427 327 ILE C N 1
ATOM 2462 C CA . ILE C 2 94 ? -3.41169 10.41470 12.12635 1.000 108.97318 327 ILE C CA 1
ATOM 2463 C C . ILE C 2 94 ? -2.90655 9.75846 13.40526 1.000 105.59558 327 ILE C C 1
ATOM 2464 O O . ILE C 2 94 ? -3.50458 8.78777 13.88410 1.000 97.47604 327 ILE C O 1
ATOM 2469 N N . ARG C 2 95 ? -1.78063 10.24142 13.92620 1.000 106.57463 328 ARG C N 1
ATOM 2470 C CA . ARG C 2 95 ? -1.07522 9.56563 15.00722 1.000 105.57564 328 ARG C CA 1
ATOM 2471 C C . ARG C 2 95 ? -1.10878 10.40859 16.27283 1.000 105.54553 328 ARG C C 1
ATOM 2472 O O . ARG C 2 95 ? -0.95352 11.63304 16.22281 1.000 98.91006 328 ARG C O 1
ATOM 2480 N N . LYS C 2 96 ? -1.29072 9.73744 17.40530 1.000 103.96293 329 LYS C N 1
ATOM 2481 C CA . LYS C 2 96 ? -1.43514 10.38648 18.69932 1.000 100.54602 329 LYS C CA 1
ATOM 2482 C C . LYS C 2 96 ? -0.10554 10.36936 19.44304 1.000 95.86752 329 LYS C C 1
ATOM 2483 O O . LYS C 2 96 ? 0.49190 9.30477 19.62720 1.000 93.49902 329 LYS C O 1
ATOM 2489 N N . GLU C 2 97 ? 0.35346 11.54566 19.86705 1.000 91.37768 330 GLU C N 1
ATOM 2490 C CA . GLU C 2 97 ? 1.50517 11.66980 20.75521 1.000 95.56608 330 GLU C CA 1
ATOM 2491 C C . GLU C 2 97 ? 0.96745 11.79349 22.17644 1.000 97.09996 330 GLU C C 1
ATOM 2492 O O . GLU C 2 97 ? 0.39280 12.82425 22.54032 1.000 102.22205 330 GLU C O 1
ATOM 2498 N N . THR C 2 98 ? 1.14151 10.74331 22.97437 1.000 100.53708 331 THR C N 1
ATOM 2499 C CA . THR C 2 98 ? 0.54486 10.66592 24.30001 1.000 96.99966 331 THR C CA 1
ATOM 2500 C C . THR C 2 98 ? 1.61790 10.47160 25.36234 1.000 94.85113 331 THR C C 1
ATOM 2501 O O . THR C 2 98 ? 2.56109 9.69634 25.17440 1.000 89.68434 331 THR C O 1
ATOM 2505 N N . ASP C 2 99 ? 1.46595 11.18323 26.47786 1.000 94.80979 332 ASP C N 1
ATOM 2506 C CA . ASP C 2 99 ? 2.33417 11.04442 27.63618 1.000 96.56883 332 ASP C CA 1
ATOM 2507 C C . ASP C 2 99 ? 1.52616 10.56043 28.83211 1.000 91.79287 332 ASP C C 1
ATOM 2508 O O . ASP C 2 99 ? 0.30185 10.70827 28.88628 1.000 93.38374 332 ASP C O 1
ATOM 2513 N N . LEU C 2 100 ? 2.23501 9.98730 29.80019 1.000 87.04629 333 LEU C N 1
ATOM 2514 C CA . LEU C 2 100 ? 1.59005 9.46752 30.99732 1.000 92.83071 333 LEU C CA 1
ATOM 2515 C C . LEU C 2 100 ? 1.07741 10.60052 31.87445 1.000 89.93674 333 LEU C C 1
ATOM 2516 O O . LEU C 2 100 ? 1.81290 11.54292 32.18466 1.000 88.99724 333 LEU C O 1
ATOM 2521 N N . THR C 2 101 ? -0.18431 10.50257 32.28194 1.000 85.78307 334 THR C N 1
ATOM 2522 C CA . THR C 2 101 ? -0.64955 11.29117 33.40808 1.000 90.87859 334 THR C CA 1
ATOM 2523 C C . THR C 2 101 ? 0.00188 10.77245 34.68857 1.000 89.75711 334 THR C C 1
ATOM 2524 O O . THR C 2 101 ? 0.55924 9.67146 34.72951 1.000 87.56234 334 THR C O 1
ATOM 2528 N N . GLU C 2 102 ? -0.06041 11.58073 35.74937 1.000 89.05213 335 GLU C N 1
ATOM 2529 C CA . GLU C 2 102 ? 0.48283 11.12067 37.02207 1.000 92.95053 335 GLU C CA 1
ATOM 2530 C C . GLU C 2 102 ? -0.30030 9.93868 37.57106 1.000 89.08118 335 GLU C C 1
ATOM 2531 O O . GLU C 2 102 ? 0.24644 9.15401 38.35348 1.000 93.31104 335 GLU C O 1
ATOM 2537 N N . LYS C 2 103 ? -1.56413 9.79546 37.17395 1.000 88.29076 336 LYS C N 1
ATOM 2538 C CA . LYS C 2 103 ? -2.25929 8.52857 37.35316 1.000 88.73495 336 LYS C CA 1
ATOM 2539 C C . LYS C 2 103 ? -1.49771 7.40528 36.65880 1.000 88.81543 336 LYS C C 1
ATOM 2540 O O . LYS C 2 103 ? -0.96547 6.50118 37.31194 1.000 89.91501 336 LYS C O 1
ATOM 2546 N N . GLY C 2 104 ? -1.39582 7.47919 35.32707 1.000 85.53426 337 GLY C N 1
ATOM 2547 C CA . GLY C 2 104 ? -0.69520 6.45032 34.57314 1.000 87.21224 337 GLY C CA 1
ATOM 2548 C C . GLY C 2 104 ? 0.74128 6.23626 35.01077 1.000 84.09833 337 GLY C C 1
ATOM 2549 O O . GLY C 2 104 ? 1.25591 5.11761 34.93257 1.000 88.48098 337 GLY C O 1
ATOM 2550 N N . ARG C 2 105 ? 1.41294 7.29881 35.46538 1.000 78.73746 338 ARG C N 1
ATOM 2551 C CA . ARG C 2 105 ? 2.74797 7.13286 36.03268 1.000 81.26586 338 ARG C CA 1
ATOM 2552 C C . ARG C 2 105 ? 2.70382 6.25570 37.27698 1.000 86.17272 338 ARG C C 1
ATOM 2553 O O . ARG C 2 105 ? 3.60733 5.44342 37.50958 1.000 81.93296 338 ARG C O 1
ATOM 2561 N N . ALA C 2 106 ? 1.65228 6.40154 38.08563 1.000 97.68269 339 ALA C N 1
ATOM 2562 C CA . ALA C 2 106 ? 1.50803 5.56627 39.27211 1.000 93.31038 339 ALA C CA 1
ATOM 2563 C C . ALA C 2 106 ? 1.10055 4.14531 38.90325 1.000 89.59696 339 ALA C C 1
ATOM 2564 O O . ALA C 2 106 ? 1.57348 3.18172 39.51768 1.000 92.01736 339 ALA C O 1
ATOM 2566 N N . VAL C 2 107 ? 0.21654 3.99498 37.91132 1.000 84.72175 340 VAL C N 1
ATOM 2567 C CA . VAL C 2 107 ? -0.19004 2.66144 37.46905 1.000 89.92858 340 VAL C CA 1
ATOM 2568 C C . VAL C 2 107 ? 1.01918 1.86223 37.00389 1.000 90.34460 340 VAL C C 1
ATOM 2569 O O . VAL C 2 107 ? 1.19249 0.69616 37.37659 1.000 88.41747 340 VAL C O 1
ATOM 2573 N N . THR C 2 108 ? 1.87079 2.48000 36.17910 1.000 98.93033 341 THR C N 1
ATOM 2574 C CA . THR C 2 108 ? 3.07409 1.80577 35.70008 1.000 96.75831 341 THR C CA 1
ATOM 2575 C C . THR C 2 108 ? 3.92592 1.30838 36.86056 1.000 92.64589 341 THR C C 1
ATOM 2576 O O . THR C 2 108 ? 4.39800 0.16487 36.85226 1.000 92.63122 341 THR C O 1
ATOM 2580 N N . ASN C 2 109 ? 4.11896 2.15171 37.87634 1.000 83.14404 342 ASN C N 1
ATOM 2581 C CA . ASN C 2 109 ? 4.86701 1.74896 39.05952 1.000 93.14174 342 ASN C CA 1
ATOM 2582 C C . ASN C 2 109 ? 4.16180 0.65595 39.85065 1.000 86.44118 342 ASN C C 1
ATOM 2583 O O . ASN C 2 109 ? 4.81697 -0.05656 40.61738 1.000 92.00396 342 ASN C O 1
ATOM 2588 N N . PHE C 2 110 ? 2.84468 0.51534 39.69572 1.000 86.56571 343 PHE C N 1
ATOM 2589 C CA . PHE C 2 110 ? 2.13330 -0.56140 40.37470 1.000 90.97775 343 PHE C CA 1
ATOM 2590 C C . PHE C 2 110 ? 2.25030 -1.87399 39.61036 1.000 88.26142 343 PHE C C 1
ATOM 2591 O O . PHE C 2 110 ? 2.39687 -2.93945 40.21966 1.000 90.50286 343 PHE C O 1
ATOM 2599 N N . ILE C 2 111 ? 2.19418 -1.81523 38.27477 1.000 87.20711 344 ILE C N 1
ATOM 2600 C CA . ILE C 2 111 ? 2.22231 -3.02067 37.45309 1.000 88.36793 344 ILE C CA 1
ATOM 2601 C C . ILE C 2 111 ? 3.62105 -3.37113 36.97153 1.000 87.58703 344 ILE C C 1
ATOM 2602 O O . ILE C 2 111 ? 3.77160 -4.30158 36.16733 1.000 82.24298 344 ILE C O 1
ATOM 2607 N N . ILE C 2 112 ? 4.65027 -2.65680 37.43504 1.000 85.01342 345 ILE C N 1
ATOM 2608 C CA . ILE C 2 112 ? 6.01010 -2.92364 36.97613 1.000 83.65872 345 ILE C CA 1
ATOM 2609 C C . ILE C 2 112 ? 6.41979 -4.35186 37.30985 1.000 82.59009 345 ILE C C 1
ATOM 2610 O O . ILE C 2 112 ? 7.17617 -4.98347 36.56011 1.000 76.97616 345 ILE C O 1
ATOM 2615 N N . THR C 2 113 ? 5.90831 -4.89358 38.41810 1.000 78.14741 346 THR C N 1
ATOM 2616 C CA . THR C 2 113 ? 6.22575 -6.26174 38.80857 1.000 84.64381 346 THR C CA 1
ATOM 2617 C C . THR C 2 113 ? 5.79632 -7.28059 37.76096 1.000 85.69425 346 THR C C 1
ATOM 2618 O O . THR C 2 113 ? 6.33577 -8.39209 37.73759 1.000 77.98071 346 THR C O 1
ATOM 2622 N N . ASN C 2 114 ? 4.84270 -6.92963 36.89431 1.000 83.55059 347 ASN C N 1
ATOM 2623 C CA . ASN C 2 114 ? 4.42488 -7.83946 35.83478 1.000 83.24843 347 ASN C CA 1
ATOM 2624 C C . ASN C 2 114 ? 5.50784 -8.03879 34.78312 1.000 94.17406 347 ASN C C 1
ATOM 2625 O O . ASN C 2 114 ? 5.42510 -8.99029 33.99949 1.000 100.84797 347 ASN C O 1
ATOM 2630 N N . PHE C 2 115 ? 6.51335 -7.17053 34.74817 1.000 93.17888 348 PHE C N 1
ATOM 2631 C CA . PHE C 2 115 ? 7.58328 -7.27011 33.76427 1.000 85.40827 348 PHE C CA 1
ATOM 2632 C C . PHE C 2 115 ? 8.93254 -7.47865 34.44342 1.000 83.83430 348 PHE C C 1
ATOM 2633 O O . PHE C 2 115 ? 9.93540 -6.88185 34.05131 1.000 82.33169 348 PHE C O 1
ATOM 2641 N N . GLY D 2 35 ? -9.71331 5.72419 45.57404 1.000 88.91182 268 GLY F N 1
ATOM 2642 C CA . GLY D 2 35 ? -8.90134 4.55467 45.85396 1.000 102.26541 268 GLY F CA 1
ATOM 2643 C C . GLY D 2 35 ? -9.45524 3.27949 45.24871 1.000 113.63923 268 GLY F C 1
ATOM 2644 O O . GLY D 2 35 ? -8.72133 2.50065 44.63975 1.000 110.82734 268 GLY F O 1
ATOM 2645 N N . ASP D 2 36 ? -10.76244 3.06726 45.41828 1.000 115.96404 269 ASP F N 1
ATOM 2646 C CA . ASP D 2 36 ? -11.39234 1.86433 44.88331 1.000 114.36844 269 ASP F CA 1
ATOM 2647 C C . ASP D 2 36 ? -11.51974 1.93239 43.36727 1.000 116.46992 269 ASP F C 1
ATOM 2648 O O . ASP D 2 36 ? -11.37263 0.91424 42.68059 1.000 115.82168 269 ASP F O 1
ATOM 2653 N N . LYS D 2 37 ? -11.79928 3.12250 42.82960 1.000 117.25339 270 LYS F N 1
ATOM 2654 C CA . LYS D 2 37 ? -11.96534 3.26680 41.38695 1.000 114.99574 270 LYS F CA 1
ATOM 2655 C C . LYS D 2 37 ? -10.69554 2.87566 40.64436 1.000 114.05805 270 LYS F C 1
ATOM 2656 O O . LYS D 2 37 ? -10.75405 2.21353 39.60173 1.000 123.90886 270 LYS F O 1
ATOM 2662 N N . LEU D 2 38 ? -9.53630 3.25739 41.17986 1.000 113.50054 271 LEU F N 1
ATOM 2663 C CA . LEU D 2 38 ? -8.28317 3.01035 40.47845 1.000 119.22482 271 LEU F CA 1
ATOM 2664 C C . LEU D 2 38 ? -7.95173 1.52435 40.42092 1.000 117.30272 271 LEU F C 1
ATOM 2665 O O . LEU D 2 38 ? -7.48988 1.02839 39.38647 1.000 111.12046 271 LEU F O 1
ATOM 2670 N N . LYS D 2 39 ? -8.17043 0.79759 41.52102 1.000 107.67720 272 LYS F N 1
ATOM 2671 C CA . LYS D 2 39 ? -7.80050 -0.61472 41.54728 1.000 107.84486 272 LYS F CA 1
ATOM 2672 C C . LYS D 2 39 ? -8.70000 -1.43888 40.63317 1.000 111.05288 272 LYS F C 1
ATOM 2673 O O . LYS D 2 39 ? -8.23577 -2.38920 39.99196 1.000 111.32946 272 LYS F O 1
ATOM 2679 N N . ASN D 2 40 ? -9.98699 -1.09422 40.55494 1.000 110.19375 273 ASN F N 1
ATOM 2680 C CA . ASN D 2 40 ? -10.84630 -1.73769 39.56703 1.000 111.64928 273 ASN F CA 1
ATOM 2681 C C . ASN D 2 40 ? -10.38894 -1.40384 38.15318 1.000 109.50561 273 ASN F C 1
ATOM 2682 O O . ASN D 2 40 ? -10.44522 -2.25347 37.25677 1.000 104.19619 273 ASN F O 1
ATOM 2687 N N . GLU D 2 41 ? -9.92060 -0.17149 37.93902 1.000 117.19770 274 GLU F N 1
ATOM 2688 C CA . GLU D 2 41 ? -9.37593 0.20513 36.63842 1.000 116.89658 274 GLU F CA 1
ATOM 2689 C C . GLU D 2 41 ? -8.08253 -0.54550 36.34939 1.000 114.40283 274 GLU F C 1
ATOM 2690 O O . GLU D 2 41 ? -7.89099 -1.07157 35.24664 1.000 116.97716 274 GLU F O 1
ATOM 2696 N N . VAL D 2 42 ? -7.17883 -0.59770 37.33145 1.000 107.32714 275 VAL F N 1
ATOM 2697 C CA . VAL D 2 42 ? -5.92011 -1.31652 37.15484 1.000 103.06722 275 VAL F CA 1
ATOM 2698 C C . VAL D 2 42 ? -6.18633 -2.78900 36.87909 1.000 107.76269 275 VAL F C 1
ATOM 2699 O O . VAL D 2 42 ? -5.51326 -3.41570 36.05103 1.000 105.31030 275 VAL F O 1
ATOM 2703 N N . GLU D 2 43 ? -7.17549 -3.36444 37.56235 1.000 103.41292 276 GLU F N 1
ATOM 2704 C CA . GLU D 2 43 ? -7.49920 -4.76476 37.32412 1.000 103.39870 276 GLU F CA 1
ATOM 2705 C C . GLU D 2 43 ? -8.16636 -4.95276 35.96967 1.000 107.66718 276 GLU F C 1
ATOM 2706 O O . GLU D 2 43 ? -7.92475 -5.95559 35.28828 1.000 116.00994 276 GLU F O 1
ATOM 2712 N N . GLN D 2 44 ? -8.99406 -3.99700 35.55524 1.000 107.77324 277 GLN F N 1
ATOM 2713 C CA . GLN D 2 44 ? -9.63487 -4.09080 34.24997 1.000 106.70546 277 GLN F CA 1
ATOM 2714 C C . GLN D 2 44 ? -8.70757 -3.72042 33.10391 1.000 107.76654 277 GLN F C 1
ATOM 2715 O O . GLN D 2 44 ? -9.14814 -3.72105 31.94968 1.000 96.57252 277 GLN F O 1
ATOM 2721 N N . LEU D 2 45 ? -7.44558 -3.42242 33.39070 1.000 107.73753 278 LEU F N 1
ATOM 2722 C CA . LEU D 2 45 ? -6.48751 -2.98402 32.38394 1.000 106.40857 278 LEU F CA 1
ATOM 2723 C C . LEU D 2 45 ? -5.82648 -4.22090 31.78210 1.000 98.88038 278 LEU F C 1
ATOM 2724 O O . LEU D 2 45 ? -4.99220 -4.86116 32.42900 1.000 98.03688 278 LEU F O 1
ATOM 2729 N N . ALA D 2 46 ? -6.20076 -4.56266 30.54865 1.000 103.19401 279 ALA F N 1
ATOM 2730 C CA . ALA D 2 46 ? -5.70710 -5.78385 29.93045 1.000 104.60762 279 ALA F CA 1
ATOM 2731 C C . ALA D 2 46 ? -4.19933 -5.69185 29.68215 1.000 96.52781 279 ALA F C 1
ATOM 2732 O O . ALA D 2 46 ? -3.62514 -4.60064 29.71292 1.000 96.16405 279 ALA F O 1
ATOM 2734 N N . PRO D 2 47 ? -3.53204 -6.83569 29.45187 1.000 94.92052 280 PRO F N 1
ATOM 2735 C CA . PRO D 2 47 ? -2.06494 -6.80320 29.26474 1.000 98.37662 280 PRO F CA 1
ATOM 2736 C C . PRO D 2 47 ? -1.59065 -5.78622 28.24144 1.000 93.58456 280 PRO F C 1
ATOM 2737 O O . PRO D 2 47 ? -0.66453 -5.01740 28.52635 1.000 91.87457 280 PRO F O 1
ATOM 2741 N N . GLU D 2 48 ? -2.21065 -5.76190 27.05688 1.000 89.89130 281 GLU F N 1
ATOM 2742 C CA . GLU D 2 48 ? -1.84516 -4.79712 26.02295 1.000 100.40622 281 GLU F CA 1
ATOM 2743 C C . GLU D 2 48 ? -1.77228 -3.38063 26.58044 1.000 92.09709 281 GLU F C 1
ATOM 2744 O O . GLU D 2 48 ? -0.83188 -2.63421 26.28296 1.000 81.12321 281 GLU F O 1
ATOM 2750 N N . GLU D 2 49 ? -2.74883 -2.99978 27.40909 1.000 88.12590 282 GLU F N 1
ATOM 2751 C CA . GLU D 2 49 ? -2.75013 -1.65896 27.98046 1.000 90.57225 282 GLU F CA 1
ATOM 2752 C C . GLU D 2 49 ? -1.65025 -1.50067 29.01993 1.000 88.53125 282 GLU F C 1
ATOM 2753 O O . GLU D 2 49 ? -1.04288 -0.42931 29.12718 1.000 87.92628 282 GLU F O 1
ATOM 2759 N N . GLN D 2 50 ? -1.38680 -2.55087 29.80114 1.000 84.85377 283 GLN F N 1
ATOM 2760 C CA . GLN D 2 50 ? -0.26092 -2.51520 30.72795 1.000 86.47383 283 GLN F CA 1
ATOM 2761 C C . GLN D 2 50 ? 1.05737 -2.37313 29.98006 1.000 81.95892 283 GLN F C 1
ATOM 2762 O O . GLN D 2 50 ? 1.94574 -1.62549 30.40644 1.000 81.42178 283 GLN F O 1
ATOM 2768 N N . GLU D 2 51 ? 1.20406 -3.09124 28.86462 1.000 90.36639 284 GLU F N 1
ATOM 2769 C CA . GLU D 2 51 ? 2.42810 -3.00160 28.07581 1.000 88.96926 284 GLU F CA 1
ATOM 2770 C C . GLU D 2 51 ? 2.60347 -1.60588 27.49171 1.000 81.07195 284 GLU F C 1
ATOM 2771 O O . GLU D 2 51 ? 3.69600 -1.03031 27.55475 1.000 72.63461 284 GLU F O 1
ATOM 2777 N N . ILE D 2 52 ? 1.53453 -1.04283 26.92166 1.000 77.64052 285 ILE F N 1
ATOM 2778 C CA . ILE D 2 52 ? 1.59451 0.32731 26.41313 1.000 84.19945 285 ILE F CA 1
ATOM 2779 C C . ILE D 2 52 ? 2.10062 1.26799 27.50380 1.000 80.14339 285 ILE F C 1
ATOM 2780 O O . ILE D 2 52 ? 3.18931 1.84094 27.39150 1.000 74.89839 285 ILE F O 1
ATOM 2785 N N . LEU D 2 53 ? 1.35390 1.37352 28.61060 1.000 81.88787 286 LEU F N 1
ATOM 2786 C CA . LEU D 2 53 ? 1.72157 2.28724 29.69300 1.000 78.86333 286 LEU F CA 1
ATOM 2787 C C . LEU D 2 53 ? 3.18224 2.12822 30.10180 1.000 80.08034 286 LEU F C 1
ATOM 2788 O O . LEU D 2 53 ? 3.89067 3.12093 30.30808 1.000 78.13964 286 LEU F O 1
ATOM 2793 N N . THR D 2 54 ? 3.65239 0.88275 30.21008 1.000 81.61966 287 THR F N 1
ATOM 2794 C CA . THR D 2 54 ? 5.05372 0.64182 30.54088 1.000 82.30155 287 THR F CA 1
ATOM 2795 C C . THR D 2 54 ? 5.98120 1.18789 29.46163 1.000 71.41908 287 THR F C 1
ATOM 2796 O O . THR D 2 54 ? 7.07465 1.68085 29.76371 1.000 68.83647 287 THR F O 1
ATOM 2800 N N . ALA D 2 55 ? 5.56167 1.11111 28.19617 1.000 78.85610 288 ALA F N 1
ATOM 2801 C CA . ALA D 2 55 ? 6.40927 1.58060 27.10423 1.000 77.08692 288 ALA F CA 1
ATOM 2802 C C . ALA D 2 55 ? 6.57148 3.09705 27.13960 1.000 75.39134 288 ALA F C 1
ATOM 2803 O O . ALA D 2 55 ? 7.68728 3.61146 27.00208 1.000 79.50545 288 ALA F O 1
ATOM 2805 N N . ILE D 2 56 ? 5.46978 3.83407 27.32134 1.000 76.04075 289 ILE F N 1
ATOM 2806 C CA . ILE D 2 56 ? 5.56640 5.29363 27.31867 1.000 81.61276 289 ILE F CA 1
ATOM 2807 C C . ILE D 2 56 ? 6.37526 5.78811 28.51511 1.000 76.23962 289 ILE F C 1
ATOM 2808 O O . ILE D 2 56 ? 7.10079 6.78442 28.40698 1.000 75.02120 289 ILE F O 1
ATOM 2813 N N . TYR D 2 57 ? 6.27908 5.11155 29.66608 1.000 76.96147 290 TYR F N 1
ATOM 2814 C CA . TYR D 2 57 ? 7.09161 5.50522 30.81487 1.000 82.43252 290 TYR F CA 1
ATOM 2815 C C . TYR D 2 57 ? 8.57188 5.46989 30.46855 1.000 84.22679 290 TYR F C 1
ATOM 2816 O O . TYR D 2 57 ? 9.31904 6.40500 30.77880 1.000 91.01103 290 TYR F O 1
ATOM 2825 N N . THR D 2 58 ? 9.01394 4.38473 29.83224 1.000 70.32806 291 THR F N 1
ATOM 2826 C CA . THR D 2 58 ? 10.42646 4.23816 29.50943 1.000 76.43663 291 THR F CA 1
ATOM 2827 C C . THR D 2 58 ? 10.90255 5.34181 28.57740 1.000 76.37307 291 THR F C 1
ATOM 2828 O O . THR D 2 58 ? 12.07506 5.72693 28.62006 1.000 76.29134 291 THR F O 1
ATOM 2832 N N . GLY D 2 59 ? 10.00986 5.87519 27.75111 1.000 74.70293 292 GLY F N 1
ATOM 2833 C CA . GLY D 2 59 ? 10.36391 6.95142 26.85080 1.000 81.72030 292 GLY F CA 1
ATOM 2834 C C . GLY D 2 59 ? 9.95528 6.64593 25.42875 1.000 85.99482 292 GLY F C 1
ATOM 2835 O O . GLY D 2 59 ? 10.07904 7.49276 24.53883 1.000 83.51630 292 GLY F O 1
ATOM 2836 N N . ILE D 2 60 ? 9.46350 5.42760 25.20731 1.000 84.75894 293 ILE F N 1
ATOM 2837 C CA . ILE D 2 60 ? 9.05157 5.02736 23.86942 1.000 86.16030 293 ILE F CA 1
ATOM 2838 C C . ILE D 2 60 ? 7.88443 5.90044 23.43881 1.000 91.01857 293 ILE F C 1
ATOM 2839 O O . ILE D 2 60 ? 6.82642 5.90644 24.08029 1.000 93.54034 293 ILE F O 1
ATOM 2844 N N . THR D 2 61 ? 8.07155 6.64849 22.35536 1.000 99.31455 294 THR F N 1
ATOM 2845 C CA . THR D 2 61 ? 6.99398 7.48380 21.84890 1.000 110.72841 294 THR F CA 1
ATOM 2846 C C . THR D 2 61 ? 5.81286 6.61507 21.43542 1.000 113.71098 294 THR F C 1
ATOM 2847 O O . THR D 2 61 ? 5.97063 5.45063 21.06146 1.000 113.79567 294 THR F O 1
ATOM 2851 N N . SER D 2 62 ? 4.61209 7.19261 21.50736 1.000 113.62211 295 SER F N 1
ATOM 2852 C CA . SER D 2 62 ? 3.41120 6.45444 21.13393 1.000 110.42501 295 SER F CA 1
ATOM 2853 C C . SER D 2 62 ? 3.41325 6.03408 19.66983 1.000 119.57970 295 SER F C 1
ATOM 2854 O O . SER D 2 62 ? 2.50368 5.31019 19.24825 1.000 116.86488 295 SER F O 1
ATOM 2857 N N . LEU D 2 63 ? 4.41783 6.44985 18.89599 1.000 125.29203 296 LEU F N 1
ATOM 2858 C CA . LEU D 2 63 ? 4.42387 6.19437 17.46134 1.000 125.09547 296 LEU F CA 1
ATOM 2859 C C . LEU D 2 63 ? 4.98894 4.81639 17.12576 1.000 128.33085 296 LEU F C 1
ATOM 2860 O O . LEU D 2 63 ? 4.41316 4.09395 16.30565 1.000 131.74039 296 LEU F O 1
ATOM 2865 N N . GLU D 2 64 ? 6.11544 4.42652 17.73302 1.000 120.53557 297 GLU F N 1
ATOM 2866 C CA . GLU D 2 64 ? 6.69853 3.12117 17.43830 1.000 111.76955 297 GLU F CA 1
ATOM 2867 C C . GLU D 2 64 ? 6.18989 2.02333 18.36478 1.000 103.27755 297 GLU F C 1
ATOM 2868 O O . GLU D 2 64 ? 6.83760 0.97753 18.48401 1.000 103.56502 297 GLU F O 1
ATOM 2874 N N . LEU D 2 65 ? 5.05118 2.24152 19.02134 1.000 104.08083 298 LEU F N 1
ATOM 2875 C CA . LEU D 2 65 ? 4.40191 1.16835 19.77372 1.000 105.45105 298 LEU F CA 1
ATOM 2876 C C . LEU D 2 65 ? 3.92441 0.01578 18.89410 1.000 103.68917 298 LEU F C 1
ATOM 2877 O O . LEU D 2 65 ? 4.13999 -1.14724 19.27782 1.000 103.53449 298 LEU F O 1
ATOM 2882 N N . PRO D 2 66 ? 3.26524 0.24109 17.74378 1.000 104.55864 299 PRO F N 1
ATOM 2883 C CA . PRO D 2 66 ? 2.73429 -0.90807 16.98058 1.000 104.24585 299 PRO F CA 1
ATOM 2884 C C . PRO D 2 66 ? 3.78289 -1.93705 16.59648 1.000 103.46349 299 PRO F C 1
ATOM 2885 O O . PRO D 2 66 ? 3.54126 -3.14205 16.74674 1.000 99.36175 299 PRO F O 1
ATOM 2889 N N . GLY D 2 67 ? 4.94287 -1.50303 16.09665 1.000 110.13269 300 GLY F N 1
ATOM 2890 C CA . GLY D 2 67 ? 5.98483 -2.44668 15.72984 1.000 114.63611 300 GLY F CA 1
ATOM 2891 C C . GLY D 2 67 ? 6.57170 -3.20169 16.90323 1.000 108.70829 300 GLY F C 1
ATOM 2892 O O . GLY D 2 67 ? 7.19609 -4.24930 16.70516 1.000 111.82413 300 GLY F O 1
ATOM 2893 N N . MET D 2 68 ? 6.38560 -2.69208 18.11961 1.000 109.21018 301 MET F N 1
ATOM 2894 C CA . MET D 2 68 ? 6.88354 -3.33546 19.32713 1.000 108.28490 301 MET F CA 1
ATOM 2895 C C . MET D 2 68 ? 5.93172 -4.38357 19.87819 1.000 102.88752 301 MET F C 1
ATOM 2896 O O . MET D 2 68 ? 6.35536 -5.24018 20.66291 1.000 101.89894 301 MET F O 1
ATOM 2901 N N . MET D 2 69 ? 4.66296 -4.33475 19.48814 1.000 103.23258 302 MET F N 1
ATOM 2902 C CA . MET D 2 69 ? 3.65907 -5.25147 19.99691 1.000 106.53012 302 MET F CA 1
ATOM 2903 C C . MET D 2 69 ? 3.05801 -6.13512 18.91491 1.000 109.02109 302 MET F C 1
ATOM 2904 O O . MET D 2 69 ? 2.10917 -6.87488 19.20080 1.000 105.99569 302 MET F O 1
ATOM 2909 N N . GLY D 2 70 ? 3.57602 -6.07951 17.68997 1.000 106.90503 303 GLY F N 1
ATOM 2910 C CA . GLY D 2 70 ? 3.00657 -6.84581 16.59418 1.000 116.67273 303 GLY F CA 1
ATOM 2911 C C . GLY D 2 70 ? 1.56204 -6.51184 16.30052 1.000 113.82104 303 GLY F C 1
ATOM 2912 O O . GLY D 2 70 ? 0.79035 -7.39964 15.92155 1.000 115.36760 303 GLY F O 1
ATOM 2913 N N . MET D 2 71 ? 1.17437 -5.24936 16.45722 1.000 107.92108 304 MET F N 1
ATOM 2914 C CA . MET D 2 71 ? -0.22139 -4.84967 16.38993 1.000 105.27923 304 MET F CA 1
ATOM 2915 C C . MET D 2 71 ? -0.44617 -3.83222 15.28079 1.000 101.50531 304 MET F C 1
ATOM 2916 O O . MET D 2 71 ? 0.46135 -3.08541 14.90026 1.000 95.85932 304 MET F O 1
ATOM 2921 N N . ASP D 2 72 ? -1.67601 -3.81434 14.77180 1.000 103.62948 305 ASP F N 1
ATOM 2922 C CA . ASP D 2 72 ? -2.05016 -2.85936 13.74009 1.000 110.14329 305 ASP F CA 1
ATOM 2923 C C . ASP D 2 72 ? -1.99228 -1.44281 14.29048 1.000 99.91609 305 ASP F C 1
ATOM 2924 O O . ASP D 2 72 ? -2.34797 -1.19192 15.44538 1.000 103.13685 305 ASP F O 1
ATOM 2929 N N . ILE D 2 73 ? -1.53770 -0.51062 13.45254 1.000 95.14652 306 ILE F N 1
ATOM 2930 C CA . ILE D 2 73 ? -1.39616 0.86908 13.90362 1.000 102.03739 306 ILE F CA 1
ATOM 2931 C C . ILE D 2 73 ? -2.75376 1.43991 14.29472 1.000 109.78333 306 ILE F C 1
ATOM 2932 O O . ILE D 2 73 ? -2.86477 2.22099 15.24670 1.000 114.34603 306 ILE F O 1
ATOM 2937 N N . ASP D 2 74 ? -3.81076 1.04536 13.58088 1.000 117.22023 307 ASP F N 1
ATOM 2938 C CA . ASP D 2 74 ? -5.13931 1.56755 13.88557 1.000 119.04150 307 ASP F CA 1
ATOM 2939 C C . ASP D 2 74 ? -5.65992 1.02741 15.21246 1.000 113.71272 307 ASP F C 1
ATOM 2940 O O . ASP D 2 74 ? -6.32803 1.74937 15.96173 1.000 116.03414 307 ASP F O 1
ATOM 2945 N N . GLU D 2 75 ? -5.36686 -0.23806 15.52073 1.000 108.34366 308 GLU F N 1
ATOM 2946 C CA . GLU D 2 75 ? -5.82681 -0.82003 16.77850 1.000 113.69396 308 GLU F CA 1
ATOM 2947 C C . GLU D 2 75 ? -5.14417 -0.16194 17.97111 1.000 109.39782 308 GLU F C 1
ATOM 2948 O O . GLU D 2 75 ? -5.79738 0.17210 18.96716 1.000 96.68469 308 GLU F O 1
ATOM 2954 N N . VAL D 2 76 ? -3.82496 0.02799 17.88624 1.000 109.54303 309 VAL F N 1
ATOM 2955 C CA . VAL D 2 76 ? -3.08412 0.66260 18.97353 1.000 101.31264 309 VAL F CA 1
ATOM 2956 C C . VAL D 2 76 ? -3.61976 2.06437 19.23719 1.000 106.74529 309 VAL F C 1
ATOM 2957 O O . VAL D 2 76 ? -3.73965 2.49345 20.39178 1.000 103.55979 309 VAL F O 1
ATOM 2961 N N . GLU D 2 77 ? -3.96690 2.79356 18.17285 1.000 114.00860 310 GLU F N 1
ATOM 2962 C CA . GLU D 2 77 ? -4.48022 4.14958 18.33843 1.000 115.26831 310 GLU F CA 1
ATOM 2963 C C . GLU D 2 77 ? -5.82681 4.16360 19.04932 1.000 116.84142 310 GLU F C 1
ATOM 2964 O O . GLU D 2 77 ? -6.12300 5.10754 19.79069 1.000 117.16731 310 GLU F O 1
ATOM 2970 N N . LYS D 2 78 ? -6.65326 3.13669 18.83858 1.000 106.95057 311 LYS F N 1
ATOM 2971 C CA . LYS D 2 78 ? -7.90836 3.04745 19.57559 1.000 105.74638 311 LYS F CA 1
ATOM 2972 C C . LYS D 2 78 ? -7.66821 2.71932 21.04284 1.000 103.50016 311 LYS F C 1
ATOM 2973 O O . LYS D 2 78 ? -8.42686 3.16889 21.90961 1.000 99.64305 311 LYS F O 1
ATOM 2979 N N . VAL D 2 79 ? -6.62206 1.94531 21.34020 1.000 102.40004 312 VAL F N 1
ATOM 2980 C CA . VAL D 2 79 ? -6.26902 1.68285 22.73102 1.000 96.05769 312 VAL F CA 1
ATOM 2981 C C . VAL D 2 79 ? -5.75285 2.95431 23.39288 1.000 94.57223 312 VAL F C 1
ATOM 2982 O O . VAL D 2 79 ? -6.08925 3.24996 24.54633 1.000 101.36283 312 VAL F O 1
ATOM 2986 N N . LEU D 2 80 ? -4.92964 3.72594 22.67611 1.000 96.55119 313 LEU F N 1
ATOM 2987 C CA . LEU D 2 80 ? -4.52391 5.03980 23.16623 1.000 99.87602 313 LEU F CA 1
ATOM 2988 C C . LEU D 2 80 ? -5.74226 5.89696 23.47938 1.000 103.91374 313 LEU F C 1
ATOM 2989 O O . LEU D 2 80 ? -5.81658 6.53494 24.53593 1.000 106.57454 313 LEU F O 1
ATOM 2994 N N . GLU D 2 81 ? -6.71596 5.91509 22.56398 1.000 105.57897 314 GLU F N 1
ATOM 2995 C CA . GLU D 2 81 ? -7.94096 6.66920 22.80159 1.000 109.62687 314 GLU F CA 1
ATOM 2996 C C . GLU D 2 81 ? -8.71364 6.11433 23.99016 1.000 111.81044 314 GLU F C 1
ATOM 2997 O O . GLU D 2 81 ? -9.41284 6.86280 24.68253 1.000 117.28956 314 GLU F O 1
ATOM 3003 N N . LYS D 2 82 ? -8.59774 4.81274 24.25231 1.000 106.16209 315 LYS F N 1
ATOM 3004 C CA . LYS D 2 82 ? -9.23160 4.26411 25.44428 1.000 105.00559 315 LYS F CA 1
ATOM 3005 C C . LYS D 2 82 ? -8.53710 4.75626 26.70732 1.000 101.13757 315 LYS F C 1
ATOM 3006 O O . LYS D 2 82 ? -9.19720 5.04669 27.71044 1.000 101.16323 315 LYS F O 1
ATOM 3012 N N . LEU D 2 83 ? -7.21008 4.87946 26.67340 1.000 97.15205 316 LEU F N 1
ATOM 3013 C CA . LEU D 2 83 ? -6.45921 5.23290 27.87014 1.000 97.32125 316 LEU F CA 1
ATOM 3014 C C . LEU D 2 83 ? -6.36067 6.73555 28.10267 1.000 96.79529 316 LEU F C 1
ATOM 3015 O O . LEU D 2 83 ? -6.00180 7.14921 29.21122 1.000 101.70324 316 LEU F O 1
ATOM 3020 N N . ILE D 2 84 ? -6.66402 7.56380 27.10060 1.000 98.33746 317 ILE F N 1
ATOM 3021 C CA . ILE D 2 84 ? -6.80110 8.99095 27.37491 1.000 98.28233 317 ILE F CA 1
ATOM 3022 C C . ILE D 2 84 ? -8.13344 9.26811 28.05730 1.000 102.88833 317 ILE F C 1
ATOM 3023 O O . ILE D 2 84 ? -8.20553 10.05839 29.00513 1.000 97.43981 317 ILE F O 1
ATOM 3028 N N . ASP D 2 85 ? -9.20299 8.61205 27.59750 1.000 103.77451 318 ASP F N 1
ATOM 3029 C CA . ASP D 2 85 ? -10.51931 8.82692 28.18845 1.000 100.43214 318 ASP F CA 1
ATOM 3030 C C . ASP D 2 85 ? -10.55930 8.34657 29.63258 1.000 103.66074 318 ASP F C 1
ATOM 3031 O O . ASP D 2 85 ? -11.13880 9.01049 30.49983 1.000 110.15695 318 ASP F O 1
ATOM 3036 N N . GLN D 2 86 ? -9.94901 7.19800 29.91230 1.000 107.90574 319 GLN F N 1
ATOM 3037 C CA . GLN D 2 86 ? -9.86812 6.70337 31.27947 1.000 102.95701 319 GLN F CA 1
ATOM 3038 C C . GLN D 2 86 ? -8.79081 7.40345 32.09895 1.000 100.48391 319 GLN F C 1
ATOM 3039 O O . GLN D 2 86 ? -8.60315 7.05544 33.26947 1.000 114.59665 319 GLN F O 1
ATOM 3045 N N . GLY D 2 87 ? -8.07487 8.36335 31.51733 1.000 98.57166 320 GLY F N 1
ATOM 3046 C CA . GLY D 2 87 ? -7.16093 9.19278 32.27448 1.000 95.41396 320 GLY F CA 1
ATOM 3047 C C . GLY D 2 87 ? -5.76742 8.64176 32.47024 1.000 96.19354 320 GLY F C 1
ATOM 3048 O O . GLY D 2 87 ? -4.98021 9.25272 33.20201 1.000 98.16069 320 GLY F O 1
ATOM 3049 N N . PHE D 2 88 ? -5.42955 7.50897 31.85149 1.000 95.30184 321 PHE F N 1
ATOM 3050 C CA . PHE D 2 88 ? -4.07030 6.99455 31.96148 1.000 89.94294 321 PHE F CA 1
ATOM 3051 C C . PHE D 2 88 ? -3.08836 7.74068 31.06987 1.000 90.24357 321 PHE F C 1
ATOM 3052 O O . PHE D 2 88 ? -1.88366 7.71915 31.34478 1.000 86.39642 321 PHE F O 1
ATOM 3060 N N . LEU D 2 89 ? -3.57103 8.39803 30.01757 1.000 96.08539 322 LEU F N 1
ATOM 3061 C CA . LEU D 2 89 ? -2.70892 9.08298 29.06783 1.000 93.50430 322 LEU F CA 1
ATOM 3062 C C . LEU D 2 89 ? -3.28078 10.45852 28.75928 1.000 87.02115 322 LEU F C 1
ATOM 3063 O O . LEU D 2 89 ? -4.48907 10.68523 28.86344 1.000 86.56448 322 LEU F O 1
ATOM 3068 N N . ASP D 2 90 ? -2.39471 11.37638 28.38212 1.000 81.62579 323 ASP F N 1
ATOM 3069 C CA . ASP D 2 90 ? -2.77045 12.70769 27.92695 1.000 83.73851 323 ASP F CA 1
ATOM 3070 C C . ASP D 2 90 ? -2.32604 12.87742 26.48350 1.000 92.62199 323 ASP F C 1
ATOM 3071 O O . ASP D 2 90 ? -1.18858 12.54189 26.13888 1.000 89.38327 323 ASP F O 1
ATOM 3076 N N . LEU D 2 91 ? -3.21920 13.39806 25.64672 1.000 95.31748 324 LEU F N 1
ATOM 3077 C CA . LEU D 2 91 ? -2.90157 13.66766 24.24670 1.000 86.54533 324 LEU F CA 1
ATOM 3078 C C . LEU D 2 91 ? -2.01519 14.90526 24.18633 1.000 91.40123 324 LEU F C 1
ATOM 3079 O O . LEU D 2 91 ? -2.49379 16.03662 24.29038 1.000 94.79405 324 LEU F O 1
ATOM 3084 N N . VAL D 2 92 ? -0.71231 14.68759 24.01612 1.000 92.46594 325 VAL F N 1
ATOM 3085 C CA . VAL D 2 92 ? 0.24843 15.78603 24.01310 1.000 93.13246 325 VAL F CA 1
ATOM 3086 C C . VAL D 2 92 ? 0.20440 16.53628 22.69390 1.000 90.76045 325 VAL F C 1
ATOM 3087 O O . VAL D 2 92 ? 0.16995 17.77152 22.65719 1.000 96.95345 325 VAL F O 1
ATOM 3091 N N . ARG D 2 93 ? 0.20943 15.79226 21.59608 1.000 91.27675 326 ARG F N 1
ATOM 3092 C CA . ARG D 2 93 ? 0.42610 16.33879 20.27009 1.000 97.99155 326 ARG F CA 1
ATOM 3093 C C . ARG D 2 93 ? -0.24842 15.40002 19.28773 1.000 98.93058 326 ARG F C 1
ATOM 3094 O O . ARG D 2 93 ? -0.24518 14.18409 19.48976 1.000 96.57886 326 ARG F O 1
ATOM 3102 N N . ILE D 2 94 ? -0.84614 15.95801 18.24491 1.000 100.87119 327 ILE F N 1
ATOM 3103 C CA . ILE D 2 94 ? -1.46071 15.15136 17.20236 1.000 107.13098 327 ILE F CA 1
ATOM 3104 C C . ILE D 2 94 ? -0.57160 15.24647 15.96931 1.000 99.43366 327 ILE F C 1
ATOM 3105 O O . ILE D 2 94 ? -0.27441 16.34468 15.48160 1.000 94.10890 327 ILE F O 1
ATOM 3110 N N . ARG D 2 95 ? -0.09598 14.09708 15.50435 1.000 96.62823 328 ARG F N 1
ATOM 3111 C CA . ARG D 2 95 ? 0.87090 14.03740 14.42221 1.000 102.91600 328 ARG F CA 1
ATOM 3112 C C . ARG D 2 95 ? 0.31477 13.21729 13.27131 1.000 97.89073 328 ARG F C 1
ATOM 3113 O O . ARG D 2 95 ? -0.41929 12.24995 13.47524 1.000 102.19976 328 ARG F O 1
ATOM 3121 N N . LYS D 2 96 ? 0.67176 13.61382 12.05728 1.000 100.12280 329 LYS F N 1
ATOM 3122 C CA . LYS D 2 96 ? 0.08188 13.06474 10.84501 1.000 96.55022 329 LYS F CA 1
ATOM 3123 C C . LYS D 2 96 ? 1.07794 12.13746 10.16241 1.000 93.57505 329 LYS F C 1
ATOM 3124 O O . LYS D 2 96 ? 2.24386 12.50330 9.99245 1.000 92.03898 329 LYS F O 1
ATOM 3130 N N . GLU D 2 97 ? 0.63753 10.94358 9.76908 1.000 91.95037 330 GLU F N 1
ATOM 3131 C CA . GLU D 2 97 ? 1.48664 10.09269 8.94721 1.000 95.76125 330 GLU F CA 1
ATOM 3132 C C . GLU D 2 97 ? 1.04712 10.19472 7.49579 1.000 96.25749 330 GLU F C 1
ATOM 3133 O O . GLU D 2 97 ? -0.14159 10.06532 7.17684 1.000 92.66201 330 GLU F O 1
ATOM 3139 N N . THR D 2 98 ? 2.02233 10.38955 6.62042 1.000 99.33256 331 THR F N 1
ATOM 3140 C CA . THR D 2 98 ? 1.76739 10.80263 5.25944 1.000 93.05203 331 THR F CA 1
ATOM 3141 C C . THR D 2 98 ? 2.50763 9.90300 4.28457 1.000 95.14738 331 THR F C 1
ATOM 3142 O O . THR D 2 98 ? 3.52290 9.27872 4.60982 1.000 97.17268 331 THR F O 1
ATOM 3146 N N . ASP D 2 99 ? 1.96954 9.86633 3.07253 1.000 101.18906 332 ASP F N 1
ATOM 3147 C CA . ASP D 2 99 ? 2.52816 9.12682 1.95605 1.000 93.84710 332 ASP F CA 1
ATOM 3148 C C . ASP D 2 99 ? 2.58529 10.05013 0.74791 1.000 94.53770 332 ASP F C 1
ATOM 3149 O O . ASP D 2 99 ? 1.71960 10.91102 0.56639 1.000 89.39539 332 ASP F O 1
ATOM 3154 N N . LEU D 2 100 ? 3.61329 9.86943 -0.07683 1.000 94.59555 333 LEU F N 1
ATOM 3155 C CA . LEU D 2 100 ? 3.78280 10.72723 -1.24138 1.000 82.43127 333 LEU F CA 1
ATOM 3156 C C . LEU D 2 100 ? 2.67725 10.49698 -2.26088 1.000 80.75103 333 LEU F C 1
ATOM 3157 O O . LEU D 2 100 ? 2.29746 9.35829 -2.54746 1.000 78.56271 333 LEU F O 1
ATOM 3162 N N . THR D 2 101 ? 2.16789 11.59062 -2.81765 1.000 80.22805 334 THR F N 1
ATOM 3163 C CA . THR D 2 101 ? 1.36117 11.49233 -4.01926 1.000 85.66266 334 THR F CA 1
ATOM 3164 C C . THR D 2 101 ? 2.26140 11.18701 -5.21444 1.000 82.12309 334 THR F C 1
ATOM 3165 O O . THR D 2 101 ? 3.49224 11.24355 -5.13227 1.000 78.17257 334 THR F O 1
ATOM 3169 N N . GLU D 2 102 ? 1.63505 10.84601 -6.34142 1.000 81.69678 335 GLU F N 1
ATOM 3170 C CA . GLU D 2 102 ? 2.40950 10.68230 -7.56557 1.000 90.20585 335 GLU F CA 1
ATOM 3171 C C . GLU D 2 102 ? 3.06322 11.99371 -7.97370 1.000 81.32277 335 GLU F C 1
ATOM 3172 O O . GLU D 2 102 ? 4.15205 11.99162 -8.56042 1.000 86.77180 335 GLU F O 1
ATOM 3178 N N . LYS D 2 103 ? 2.41249 13.11931 -7.67166 1.000 78.24368 336 LYS F N 1
ATOM 3179 C CA . LYS D 2 103 ? 3.09360 14.40762 -7.70247 1.000 82.35101 336 LYS F CA 1
ATOM 3180 C C . LYS D 2 103 ? 4.33933 14.37746 -6.82793 1.000 82.97957 336 LYS F C 1
ATOM 3181 O O . LYS D 2 103 ? 5.43035 14.75830 -7.26476 1.000 74.94467 336 LYS F O 1
ATOM 3187 N N . GLY D 2 104 ? 4.19050 13.90910 -5.58608 1.000 79.77551 337 GLY F N 1
ATOM 3188 C CA . GLY D 2 104 ? 5.32017 13.88030 -4.66980 1.000 75.89755 337 GLY F CA 1
ATOM 3189 C C . GLY D 2 104 ? 6.49315 13.08273 -5.20608 1.000 74.81096 337 GLY F C 1
ATOM 3190 O O . GLY D 2 104 ? 7.62617 13.56894 -5.23733 1.000 67.76897 337 GLY F O 1
ATOM 3191 N N . ARG D 2 105 ? 6.23573 11.84601 -5.64471 1.000 73.24328 338 ARG F N 1
ATOM 3192 C CA . ARG D 2 105 ? 7.31449 11.01631 -6.17309 1.000 70.79096 338 ARG F CA 1
ATOM 3193 C C . ARG D 2 105 ? 7.94653 11.63492 -7.41258 1.000 71.09929 338 ARG F C 1
ATOM 3194 O O . ARG D 2 105 ? 9.15833 11.50282 -7.62109 1.000 73.74255 338 ARG F O 1
ATOM 3202 N N . ALA D 2 106 ? 7.15092 12.31420 -8.24107 1.000 72.22933 339 ALA F N 1
ATOM 3203 C CA . ALA D 2 106 ? 7.70711 12.99347 -9.40623 1.000 68.83182 339 ALA F CA 1
ATOM 3204 C C . ALA D 2 106 ? 8.65010 14.11233 -8.98376 1.000 69.57819 339 ALA F C 1
ATOM 3205 O O . ALA D 2 106 ? 9.73802 14.27169 -9.54919 1.000 66.97615 339 ALA F O 1
ATOM 3207 N N . VAL D 2 107 ? 8.25054 14.89630 -7.98081 1.000 72.47151 340 VAL F N 1
ATOM 3208 C CA . VAL D 2 107 ? 9.11138 15.97006 -7.49252 1.000 72.45047 340 VAL F CA 1
ATOM 3209 C C . VAL D 2 107 ? 10.37848 15.39761 -6.87111 1.000 73.02998 340 VAL F C 1
ATOM 3210 O O . VAL D 2 107 ? 11.48620 15.88849 -7.11985 1.000 69.07331 340 VAL F O 1
ATOM 3214 N N . THR D 2 108 ? 10.23443 14.35441 -6.04641 1.000 72.11048 341 THR F N 1
ATOM 3215 C CA . THR D 2 108 ? 11.40835 13.72048 -5.45265 1.000 70.69255 341 THR F CA 1
ATOM 3216 C C . THR D 2 108 ? 12.36324 13.22553 -6.52869 1.000 71.73106 341 THR F C 1
ATOM 3217 O O . THR D 2 108 ? 13.58011 13.42189 -6.42892 1.000 68.22430 341 THR F O 1
ATOM 3221 N N . ASN D 2 109 ? 11.82585 12.58411 -7.56953 1.000 67.49231 342 ASN F N 1
ATOM 3222 C CA . ASN D 2 109 ? 12.66133 12.13025 -8.67409 1.000 65.03467 342 ASN F CA 1
ATOM 3223 C C . ASN D 2 109 ? 13.38022 13.29143 -9.34467 1.000 66.55709 342 ASN F C 1
ATOM 3224 O O . ASN D 2 109 ? 14.51353 13.13412 -9.81072 1.000 63.76091 342 ASN F O 1
ATOM 3229 N N . PHE D 2 110 ? 12.74758 14.46413 -9.39608 1.000 78.12330 343 PHE F N 1
ATOM 3230 C CA . PHE D 2 110 ? 13.39225 15.62277 -10.00309 1.000 77.54282 343 PHE F CA 1
ATOM 3231 C C . PHE D 2 110 ? 14.43334 16.23037 -9.06541 1.000 74.78147 343 PHE F C 1
ATOM 3232 O O . PHE D 2 110 ? 15.55555 16.52246 -9.48678 1.000 81.56732 343 PHE F O 1
ATOM 3240 N N . ILE D 2 111 ? 14.09163 16.41711 -7.78569 1.000 69.95955 344 ILE F N 1
ATOM 3241 C CA . ILE D 2 111 ? 14.98588 17.12453 -6.86692 1.000 71.11794 344 ILE F CA 1
ATOM 3242 C C . ILE D 2 111 ? 16.14900 16.28787 -6.37028 1.000 71.90841 344 ILE F C 1
ATOM 3243 O O . ILE D 2 111 ? 16.97647 16.80072 -5.60547 1.000 65.18394 344 ILE F O 1
ATOM 3248 N N . ILE D 2 112 ? 16.24672 15.02245 -6.77796 1.000 64.33129 345 ILE F N 1
ATOM 3249 C CA . ILE D 2 112 ? 17.14212 14.10332 -6.08505 1.000 55.42729 345 ILE F CA 1
ATOM 3250 C C . ILE D 2 112 ? 18.60900 14.47717 -6.29096 1.000 64.91347 345 ILE F C 1
ATOM 3251 O O . ILE D 2 112 ? 19.45402 14.17586 -5.43808 1.000 56.01687 345 ILE F O 1
ATOM 3256 N N . THR D 2 113 ? 18.94377 15.15064 -7.39476 1.000 62.85214 346 THR F N 1
ATOM 3257 C CA . THR D 2 113 ? 20.33696 15.53471 -7.60006 1.000 62.05537 346 THR F CA 1
ATOM 3258 C C . THR D 2 113 ? 20.80950 16.59271 -6.61185 1.000 56.12336 346 THR F C 1
ATOM 3259 O O . THR D 2 113 ? 22.01866 16.83056 -6.52102 1.000 58.66827 346 THR F O 1
ATOM 3263 N N . ASN D 2 114 ? 19.89884 17.23016 -5.87765 1.000 53.66687 347 ASN F N 1
ATOM 3264 C CA . ASN D 2 114 ? 20.28264 18.07990 -4.75830 1.000 61.40986 347 ASN F CA 1
ATOM 3265 C C . ASN D 2 114 ? 20.70358 17.27559 -3.53615 1.000 59.81745 347 ASN F C 1
ATOM 3266 O O . ASN D 2 114 ? 21.12519 17.86870 -2.53748 1.000 63.52854 347 ASN F O 1
ATOM 3271 N N . PHE D 2 115 ? 20.60144 15.95116 -3.59338 1.000 54.36973 348 PHE F N 1
ATOM 3272 C CA . PHE D 2 115 ? 20.94062 15.09357 -2.46645 1.000 55.12763 348 PHE F CA 1
ATOM 3273 C C . PHE D 2 115 ? 21.88189 13.97359 -2.89752 1.000 56.54051 348 PHE F C 1
ATOM 3274 O O . PHE D 2 115 ? 22.77636 14.18381 -3.71709 1.000 56.50997 348 PHE F O 1
#

Secondary structure (DSSP, 8-state):
--EEEEEE-S-HHHHHHHHHHHHSSSSEEEEEEESSHHHHHHHHHHH--SEEEE-SS-SSS-HHHHHHHHHTTSTTSEEEEEES---HHHHHHHHHHT-SEEEESS--HHHHHHHHHHHS--/--SSEEEEEE-S-HHHHHHHHHHHHHSSSEEEEEEESSHHHHHHHHHHH--SEEEE-SS-SSS-HHHHHHHHHHH-TTSEEEEEES---HHHHHHHHHHT-SEEEESS--HHHHHHHHHHHS-------/--HHHHHS-HHHHHHHHHHS-HHHHHHHHHHHHT--TTSSHHHHT--HHHHHHHHHHHHHTTSEEEEEEEEEEEE-HHHHHHHHHHGGG-/-HHHHHHHHT--HHHHHHHHHHHHT--TTSHHHHHT--HHHHHHHHHHHHHTTSEEEEEEEEEEEE-HHHHHHHHHHGGG-

Solvent-accessible surface area: 19608 Å² total; per-residue (Å²): 166,52,51,36,0,71,0,0,0,1,1,60,17,57,19,2,35,48,0,3,62,76,9,2,12,90,30,69,28,4,9,16,42,15,57,2,48,25,0,37,65,0,56,123,41,0,70,125,70,83,3,46,0,0,1,0,5,6,100,20,77,147,32,52,0,22,69,0,0,102,43,5,24,139,112,2,85,119,5,72,0,0,0,2,1,24,31,94,108,109,100,91,48,96,50,0,87,115,12,24,8,71,7,36,13,56,4,21,8,90,15,92,89,0,32,87,33,1,48,138,34,17,49,103,96,182,189,49,195,97,45,3,84,0,0,0,1,0,56,12,58,17,1,35,45,0,0,54,91,7,2,33,91,24,59,23,7,6,16,45,10,61,2,47,19,0,40,80,0,27,153,52,1,82,128,59,83,4,46,0,0,0,0,7,7,103,16,108,133,33,58,0,26,70,0,0,74,42,0,18,124,100,7,90,124,2,67,0,0,0,0,0,41,25,78,113,117,118,108,49,86,54,0,95,123,8,28,11,60,7,39,12,56,4,26,8,84,17,78,108,0,39,105,51,0,54,156,42,40,102,162,124,137,132,17,91,124,73,57,59,53,120,102,12,95,96,37,11,126,87,9,33,105,59,8,24,47,0,0,1,0,15,31,2,44,8,58,0,24,60,0,10,81,16,26,86,44,99,43,74,78,0,13,151,17,0,100,69,0,44,121,60,26,0,1,79,95,75,79,95,1,38,20,1,70,16,18,138,51,0,118,54,1,0,76,114,6,11,103,84,23,99,129,138,57,93,107,32,7,120,148,5,35,91,66,9,27,42,1,0,1,0,16,42,2,43,11,52,0,15,64,0,8,53,5,32,80,52,108,47,68,83,0,14,127,19,0,83,82,0,48,108,69,24,0,1,82,93,70,74,77,7,29,25,11,69,16,24,83,30,0,72,14,0,0,79,103,5,8,102,97,23